Protein AF-A0A0T0MEW3-F1 (afdb_monomer_lite)

Sequence (379 aa):
MCVACGVGVAAASILLGLDPAGAGITGSLVVGASIAAVGAVALGVAAVANQVATTSRGANTIASVVLGVFYVLRMVGDLGDGRLTWLSPIGWGQEMQPWGANRWWVLGPLLGLTIVLLLVALRVEARRD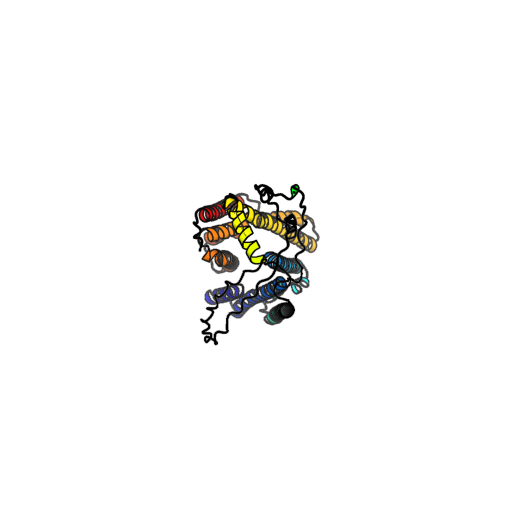LGAGLVAERPGRSGAPARYASSLGRPVGPPVRVPRPGDDRPARRRRHADAGTRRRHRHRLPARPPRRAHRPGRHRVRRPVSRGPAQRRGGRMAELQLAGAMSRLRWAAGRLAIPVVGTAVLLVIGGALFGGAYGASIGETGHVGSLALAALAYWPAVMVILGVAVALFGWLPRAAVVGPWAALGAMWVIVIAGDALHLPSWVLDALPFSATPYQPAEPFSWTPLLILTVVAGALVASGLTRYARRDVQLA

Structure (mmCIF, N/CA/C/O backbone):
data_AF-A0A0T0MEW3-F1
#
_entry.id   AF-A0A0T0MEW3-F1
#
loop_
_atom_site.group_PDB
_atom_site.id
_atom_site.type_symbol
_atom_site.label_atom_id
_atom_site.label_alt_id
_atom_site.label_comp_id
_atom_site.label_asym_id
_atom_site.label_entity_id
_atom_site.label_seq_id
_atom_site.pdbx_PDB_ins_code
_atom_site.Cartn_x
_atom_site.Cartn_y
_atom_site.Cartn_z
_atom_site.occupancy
_atom_site.B_iso_or_equiv
_atom_site.auth_seq_id
_atom_site.auth_comp_id
_atom_site.auth_asym_id
_atom_site.auth_atom_id
_atom_site.pdbx_PDB_model_num
ATOM 1 N N . MET A 1 1 ? -2.267 -12.738 3.607 1.00 78.12 1 MET A N 1
ATOM 2 C CA . MET A 1 1 ? -2.539 -11.995 2.359 1.00 78.12 1 MET A CA 1
ATOM 3 C C . MET A 1 1 ? -1.394 -12.153 1.374 1.00 78.12 1 MET A C 1
ATOM 5 O O . MET A 1 1 ? -1.615 -12.813 0.379 1.00 78.12 1 MET A O 1
ATOM 9 N N . CYS A 1 2 ? -0.190 -11.645 1.660 1.00 84.56 2 CYS A N 1
ATOM 10 C CA . CYS A 1 2 ? 0.954 -11.687 0.735 1.00 84.56 2 CYS A CA 1
ATOM 11 C C . CYS A 1 2 ? 1.259 -13.091 0.191 1.00 84.56 2 CYS A C 1
ATOM 13 O O . CYS A 1 2 ? 1.501 -13.230 -0.995 1.00 84.56 2 CYS A O 1
ATOM 15 N N . VAL A 1 3 ? 1.146 -14.138 1.020 1.00 85.62 3 VAL A N 1
ATOM 16 C CA . VAL A 1 3 ? 1.257 -15.539 0.568 1.00 85.62 3 VAL A CA 1
ATOM 17 C C . VAL A 1 3 ? 0.185 -15.890 -0.470 1.00 85.62 3 VAL A C 1
ATOM 19 O O . VAL A 1 3 ? 0.508 -16.418 -1.522 1.00 85.62 3 VAL A O 1
ATOM 22 N N . ALA A 1 4 ? -1.082 -15.557 -0.212 1.00 83.75 4 ALA A N 1
ATOM 23 C CA . ALA A 1 4 ? -2.175 -15.813 -1.151 1.00 83.75 4 ALA A CA 1
ATOM 24 C C . ALA A 1 4 ? -2.033 -14.988 -2.441 1.00 83.75 4 ALA A C 1
ATOM 26 O O . ALA A 1 4 ? -2.281 -15.512 -3.519 1.00 83.75 4 ALA A O 1
ATOM 27 N N . CYS A 1 5 ? -1.593 -13.729 -2.343 1.00 83.06 5 CYS A N 1
ATOM 28 C CA . CYS A 1 5 ? -1.278 -12.904 -3.510 1.00 83.06 5 CYS A CA 1
ATOM 29 C C . CYS A 1 5 ? -0.108 -13.490 -4.306 1.00 83.06 5 CYS A C 1
ATOM 31 O O . CYS A 1 5 ? -0.221 -13.610 -5.514 1.00 83.06 5 CYS A O 1
ATOM 33 N N . GLY A 1 6 ? 0.974 -13.909 -3.645 1.00 85.25 6 GLY A N 1
ATOM 34 C CA . GLY A 1 6 ? 2.127 -14.529 -4.297 1.00 85.25 6 GLY A CA 1
ATOM 35 C C . GLY A 1 6 ? 1.759 -15.832 -5.007 1.00 85.25 6 GLY A C 1
ATOM 36 O O . GLY A 1 6 ? 2.087 -16.004 -6.175 1.00 85.25 6 GLY A O 1
ATOM 37 N N . VAL A 1 7 ? 0.998 -16.709 -4.344 1.00 86.44 7 VAL A N 1
ATOM 38 C CA . VAL A 1 7 ? 0.473 -17.943 -4.955 1.00 86.44 7 VAL A CA 1
ATOM 39 C C . VAL A 1 7 ? -0.456 -17.624 -6.126 1.00 86.44 7 VAL A C 1
ATOM 41 O O . VAL A 1 7 ? -0.333 -18.240 -7.178 1.00 86.44 7 VAL A O 1
ATOM 44 N N . GLY A 1 8 ? -1.359 -16.653 -5.969 1.00 83.50 8 GLY A N 1
ATOM 45 C CA . GLY A 1 8 ? -2.284 -16.240 -7.023 1.00 83.50 8 GLY A CA 1
ATOM 46 C C . GLY A 1 8 ? -1.571 -15.665 -8.247 1.00 83.50 8 GLY A C 1
ATOM 47 O O . GLY A 1 8 ? -1.918 -16.028 -9.363 1.00 83.50 8 GLY A O 1
ATOM 48 N N . VAL A 1 9 ? -0.549 -14.828 -8.045 1.00 82.75 9 VAL A N 1
ATOM 49 C CA . VAL A 1 9 ? 0.279 -14.263 -9.123 1.00 82.75 9 VAL A CA 1
ATOM 50 C C . VAL A 1 9 ? 1.058 -15.357 -9.843 1.00 82.75 9 VAL A C 1
ATOM 52 O O . VAL A 1 9 ? 1.016 -15.414 -11.068 1.00 82.75 9 VAL A O 1
ATOM 55 N N . ALA A 1 10 ? 1.711 -16.259 -9.105 1.00 86.81 10 ALA A N 1
ATOM 56 C CA . ALA A 1 10 ? 2.430 -17.381 -9.704 1.00 86.81 10 ALA A CA 1
ATOM 57 C C . ALA A 1 10 ? 1.488 -18.280 -10.518 1.00 86.81 10 ALA A C 1
ATOM 59 O O . ALA A 1 10 ? 1.775 -18.595 -11.669 1.00 86.81 10 ALA A O 1
ATOM 60 N N . ALA A 1 11 ? 0.334 -18.644 -9.949 1.00 86.56 11 ALA A N 1
ATOM 61 C CA . ALA A 1 11 ? -0.658 -19.473 -10.623 1.00 86.56 11 ALA A CA 1
ATOM 62 C C . ALA A 1 11 ? -1.227 -18.787 -11.870 1.00 86.56 11 ALA A C 1
ATOM 64 O O . ALA A 1 11 ? -1.316 -19.421 -12.914 1.00 86.56 11 ALA A O 1
ATOM 65 N N . ALA A 1 12 ? -1.576 -17.500 -11.785 1.00 82.31 12 ALA A N 1
ATOM 66 C CA . ALA A 1 12 ? -2.077 -16.741 -12.925 1.00 82.31 12 ALA A CA 1
ATOM 67 C C . ALA A 1 12 ? -1.033 -16.661 -14.046 1.00 82.31 12 ALA A C 1
ATOM 69 O O . ALA A 1 12 ? -1.367 -16.925 -15.194 1.00 82.31 12 ALA A O 1
ATOM 70 N N . SER A 1 13 ? 0.228 -16.372 -13.712 1.00 81.62 13 SER A N 1
ATOM 71 C CA . SER A 1 13 ? 1.321 -16.308 -14.688 1.00 81.62 13 SER A CA 1
ATOM 72 C C . SER A 1 13 ? 1.526 -17.636 -15.418 1.00 81.62 13 SER A C 1
ATOM 74 O O . SER A 1 13 ? 1.603 -17.647 -16.643 1.00 81.62 13 SER A O 1
ATOM 76 N N . ILE A 1 14 ? 1.528 -18.752 -14.678 1.00 85.19 14 ILE A N 1
ATOM 77 C CA . ILE A 1 14 ? 1.686 -20.102 -15.242 1.00 85.19 14 ILE A CA 1
ATOM 78 C C . ILE A 1 14 ? 0.483 -20.477 -16.115 1.00 85.19 14 ILE A C 1
ATOM 80 O O . ILE A 1 14 ? 0.652 -20.953 -17.233 1.00 85.19 14 ILE A O 1
ATOM 84 N N . LEU A 1 15 ? -0.741 -20.278 -15.612 1.00 85.94 15 LEU A N 1
ATOM 85 C CA . LEU A 1 15 ? -1.967 -20.691 -16.305 1.00 85.94 15 LEU A CA 1
ATOM 86 C C . LEU A 1 15 ? -2.233 -19.878 -17.573 1.00 85.94 15 LEU A C 1
ATOM 88 O O . LEU A 1 15 ? -2.817 -20.401 -18.517 1.00 85.94 15 LEU A O 1
ATOM 92 N N . LEU A 1 16 ? -1.830 -18.607 -17.584 1.00 80.38 16 LEU A N 1
ATOM 93 C CA . LEU A 1 16 ? -2.060 -17.686 -18.696 1.00 80.38 16 LEU A CA 1
ATOM 94 C C . LEU A 1 16 ? -0.855 -17.601 -19.643 1.00 80.38 16 LEU A C 1
ATOM 96 O O . LEU A 1 16 ? -0.922 -16.874 -20.628 1.00 80.38 16 LEU A O 1
ATOM 100 N N . GLY A 1 17 ? 0.231 -18.335 -19.364 1.00 77.81 17 GLY A N 1
ATOM 101 C CA . GLY A 1 17 ? 1.435 -18.334 -20.194 1.00 77.81 17 GLY A CA 1
ATOM 102 C C . GLY A 1 17 ? 2.085 -16.953 -20.305 1.00 77.81 17 GLY A C 1
ATOM 103 O O . GLY A 1 17 ? 2.639 -16.629 -21.349 1.00 77.81 17 GLY A O 1
ATOM 104 N N . LEU A 1 18 ? 2.001 -16.138 -19.245 1.00 72.56 18 LEU A N 1
ATOM 105 C CA . LEU A 1 18 ? 2.554 -14.773 -19.211 1.00 72.56 18 LEU A CA 1
ATOM 106 C C . LEU A 1 18 ? 4.083 -14.751 -19.084 1.00 72.56 18 LEU A C 1
ATOM 108 O O . LEU A 1 18 ? 4.691 -13.682 -19.059 1.00 72.56 18 LEU A O 1
ATOM 112 N N . ASP A 1 19 ? 4.705 -15.923 -18.968 1.00 75.56 19 ASP A N 1
ATOM 113 C CA . ASP A 1 19 ? 6.149 -16.052 -18.873 1.00 75.56 19 ASP A CA 1
ATOM 114 C C . ASP A 1 19 ? 6.805 -15.693 -20.221 1.00 75.56 19 ASP A C 1
ATOM 116 O O . ASP A 1 19 ? 6.339 -16.143 -21.273 1.00 75.56 19 ASP A O 1
ATOM 120 N N . PRO A 1 20 ? 7.918 -14.936 -20.225 1.00 76.56 20 PRO A N 1
ATOM 121 C CA . PRO A 1 20 ? 8.686 -14.693 -21.439 1.00 76.56 20 PRO A CA 1
ATOM 122 C C . PRO A 1 20 ? 9.071 -16.005 -22.133 1.00 76.56 20 PRO A C 1
ATOM 124 O O . PRO A 1 20 ? 9.399 -17.001 -21.476 1.00 76.56 20 PRO A O 1
ATOM 127 N N . ALA A 1 21 ? 9.063 -16.003 -23.468 1.00 70.00 21 ALA A N 1
ATOM 128 C CA . ALA A 1 21 ? 9.368 -17.190 -24.260 1.00 70.00 21 ALA A CA 1
ATOM 129 C C . ALA A 1 21 ? 10.727 -17.794 -23.853 1.00 70.00 21 ALA A C 1
ATOM 131 O O . ALA A 1 21 ? 11.759 -17.128 -23.899 1.00 70.00 21 ALA A O 1
ATOM 132 N N . GLY A 1 22 ? 10.715 -19.064 -23.435 1.00 67.00 22 GLY A N 1
ATOM 133 C CA . GLY A 1 22 ? 11.908 -19.792 -22.988 1.00 67.00 22 GLY A CA 1
ATOM 134 C C . GLY A 1 22 ? 12.275 -19.640 -21.503 1.00 67.00 22 GLY A C 1
ATOM 135 O O . GLY A 1 22 ? 13.175 -20.341 -21.049 1.00 67.00 22 GLY A O 1
ATOM 136 N N . ALA A 1 23 ? 11.579 -18.803 -20.722 1.00 70.38 23 ALA A N 1
ATOM 137 C CA . ALA A 1 23 ? 11.878 -18.604 -19.295 1.00 70.38 23 ALA A CA 1
ATOM 138 C C . ALA A 1 23 ? 11.374 -19.744 -18.383 1.00 70.38 23 ALA A C 1
ATOM 140 O O . ALA A 1 23 ? 11.892 -19.937 -17.278 1.00 70.38 23 ALA A O 1
ATOM 141 N N . GLY A 1 24 ? 10.379 -20.510 -18.846 1.00 80.94 24 GLY A N 1
ATOM 142 C CA . GLY A 1 24 ? 9.725 -21.573 -18.079 1.00 80.94 24 GLY A CA 1
ATOM 143 C C . GLY A 1 24 ? 9.004 -21.071 -16.817 1.00 80.94 24 GLY A C 1
ATOM 144 O O . GLY A 1 24 ? 8.998 -19.882 -16.505 1.00 80.94 24 GLY A O 1
ATOM 145 N N . ILE A 1 25 ? 8.436 -22.003 -16.042 1.00 88.06 25 ILE A N 1
ATOM 146 C CA . ILE A 1 25 ? 7.653 -21.679 -14.830 1.00 88.06 25 ILE A CA 1
ATOM 147 C C . ILE A 1 25 ? 8.505 -21.167 -13.658 1.00 88.06 25 ILE A C 1
ATOM 149 O O . ILE A 1 25 ? 7.986 -20.735 -12.629 1.00 88.06 25 ILE A O 1
ATOM 153 N N . THR A 1 26 ? 9.834 -21.256 -13.767 1.00 88.56 26 THR A N 1
ATOM 154 C CA . THR A 1 26 ? 10.750 -20.896 -12.681 1.00 88.56 26 THR A CA 1
ATOM 155 C C . THR A 1 26 ? 10.594 -19.428 -12.302 1.00 88.56 26 THR A C 1
ATOM 157 O O . THR A 1 26 ? 10.495 -19.127 -11.115 1.00 88.56 26 THR A O 1
ATOM 160 N N . GLY A 1 27 ? 10.510 -18.521 -13.281 1.00 86.00 27 GLY A N 1
ATOM 161 C CA . GLY A 1 27 ? 10.327 -17.091 -13.015 1.00 86.00 27 GLY A CA 1
ATOM 162 C C . GLY A 1 27 ? 9.002 -16.780 -12.322 1.00 86.00 27 GLY A C 1
ATOM 163 O O . GLY A 1 27 ? 8.975 -16.021 -11.351 1.00 86.00 27 GLY A O 1
ATOM 164 N N . SER A 1 28 ? 7.928 -17.460 -12.723 1.00 88.62 28 SER A N 1
ATOM 165 C CA . SER A 1 28 ? 6.604 -17.335 -12.110 1.00 88.62 28 SER A CA 1
ATOM 166 C C . SER A 1 28 ? 6.584 -17.836 -10.659 1.00 88.62 28 SER A C 1
ATOM 168 O O . SER A 1 28 ? 5.953 -17.235 -9.787 1.00 88.62 28 SER A O 1
ATOM 170 N N . LEU A 1 29 ? 7.319 -18.907 -10.352 1.00 92.06 29 LEU A N 1
ATOM 171 C CA . LEU A 1 29 ? 7.488 -19.373 -8.974 1.00 92.06 29 LEU A CA 1
ATOM 172 C C . LEU A 1 29 ? 8.343 -18.403 -8.141 1.00 92.06 29 LEU A C 1
ATOM 174 O O . LEU A 1 29 ? 8.017 -18.154 -6.978 1.00 92.06 29 LEU A O 1
ATOM 178 N N . VAL A 1 30 ? 9.396 -17.822 -8.728 1.00 92.06 30 VAL A N 1
ATOM 179 C CA . VAL A 1 30 ? 10.261 -16.833 -8.064 1.00 92.06 30 VAL A CA 1
ATOM 180 C C . VAL A 1 30 ? 9.477 -15.577 -7.683 1.00 92.06 30 VAL A C 1
ATOM 182 O O . VAL A 1 30 ? 9.603 -15.119 -6.547 1.00 92.06 30 VAL A O 1
ATOM 185 N N . VAL A 1 31 ? 8.639 -15.034 -8.575 1.00 88.75 31 VAL A N 1
ATOM 186 C CA . VAL A 1 31 ? 7.814 -13.853 -8.251 1.00 88.75 31 VAL A CA 1
ATOM 187 C C . VAL A 1 31 ? 6.801 -14.157 -7.144 1.00 88.75 31 VAL A C 1
ATOM 189 O O . VAL A 1 31 ? 6.610 -13.352 -6.233 1.00 88.75 31 VAL A O 1
ATOM 192 N N . GLY A 1 32 ? 6.188 -15.346 -7.154 1.00 90.62 32 GLY A N 1
ATOM 193 C CA . GLY A 1 32 ? 5.273 -15.750 -6.089 1.00 90.62 32 GLY A CA 1
ATOM 194 C C . GLY A 1 32 ? 5.978 -15.886 -4.739 1.00 90.62 32 GLY A C 1
ATOM 195 O O . GLY A 1 32 ? 5.484 -15.394 -3.718 1.00 90.62 32 GLY A O 1
ATOM 196 N N . ALA A 1 33 ? 7.157 -16.513 -4.738 1.00 94.06 33 ALA A N 1
ATOM 197 C CA . ALA A 1 33 ? 7.983 -16.694 -3.551 1.00 94.06 33 ALA A CA 1
ATOM 198 C C . ALA A 1 33 ? 8.490 -15.359 -2.988 1.00 94.06 33 ALA A C 1
ATOM 200 O O . ALA A 1 33 ? 8.439 -15.164 -1.772 1.00 94.06 33 ALA A O 1
ATOM 201 N N . SER A 1 34 ? 8.918 -14.421 -3.840 1.00 92.56 34 SER A N 1
ATOM 202 C CA . SER A 1 34 ? 9.419 -13.116 -3.399 1.00 92.56 34 SER A CA 1
ATOM 203 C C . SER A 1 34 ? 8.325 -12.290 -2.712 1.00 92.56 34 SER A C 1
ATOM 205 O O . SER A 1 34 ? 8.532 -11.802 -1.598 1.00 92.56 34 SER A O 1
ATOM 207 N N . ILE A 1 35 ? 7.121 -12.221 -3.296 1.00 90.44 35 ILE A N 1
ATOM 208 C CA . ILE A 1 35 ? 5.960 -11.528 -2.708 1.00 90.44 35 ILE A CA 1
ATOM 209 C C . ILE A 1 35 ? 5.582 -12.153 -1.356 1.00 90.44 35 ILE A C 1
ATOM 211 O O . ILE A 1 35 ? 5.345 -11.444 -0.369 1.00 90.44 35 ILE A O 1
ATOM 215 N N . ALA A 1 36 ? 5.534 -13.486 -1.289 1.00 93.06 36 ALA A N 1
ATOM 216 C CA . ALA A 1 36 ? 5.204 -14.204 -0.064 1.00 93.06 36 ALA A CA 1
ATOM 217 C C . ALA A 1 36 ? 6.242 -13.953 1.044 1.00 93.06 36 ALA A C 1
ATOM 219 O O . ALA A 1 36 ? 5.865 -13.663 2.183 1.00 93.06 36 ALA A O 1
ATOM 220 N N . ALA A 1 37 ? 7.532 -14.014 0.707 1.00 94.06 37 ALA A N 1
ATOM 221 C CA . ALA A 1 37 ? 8.636 -13.865 1.647 1.00 94.06 37 ALA A CA 1
ATOM 222 C C . ALA A 1 37 ? 8.771 -12.434 2.190 1.00 94.06 37 ALA A C 1
ATOM 224 O O . ALA A 1 37 ? 8.900 -12.256 3.402 1.00 94.06 37 ALA A O 1
ATOM 225 N N . VAL A 1 38 ? 8.638 -11.405 1.344 1.00 93.19 38 VAL A N 1
ATOM 226 C CA . VAL A 1 38 ? 8.601 -9.999 1.800 1.00 93.19 38 VAL A CA 1
ATOM 227 C C . VAL A 1 38 ? 7.426 -9.776 2.757 1.00 93.19 38 VAL A C 1
ATOM 229 O O . VAL A 1 38 ? 7.566 -9.134 3.802 1.00 93.19 38 VAL A O 1
ATOM 232 N N . GLY A 1 39 ? 6.268 -10.371 2.458 1.00 92.25 39 GLY A N 1
ATOM 233 C CA . GLY A 1 39 ? 5.118 -10.342 3.356 1.00 92.25 39 GLY A CA 1
ATOM 234 C C . GLY A 1 39 ? 5.349 -11.048 4.694 1.00 92.25 39 GLY A C 1
ATOM 235 O O . GLY A 1 39 ? 4.831 -10.600 5.717 1.00 92.25 39 GLY A O 1
ATOM 236 N N . ALA A 1 40 ? 6.131 -12.126 4.706 1.00 95.00 40 ALA A N 1
ATOM 237 C CA . ALA A 1 40 ? 6.497 -12.838 5.925 1.00 95.00 40 ALA A CA 1
ATOM 238 C C . ALA A 1 40 ? 7.426 -11.993 6.816 1.00 95.00 40 ALA A C 1
ATOM 240 O O . ALA A 1 40 ? 7.202 -11.911 8.025 1.00 95.00 40 ALA A O 1
ATOM 241 N N . VAL A 1 41 ? 8.378 -11.261 6.223 1.00 95.94 41 VAL A N 1
ATOM 242 C CA . VAL A 1 41 ? 9.205 -10.284 6.952 1.00 95.94 41 VAL A CA 1
ATOM 243 C C . VAL A 1 41 ? 8.331 -9.191 7.571 1.00 95.94 41 VAL A C 1
ATOM 245 O O . VAL A 1 41 ? 8.471 -8.889 8.756 1.00 95.94 41 VAL A O 1
ATOM 248 N N . ALA A 1 42 ? 7.380 -8.636 6.811 1.00 94.12 42 ALA A N 1
ATOM 249 C CA . ALA A 1 42 ? 6.447 -7.632 7.325 1.00 94.12 42 ALA A CA 1
ATOM 250 C C . ALA A 1 42 ? 5.596 -8.162 8.495 1.00 94.12 42 ALA A C 1
ATOM 252 O O . ALA A 1 42 ? 5.351 -7.439 9.462 1.00 94.12 42 ALA A O 1
ATOM 253 N N . LEU A 1 43 ? 5.196 -9.437 8.449 1.00 94.62 43 LEU A N 1
ATOM 254 C CA . LEU A 1 43 ? 4.528 -10.111 9.562 1.00 94.62 43 LEU A CA 1
ATOM 255 C C . LEU A 1 43 ? 5.446 -10.222 10.786 1.00 94.62 43 LEU A C 1
ATOM 257 O O . LEU A 1 43 ? 5.003 -9.919 11.892 1.00 94.62 43 LEU A O 1
ATOM 261 N N . GLY A 1 44 ? 6.713 -10.601 10.604 1.00 95.25 44 GLY A N 1
ATOM 262 C CA . GLY A 1 44 ? 7.704 -10.635 11.683 1.00 95.25 44 GLY A CA 1
ATOM 263 C C . GLY A 1 44 ? 7.891 -9.264 12.343 1.00 95.25 44 GLY A C 1
ATOM 264 O O . GLY A 1 44 ? 7.857 -9.154 13.568 1.00 95.25 44 GLY A O 1
ATOM 265 N N . VAL A 1 45 ? 7.991 -8.198 11.542 1.00 95.81 45 VAL A N 1
ATOM 266 C CA . VAL A 1 45 ? 8.050 -6.809 12.032 1.00 95.81 45 VAL A CA 1
ATOM 267 C C . VAL A 1 45 ? 6.796 -6.456 12.834 1.00 95.81 45 VAL A C 1
ATOM 269 O O . VAL A 1 45 ? 6.903 -5.911 13.932 1.00 95.81 45 VAL A O 1
ATOM 272 N N . ALA A 1 46 ? 5.607 -6.789 12.324 1.00 92.75 46 ALA A N 1
ATOM 273 C CA . ALA A 1 46 ? 4.348 -6.545 13.023 1.00 92.75 46 ALA A CA 1
ATOM 274 C C . ALA A 1 46 ? 4.260 -7.322 14.347 1.00 92.75 46 ALA A C 1
ATOM 276 O O . ALA A 1 46 ? 3.796 -6.772 15.347 1.00 92.75 46 ALA A O 1
ATOM 277 N N . ALA A 1 47 ? 4.752 -8.564 14.381 1.00 93.56 47 ALA A N 1
ATOM 278 C CA . ALA A 1 47 ? 4.816 -9.371 15.594 1.00 93.56 47 ALA A CA 1
ATOM 279 C C . ALA A 1 47 ? 5.702 -8.700 16.653 1.00 93.56 47 ALA A C 1
ATOM 281 O O . ALA A 1 47 ? 5.252 -8.494 17.777 1.00 93.56 47 ALA A O 1
ATOM 282 N N . VAL A 1 48 ? 6.913 -8.264 16.288 1.00 94.00 48 VAL A N 1
ATOM 283 C CA . VAL A 1 48 ? 7.810 -7.530 17.199 1.00 94.00 48 VAL A CA 1
ATOM 284 C C . VAL A 1 48 ? 7.177 -6.211 17.656 1.00 94.00 48 VAL A C 1
ATOM 286 O O . VAL A 1 48 ? 7.166 -5.913 18.850 1.00 94.00 48 VAL A O 1
ATOM 289 N N . ALA A 1 49 ? 6.586 -5.438 16.742 1.00 92.25 49 ALA A N 1
ATOM 290 C CA . ALA A 1 49 ? 5.920 -4.176 17.065 1.00 92.25 49 ALA A CA 1
ATOM 291 C C . ALA A 1 49 ? 4.765 -4.360 18.066 1.00 92.25 49 ALA A C 1
ATOM 293 O O . ALA A 1 49 ? 4.592 -3.542 18.975 1.00 92.25 49 ALA A O 1
ATOM 294 N N . ASN A 1 50 ? 4.012 -5.457 17.946 1.00 90.31 50 ASN A N 1
ATOM 295 C CA . ASN A 1 50 ? 2.948 -5.819 18.880 1.00 90.31 50 ASN A CA 1
ATOM 296 C C . ASN A 1 50 ? 3.484 -6.125 20.290 1.00 90.31 50 ASN A C 1
ATOM 298 O O . ASN A 1 50 ? 2.822 -5.831 21.285 1.00 90.31 50 ASN A O 1
ATOM 302 N N . GLN A 1 51 ? 4.710 -6.645 20.388 1.00 89.06 51 GLN A N 1
ATOM 303 C CA . GLN A 1 51 ? 5.369 -6.874 21.674 1.00 89.06 51 GLN A CA 1
ATOM 304 C C . GLN A 1 51 ? 5.950 -5.598 22.302 1.00 89.06 51 GLN A C 1
ATOM 306 O O . GLN A 1 51 ? 6.140 -5.549 23.518 1.00 89.06 51 GLN A O 1
ATOM 311 N N . VAL A 1 52 ? 6.195 -4.541 21.526 1.00 85.75 52 VAL A N 1
ATOM 312 C CA . VAL A 1 52 ? 6.691 -3.254 22.048 1.00 85.75 52 VAL A CA 1
ATOM 313 C C . VAL A 1 52 ? 5.540 -2.345 22.481 1.00 85.75 52 VAL A C 1
ATOM 315 O O . VAL A 1 52 ? 5.603 -1.707 23.536 1.00 85.75 52 VAL A O 1
ATOM 318 N N . ALA A 1 53 ? 4.475 -2.289 21.682 1.00 85.94 53 ALA A N 1
ATOM 319 C CA . ALA A 1 53 ? 3.360 -1.385 21.914 1.00 85.94 53 ALA A CA 1
ATOM 320 C C . ALA A 1 53 ? 2.374 -1.892 22.981 1.00 85.94 53 ALA A C 1
ATOM 322 O O . ALA A 1 53 ? 2.163 -3.088 23.180 1.00 85.94 53 ALA A O 1
ATOM 323 N N . THR A 1 54 ? 1.710 -0.947 23.645 1.00 78.62 54 THR A N 1
ATOM 324 C CA . THR A 1 54 ? 0.578 -1.198 24.557 1.00 78.62 54 THR A CA 1
ATOM 325 C C . THR A 1 54 ? -0.769 -1.210 23.849 1.00 78.62 54 THR A C 1
ATOM 327 O O . THR A 1 54 ? -1.742 -1.745 24.373 1.00 78.62 54 THR A O 1
ATOM 330 N N . THR A 1 55 ? -0.848 -0.608 22.662 1.00 81.69 55 THR A N 1
ATOM 331 C CA . THR A 1 55 ? -2.090 -0.453 21.903 1.00 81.69 55 THR A CA 1
ATOM 332 C C . THR A 1 55 ? -1.913 -0.960 20.481 1.00 81.69 55 THR A C 1
ATOM 334 O O . THR A 1 55 ? -0.851 -0.793 19.881 1.00 81.69 55 THR A O 1
ATOM 337 N N . SER A 1 56 ? -2.987 -1.492 19.891 1.00 82.38 56 SER A N 1
ATOM 338 C CA . SER A 1 56 ? -2.992 -1.922 18.485 1.00 82.38 56 SER A CA 1
ATOM 339 C C . SER A 1 56 ? -2.641 -0.777 17.530 1.00 82.38 56 SER A C 1
ATOM 341 O O . SER A 1 56 ? -2.008 -0.989 16.502 1.00 82.38 56 SER A O 1
ATOM 343 N N . ARG A 1 57 ? -3.014 0.464 17.880 1.00 80.44 57 ARG A N 1
ATOM 344 C CA . ARG A 1 57 ? -2.660 1.650 17.091 1.00 80.44 57 ARG A CA 1
ATOM 345 C C . ARG A 1 57 ? -1.156 1.921 17.134 1.00 80.44 57 ARG A C 1
ATOM 347 O O . ARG A 1 57 ? -0.575 2.139 16.082 1.00 80.44 57 ARG A O 1
ATOM 354 N N . GLY A 1 58 ? -0.538 1.869 18.316 1.00 81.88 58 GLY A N 1
ATOM 355 C CA . GLY A 1 58 ? 0.910 2.033 18.462 1.00 81.88 58 GLY A CA 1
ATOM 356 C C . GLY A 1 58 ? 1.699 0.946 17.730 1.00 81.88 58 GLY A C 1
ATOM 357 O O . GLY A 1 58 ? 2.655 1.270 17.033 1.00 81.88 58 GLY A O 1
ATOM 358 N N . ALA A 1 59 ? 1.256 -0.314 17.813 1.00 86.94 59 ALA A N 1
ATOM 359 C CA . ALA A 1 59 ? 1.875 -1.430 17.093 1.00 86.94 59 ALA A CA 1
ATOM 360 C C . ALA A 1 59 ? 1.848 -1.202 15.574 1.00 86.94 59 ALA A C 1
ATOM 362 O O . ALA A 1 59 ? 2.882 -1.290 14.915 1.00 86.94 59 ALA A O 1
ATOM 363 N N . ASN A 1 60 ? 0.682 -0.825 15.037 1.00 88.19 60 ASN A N 1
ATOM 364 C CA . ASN A 1 60 ? 0.530 -0.522 13.615 1.00 88.19 60 ASN A CA 1
ATOM 365 C C . ASN A 1 60 ? 1.402 0.665 13.188 1.00 88.19 60 ASN A C 1
ATOM 367 O O . ASN A 1 60 ? 2.030 0.600 12.140 1.00 88.19 60 ASN A O 1
ATOM 371 N N . THR A 1 61 ? 1.491 1.728 13.995 1.00 88.00 61 THR A N 1
ATOM 372 C CA . THR A 1 61 ? 2.370 2.867 13.688 1.00 88.00 61 THR A CA 1
ATOM 373 C C . THR A 1 61 ? 3.837 2.445 13.630 1.00 88.00 61 THR A C 1
ATOM 375 O O . THR A 1 61 ? 4.520 2.804 12.676 1.00 88.00 61 THR A O 1
ATOM 378 N N . ILE A 1 62 ? 4.322 1.668 14.606 1.00 89.19 62 ILE A N 1
ATOM 379 C CA . ILE A 1 62 ? 5.712 1.186 14.625 1.00 89.19 62 ILE A CA 1
ATOM 380 C C . ILE A 1 62 ? 5.994 0.327 13.390 1.00 89.19 62 ILE A C 1
ATOM 382 O O . ILE A 1 62 ? 6.970 0.579 12.687 1.00 89.19 62 ILE A O 1
ATOM 386 N N . ALA A 1 63 ? 5.124 -0.642 13.090 1.00 91.00 63 ALA A N 1
ATOM 387 C CA . ALA A 1 63 ? 5.290 -1.511 11.929 1.00 91.00 63 ALA A CA 1
ATOM 388 C C . ALA A 1 63 ? 5.318 -0.710 10.616 1.00 91.00 63 ALA A C 1
ATOM 390 O O . ALA A 1 63 ? 6.217 -0.904 9.800 1.00 91.00 63 ALA A O 1
ATOM 391 N N . SER A 1 64 ? 4.394 0.240 10.440 1.00 89.31 64 SER A N 1
ATOM 392 C CA . SER A 1 64 ? 4.358 1.103 9.256 1.00 89.31 64 SER A CA 1
ATOM 393 C C . SER A 1 64 ? 5.601 1.981 9.121 1.00 89.31 64 SER A C 1
ATOM 395 O O . SER A 1 64 ? 6.092 2.153 8.011 1.00 89.31 64 SER A O 1
ATOM 397 N N . VAL A 1 65 ? 6.137 2.520 10.223 1.00 91.25 65 VAL A N 1
ATOM 398 C CA . VAL A 1 65 ? 7.376 3.315 10.196 1.00 91.25 65 VAL A CA 1
ATOM 399 C C . VAL A 1 65 ? 8.564 2.450 9.785 1.00 91.25 65 VAL A C 1
ATOM 401 O O . VAL A 1 65 ? 9.320 2.852 8.908 1.00 91.25 65 VAL A O 1
ATOM 404 N N . VAL A 1 66 ? 8.708 1.251 10.356 1.00 93.06 66 VAL A N 1
ATOM 405 C CA . VAL A 1 66 ? 9.797 0.325 10.001 1.00 93.06 66 VAL A CA 1
ATOM 406 C C . VAL A 1 66 ? 9.732 -0.061 8.520 1.00 93.06 66 VAL A C 1
ATOM 408 O O . VAL A 1 66 ? 10.737 0.016 7.818 1.00 93.06 66 VAL A O 1
ATOM 411 N N . LEU A 1 67 ? 8.544 -0.412 8.018 1.00 91.19 67 LEU A N 1
ATOM 412 C CA . LEU A 1 67 ? 8.352 -0.723 6.598 1.00 91.19 67 LEU A CA 1
ATOM 413 C C . LEU A 1 67 ? 8.598 0.495 5.698 1.00 91.19 67 LEU A C 1
ATOM 415 O O . LEU A 1 67 ? 9.208 0.354 4.642 1.00 91.19 67 LEU A O 1
ATOM 419 N N . GLY A 1 68 ? 8.180 1.689 6.126 1.00 88.44 68 GLY A N 1
ATOM 420 C CA . GLY A 1 68 ? 8.463 2.942 5.429 1.00 88.44 68 GLY A CA 1
ATOM 421 C C . GLY A 1 68 ? 9.963 3.222 5.327 1.00 88.44 68 GLY A C 1
ATOM 422 O O . GLY A 1 68 ? 10.442 3.573 4.255 1.00 88.44 68 GLY A O 1
ATOM 423 N N . VAL A 1 69 ? 10.727 2.983 6.399 1.00 90.25 69 VAL A N 1
ATOM 424 C CA . VAL A 1 69 ? 12.195 3.095 6.385 1.00 90.25 69 VAL A CA 1
ATOM 425 C C . VAL A 1 69 ? 12.807 2.101 5.400 1.00 90.25 69 VAL A C 1
ATOM 427 O O . VAL A 1 69 ? 13.630 2.498 4.581 1.00 90.25 69 VAL A O 1
ATOM 430 N N . PHE A 1 70 ? 12.377 0.835 5.406 1.00 92.06 70 PHE A N 1
ATOM 431 C CA . PHE A 1 70 ? 12.849 -0.143 4.419 1.00 92.06 70 PHE A CA 1
ATOM 432 C C . PHE A 1 70 ? 12.508 0.254 2.981 1.00 92.06 70 PHE A C 1
ATOM 434 O O . PHE A 1 70 ? 13.315 0.022 2.080 1.00 92.06 70 PHE A O 1
ATOM 441 N N . TYR A 1 71 ? 11.342 0.860 2.756 1.00 87.31 71 TYR A N 1
ATOM 442 C CA . TYR A 1 71 ? 10.952 1.355 1.441 1.00 87.31 71 TYR A CA 1
ATOM 443 C C . TYR A 1 71 ? 11.828 2.529 0.988 1.00 87.31 71 TYR A C 1
ATOM 445 O O . TYR A 1 71 ? 12.275 2.539 -0.155 1.00 87.31 71 TYR A O 1
ATOM 453 N N . VAL A 1 72 ? 12.132 3.478 1.879 1.00 86.50 72 VAL A N 1
ATOM 454 C CA . VAL A 1 72 ? 13.031 4.605 1.578 1.00 86.50 72 VAL A CA 1
ATOM 455 C C . VAL A 1 72 ? 14.455 4.119 1.314 1.00 86.50 72 VAL A C 1
ATOM 457 O O . VAL A 1 72 ? 15.054 4.532 0.329 1.00 86.50 72 VAL A O 1
ATOM 460 N N . LEU A 1 73 ? 14.982 3.203 2.134 1.00 86.69 73 LEU A N 1
ATOM 461 C CA . LEU A 1 73 ? 16.303 2.601 1.910 1.00 86.69 73 LEU A CA 1
ATOM 462 C C . LEU A 1 73 ? 16.385 1.910 0.547 1.00 86.69 73 LEU A C 1
ATOM 464 O O . LEU A 1 73 ? 17.372 2.081 -0.162 1.00 86.69 73 LEU A O 1
ATOM 468 N N . ARG A 1 74 ? 15.329 1.177 0.169 1.00 87.75 74 ARG A N 1
ATOM 469 C CA . ARG A 1 74 ? 15.212 0.558 -1.157 1.00 87.75 74 ARG A CA 1
ATOM 470 C C . ARG A 1 74 ? 15.230 1.620 -2.255 1.00 87.75 74 ARG A C 1
ATOM 472 O O . ARG A 1 74 ? 16.056 1.553 -3.146 1.00 87.75 74 ARG A O 1
ATOM 479 N N . MET A 1 75 ? 14.361 2.621 -2.148 1.00 82.88 75 MET A N 1
ATOM 480 C CA . MET A 1 75 ? 14.225 3.686 -3.140 1.00 82.88 75 MET A CA 1
ATOM 481 C C . MET A 1 75 ? 15.535 4.452 -3.368 1.00 82.88 75 MET A C 1
ATOM 483 O O . MET A 1 75 ? 15.881 4.746 -4.504 1.00 82.88 75 MET A O 1
ATOM 487 N N . VAL A 1 76 ? 16.272 4.763 -2.298 1.00 82.50 76 VAL A N 1
ATOM 488 C CA . VAL A 1 76 ? 17.593 5.404 -2.395 1.00 82.50 76 VAL A CA 1
ATOM 489 C C . VAL A 1 76 ? 18.622 4.450 -3.004 1.00 82.50 76 VAL A C 1
ATOM 491 O O . VAL A 1 76 ? 19.468 4.880 -3.779 1.00 82.50 76 VAL A O 1
ATOM 494 N N . GLY A 1 77 ? 18.554 3.159 -2.670 1.00 82.94 77 GLY A N 1
ATOM 495 C CA . GLY A 1 77 ? 19.452 2.151 -3.225 1.00 82.94 77 GLY A CA 1
ATOM 496 C C . GLY A 1 77 ? 19.293 1.931 -4.723 1.00 82.94 77 GLY A C 1
ATOM 497 O O . GLY A 1 77 ? 20.306 1.780 -5.401 1.00 82.94 77 GLY A O 1
ATOM 498 N N . ASP A 1 78 ? 18.064 1.996 -5.234 1.00 82.75 78 ASP A N 1
ATOM 499 C CA . ASP A 1 78 ? 17.768 1.845 -6.664 1.00 82.75 78 ASP A CA 1
ATOM 500 C C . ASP A 1 78 ? 18.367 2.967 -7.527 1.00 82.75 78 ASP A C 1
ATOM 502 O O . ASP A 1 78 ? 18.546 2.790 -8.728 1.00 82.75 78 ASP A O 1
ATOM 506 N N . LEU A 1 79 ? 18.661 4.124 -6.926 1.00 80.75 79 LEU A N 1
ATOM 507 C CA . LEU A 1 79 ? 19.201 5.304 -7.608 1.00 80.75 79 LEU A CA 1
ATOM 508 C C . LEU A 1 79 ? 20.738 5.373 -7.584 1.00 80.75 79 LEU A C 1
ATOM 510 O O . LEU A 1 79 ? 21.313 6.280 -8.178 1.00 80.75 79 LEU A O 1
ATOM 514 N N . GLY A 1 80 ? 21.405 4.455 -6.881 1.00 75.94 80 GLY A N 1
ATOM 515 C CA . GLY A 1 80 ? 22.866 4.393 -6.779 1.00 75.94 80 GLY A CA 1
ATOM 516 C C . GLY A 1 80 ? 23.417 3.019 -7.162 1.00 75.94 80 GLY A C 1
ATOM 517 O O . GLY A 1 80 ? 22.800 2.272 -7.912 1.00 75.94 80 GLY A O 1
ATOM 518 N N . ASP A 1 81 ? 24.558 2.635 -6.586 1.00 75.00 81 ASP A N 1
ATOM 519 C CA . ASP A 1 81 ? 25.264 1.380 -6.912 1.00 75.00 81 ASP A CA 1
ATOM 520 C C . ASP A 1 81 ? 24.577 0.096 -6.380 1.00 75.00 81 ASP A C 1
ATOM 522 O O . ASP A 1 81 ? 25.218 -0.944 -6.215 1.00 75.00 81 ASP A O 1
ATOM 526 N N . GLY A 1 82 ? 23.305 0.157 -5.970 1.00 76.06 82 GLY A N 1
ATOM 527 C CA . GLY A 1 82 ? 22.540 -0.982 -5.440 1.00 76.06 82 GLY A CA 1
ATOM 528 C C . GLY A 1 82 ? 22.961 -1.493 -4.051 1.00 76.06 82 GLY A C 1
ATOM 529 O O . GLY A 1 82 ? 22.266 -2.316 -3.454 1.00 76.06 82 GLY A O 1
ATOM 530 N N . ARG A 1 83 ? 24.059 -0.997 -3.455 1.00 82.19 83 ARG A N 1
ATOM 531 C CA . ARG A 1 83 ? 24.533 -1.435 -2.119 1.00 82.19 83 ARG A CA 1
ATOM 532 C C . ARG A 1 83 ? 23.518 -1.156 -1.005 1.00 82.19 83 ARG A C 1
ATOM 534 O O . ARG A 1 83 ? 23.386 -1.963 -0.089 1.00 82.19 83 ARG A O 1
ATOM 541 N N . LEU A 1 84 ? 22.782 -0.043 -1.085 1.00 80.00 84 LEU A N 1
ATOM 542 C CA . LEU A 1 84 ? 21.723 0.280 -0.119 1.00 80.00 84 LEU A CA 1
ATOM 543 C C . LEU A 1 84 ? 20.457 -0.569 -0.320 1.00 80.00 84 LEU A C 1
ATOM 545 O O . LEU A 1 84 ? 19.752 -0.829 0.655 1.00 80.00 84 LEU A O 1
ATOM 549 N N . THR A 1 85 ? 20.201 -1.077 -1.532 1.00 84.19 85 THR A N 1
ATOM 550 C CA . THR A 1 85 ? 19.084 -1.998 -1.806 1.00 84.19 85 THR A CA 1
ATOM 551 C C . THR A 1 85 ? 19.228 -3.281 -0.984 1.00 84.19 85 THR A C 1
ATOM 553 O O . THR A 1 85 ? 18.241 -3.790 -0.450 1.00 84.19 85 THR A O 1
ATOM 556 N N . TRP A 1 86 ? 20.468 -3.731 -0.749 1.00 87.06 86 TRP A N 1
ATOM 557 C CA . TRP A 1 86 ? 20.780 -4.873 0.117 1.00 87.06 86 TRP A CA 1
ATOM 558 C C . TRP A 1 86 ? 20.553 -4.632 1.619 1.00 87.06 86 TRP A C 1
ATOM 560 O O . TRP A 1 86 ? 20.570 -5.596 2.382 1.00 87.06 86 TRP A O 1
ATOM 570 N N . LEU A 1 87 ? 20.293 -3.400 2.070 1.00 88.19 87 LEU A N 1
ATOM 571 C CA . LEU A 1 87 ? 19.888 -3.119 3.458 1.00 88.19 87 LEU A CA 1
ATOM 572 C C . LEU A 1 87 ? 18.377 -3.249 3.674 1.00 88.19 87 LEU A C 1
ATOM 574 O O . LEU A 1 87 ? 17.904 -3.207 4.812 1.00 88.19 87 LEU A O 1
ATOM 578 N N . SER A 1 88 ? 17.610 -3.393 2.594 1.00 91.62 88 SER A N 1
ATOM 579 C CA . SER A 1 88 ? 16.162 -3.502 2.646 1.00 91.62 88 SER A CA 1
ATOM 580 C C . SER A 1 88 ? 15.719 -4.927 2.312 1.00 91.62 88 SER A C 1
ATOM 582 O O . SER A 1 88 ? 15.992 -5.404 1.209 1.00 91.62 88 SER A O 1
ATOM 584 N N . PRO A 1 89 ? 14.942 -5.599 3.182 1.00 92.12 89 PRO A N 1
ATOM 585 C CA . PRO A 1 89 ? 14.339 -6.882 2.827 1.00 92.12 89 PRO A CA 1
ATOM 586 C C . PRO A 1 89 ? 13.361 -6.750 1.649 1.00 92.12 89 PRO A C 1
ATOM 588 O O . PRO A 1 89 ? 13.109 -7.720 0.945 1.00 92.12 89 PRO A O 1
ATOM 591 N N . ILE A 1 90 ? 12.832 -5.550 1.384 1.00 89.38 90 ILE A N 1
ATOM 592 C CA . ILE A 1 90 ? 12.025 -5.298 0.184 1.00 89.38 90 ILE A CA 1
ATOM 593 C C . ILE A 1 90 ? 12.914 -5.363 -1.070 1.00 89.38 90 ILE A C 1
ATOM 595 O O . ILE A 1 90 ? 12.506 -5.940 -2.074 1.00 89.38 90 ILE A O 1
ATOM 599 N N . GLY A 1 91 ? 14.139 -4.831 -0.991 1.00 87.88 91 GLY A N 1
ATOM 600 C CA . GLY A 1 91 ? 15.134 -4.909 -2.064 1.00 87.88 91 GLY A CA 1
ATOM 601 C C . GLY A 1 91 ? 15.553 -6.346 -2.375 1.00 87.88 91 GLY A C 1
ATOM 602 O O . GLY A 1 91 ? 15.604 -6.731 -3.539 1.00 87.88 91 GLY A O 1
ATOM 603 N N . TRP A 1 92 ? 15.732 -7.186 -1.350 1.00 92.56 92 TRP A N 1
ATOM 604 C CA . TRP A 1 92 ? 16.022 -8.617 -1.534 1.00 92.56 92 TRP A CA 1
ATOM 605 C C . TRP A 1 92 ? 14.947 -9.333 -2.362 1.00 92.56 92 TRP A C 1
ATOM 607 O O . TRP A 1 92 ? 15.268 -10.159 -3.210 1.00 92.56 92 TRP A O 1
ATOM 617 N N . GLY A 1 93 ? 13.669 -8.990 -2.165 1.00 89.25 93 GLY A N 1
ATOM 618 C CA . GLY A 1 93 ? 12.578 -9.549 -2.965 1.00 89.25 93 GLY A CA 1
ATOM 619 C C . GLY A 1 93 ? 12.700 -9.239 -4.463 1.00 89.25 93 GLY A C 1
ATOM 620 O O . GLY A 1 93 ? 12.374 -10.092 -5.285 1.00 89.25 93 GLY A O 1
ATOM 621 N N . GLN A 1 94 ? 13.205 -8.057 -4.829 1.00 87.25 94 GLN A N 1
ATOM 622 C CA . GLN A 1 94 ? 13.449 -7.685 -6.228 1.00 87.25 94 GLN A CA 1
ATOM 623 C C . GLN A 1 94 ? 14.746 -8.284 -6.777 1.00 87.25 94 GLN A C 1
ATOM 625 O O . GLN A 1 94 ? 14.779 -8.697 -7.933 1.00 87.25 94 GLN A O 1
ATOM 630 N N . GLU A 1 95 ? 15.780 -8.421 -5.944 1.00 90.62 95 GLU A N 1
ATOM 631 C CA . GLU A 1 95 ? 17.037 -9.096 -6.302 1.00 90.62 95 GLU A CA 1
ATOM 632 C C . GLU A 1 95 ? 16.865 -10.589 -6.605 1.00 90.62 95 GLU A C 1
ATOM 634 O O . GLU A 1 95 ? 17.731 -11.194 -7.235 1.00 90.62 95 GLU A O 1
ATOM 639 N N . MET A 1 96 ? 15.728 -11.193 -6.243 1.00 91.88 96 MET A N 1
ATOM 640 C CA . MET A 1 96 ? 15.362 -12.513 -6.763 1.00 91.88 96 MET A CA 1
ATOM 641 C C . MET A 1 96 ? 15.217 -12.524 -8.299 1.00 91.88 96 MET A C 1
ATOM 643 O O . MET A 1 96 ? 15.307 -13.596 -8.891 1.00 91.88 96 MET A O 1
ATOM 647 N N . GLN A 1 97 ? 15.056 -11.354 -8.936 1.00 87.81 97 GLN A N 1
ATOM 648 C CA . GLN A 1 97 ? 15.017 -11.127 -10.387 1.00 87.81 97 GLN A CA 1
ATOM 649 C C . GLN A 1 97 ? 14.173 -12.174 -11.134 1.00 87.81 97 GLN A C 1
ATOM 651 O O . GLN A 1 97 ? 14.731 -12.984 -11.888 1.00 87.81 97 GLN A O 1
ATOM 656 N N . PRO A 1 98 ? 12.842 -12.189 -10.914 1.00 87.81 98 PRO A N 1
ATOM 657 C CA . PRO A 1 98 ? 11.948 -13.106 -11.611 1.00 87.81 98 PRO A CA 1
ATOM 658 C C . PRO A 1 98 ? 12.095 -12.959 -13.129 1.00 87.81 98 PRO A C 1
ATOM 660 O O . PRO A 1 98 ? 12.164 -11.839 -13.631 1.00 87.81 98 PRO A O 1
ATOM 663 N N . TRP A 1 99 ? 12.186 -14.083 -13.841 1.00 83.69 99 TRP A N 1
ATOM 664 C CA . TRP A 1 99 ? 12.425 -14.163 -15.295 1.00 83.69 99 TRP A CA 1
ATOM 665 C C . TRP A 1 99 ? 13.761 -13.581 -15.792 1.00 83.69 99 TRP A C 1
ATOM 667 O O . TRP A 1 99 ? 14.061 -13.683 -16.976 1.00 83.69 99 TRP A O 1
ATOM 677 N N . GLY A 1 100 ? 14.585 -13.030 -14.899 1.00 86.12 100 GLY A N 1
ATOM 678 C CA . GLY A 1 100 ? 15.985 -12.703 -15.148 1.00 86.12 100 GLY A CA 1
ATOM 679 C C . GLY A 1 100 ? 16.884 -13.827 -14.642 1.00 86.12 100 GLY A C 1
ATOM 680 O O . GLY A 1 100 ? 16.828 -14.961 -15.114 1.00 86.12 100 GLY A O 1
ATOM 681 N N . ALA A 1 101 ? 17.701 -13.529 -13.631 1.00 87.62 101 ALA A N 1
ATOM 682 C CA . ALA A 1 101 ? 18.616 -14.506 -13.043 1.00 87.62 101 ALA A CA 1
ATOM 683 C C . ALA A 1 101 ? 17.941 -15.543 -12.119 1.00 87.62 101 ALA A C 1
ATOM 685 O O . ALA A 1 101 ? 18.600 -16.512 -11.746 1.00 87.62 101 ALA A O 1
ATOM 686 N N . ASN A 1 102 ? 16.671 -15.358 -11.723 1.00 90.50 102 ASN A N 1
ATOM 687 C CA . ASN A 1 102 ? 15.925 -16.277 -10.847 1.00 90.50 102 ASN A CA 1
ATOM 688 C C . ASN A 1 102 ? 16.719 -16.687 -9.587 1.00 90.50 102 ASN A C 1
ATOM 690 O O . ASN A 1 102 ? 16.918 -17.870 -9.295 1.00 90.50 102 ASN A O 1
ATOM 694 N N . ARG A 1 103 ? 17.220 -15.698 -8.836 1.00 92.81 103 ARG A N 1
ATOM 695 C CA . ARG A 1 103 ? 18.153 -15.886 -7.713 1.00 92.81 103 ARG A CA 1
ATOM 696 C C . ARG A 1 103 ? 17.453 -16.435 -6.462 1.00 92.81 103 ARG A C 1
ATOM 698 O O . ARG A 1 103 ? 17.254 -15.731 -5.475 1.00 92.81 103 ARG A O 1
ATOM 705 N N . TRP A 1 104 ? 17.130 -17.727 -6.471 1.00 93.38 104 TRP A N 1
ATOM 706 C CA . TRP A 1 104 ? 16.457 -18.433 -5.369 1.00 93.38 104 TRP A CA 1
ATOM 707 C C . TRP A 1 104 ? 17.173 -18.348 -4.024 1.00 93.38 104 TRP A C 1
ATOM 709 O O . TRP A 1 104 ? 16.523 -18.358 -2.981 1.00 93.38 104 TRP A O 1
ATOM 719 N N . TRP A 1 105 ? 18.502 -18.240 -4.026 1.00 93.94 105 TRP A N 1
ATOM 720 C CA . TRP A 1 105 ? 19.280 -18.174 -2.790 1.00 93.94 105 TRP A CA 1
ATOM 721 C C . TRP A 1 105 ? 18.921 -16.951 -1.931 1.00 93.94 105 TRP A C 1
ATOM 723 O O . TRP A 1 105 ? 19.027 -17.034 -0.711 1.00 93.94 105 TRP A O 1
ATOM 733 N N . VAL A 1 106 ? 18.419 -15.860 -2.533 1.00 94.25 106 VAL A N 1
ATOM 734 C CA . VAL A 1 106 ? 17.970 -14.642 -1.827 1.00 94.25 106 VAL A CA 1
ATOM 735 C C . VAL A 1 106 ? 16.693 -14.890 -1.002 1.00 94.25 106 VAL A C 1
ATOM 737 O O . VAL A 1 106 ? 16.408 -14.170 -0.044 1.00 94.25 106 VAL A O 1
ATOM 740 N N . LEU A 1 107 ? 15.967 -15.982 -1.267 1.00 94.50 107 LEU A N 1
ATOM 741 C CA . LEU A 1 107 ? 14.875 -16.440 -0.405 1.00 94.50 107 LEU A CA 1
ATOM 742 C C . LEU A 1 107 ? 15.377 -16.844 0.990 1.00 94.50 107 LEU A C 1
ATOM 744 O O . LEU A 1 107 ? 14.701 -16.603 1.989 1.00 94.50 107 LEU A O 1
ATOM 748 N N . GLY A 1 108 ? 16.577 -17.426 1.066 1.00 95.44 108 GLY A N 1
ATOM 749 C CA . GLY A 1 108 ? 17.222 -17.848 2.309 1.00 95.44 108 GLY A CA 1
ATOM 750 C C . GLY A 1 108 ? 17.324 -16.730 3.354 1.00 95.44 108 GLY A C 1
ATOM 751 O O . GLY A 1 108 ? 16.768 -16.889 4.443 1.00 95.44 108 GLY A O 1
ATOM 752 N N . PRO A 1 109 ? 17.970 -15.583 3.059 1.00 95.44 109 PRO A N 1
ATOM 753 C CA . PRO A 1 109 ? 18.061 -14.476 4.004 1.00 95.44 109 PRO A CA 1
ATOM 754 C C . PRO A 1 109 ? 16.692 -13.855 4.340 1.00 95.44 109 PRO A C 1
ATOM 756 O O . PRO A 1 109 ? 16.489 -13.476 5.493 1.00 95.44 109 PRO A O 1
ATOM 759 N N . LEU A 1 110 ? 15.717 -13.820 3.418 1.00 95.00 110 LEU A N 1
ATOM 760 C CA . LEU A 1 110 ? 14.345 -13.364 3.718 1.00 95.00 110 LEU A CA 1
ATOM 761 C C . LEU A 1 110 ? 13.643 -14.253 4.757 1.00 95.00 110 LEU A C 1
ATOM 763 O O . LEU A 1 110 ? 13.050 -13.758 5.724 1.00 95.00 110 LEU A O 1
ATOM 767 N N . LEU A 1 111 ? 13.721 -15.573 4.577 1.00 96.25 111 LEU A N 1
ATOM 768 C CA . LEU A 1 111 ? 13.163 -16.538 5.524 1.00 96.25 111 LEU A CA 1
ATOM 769 C C . LEU A 1 111 ? 13.932 -16.517 6.849 1.00 96.25 111 LEU A C 1
ATOM 771 O O . LEU A 1 111 ? 13.312 -16.517 7.911 1.00 96.25 111 LEU A O 1
ATOM 775 N N . GLY A 1 112 ? 15.261 -16.414 6.799 1.00 96.88 112 GLY A N 1
ATOM 776 C CA . GLY A 1 112 ? 16.116 -16.280 7.977 1.00 96.88 112 GLY A CA 1
ATOM 777 C C . GLY A 1 112 ? 15.756 -15.056 8.819 1.00 96.88 112 GLY A C 1
ATOM 778 O O . GLY A 1 112 ? 15.510 -15.186 10.018 1.00 96.88 112 GLY A O 1
ATOM 779 N N . LEU A 1 113 ? 15.627 -13.879 8.197 1.00 96.50 113 LEU A N 1
ATOM 780 C CA . LEU A 1 113 ? 15.201 -12.653 8.876 1.00 96.50 113 LEU A CA 1
ATOM 781 C C . LEU A 1 113 ? 13.801 -12.799 9.484 1.00 96.50 113 LEU A C 1
ATOM 783 O O . LEU A 1 113 ? 13.578 -12.392 10.623 1.00 96.50 113 LEU A O 1
ATOM 787 N N . THR A 1 114 ? 12.869 -13.415 8.753 1.00 96.31 114 THR A N 1
ATOM 788 C CA . THR A 1 114 ? 11.517 -13.695 9.259 1.00 96.31 114 THR A CA 1
ATOM 789 C C . THR A 1 114 ? 11.569 -14.555 10.521 1.00 96.31 114 THR A C 1
ATOM 791 O O . THR A 1 114 ? 10.960 -14.202 11.530 1.00 96.31 114 THR A O 1
ATOM 794 N N . ILE A 1 115 ? 12.327 -15.655 10.493 1.00 97.56 115 ILE A N 1
ATOM 795 C CA . ILE A 1 115 ? 12.495 -16.552 11.640 1.00 97.56 115 ILE A CA 1
ATOM 796 C C . ILE A 1 115 ? 13.103 -15.791 12.819 1.00 97.56 115 ILE A C 1
ATOM 798 O O . ILE A 1 115 ? 12.573 -15.872 13.924 1.00 97.56 115 ILE A O 1
ATOM 802 N N . VAL A 1 116 ? 14.159 -15.002 12.599 1.00 97.50 116 VAL A N 1
ATOM 803 C CA . VAL A 1 116 ? 14.789 -14.192 13.653 1.00 97.50 116 VAL A CA 1
ATOM 804 C C . VAL A 1 116 ? 13.789 -13.219 14.278 1.00 97.50 116 VAL A C 1
ATOM 806 O O . VAL A 1 116 ? 13.678 -13.173 15.502 1.00 97.50 116 VAL A O 1
ATOM 809 N N . LEU A 1 117 ? 13.017 -12.483 13.475 1.00 96.81 117 LEU A N 1
ATOM 810 C CA . LEU A 1 117 ? 12.003 -11.548 13.975 1.00 96.81 117 LEU A CA 1
ATOM 811 C C . LEU A 1 117 ? 10.919 -12.259 14.793 1.00 96.81 117 LEU A C 1
ATOM 813 O O . LEU A 1 117 ? 10.538 -11.776 15.859 1.00 96.81 117 LEU A O 1
ATOM 817 N N . LEU A 1 118 ? 10.455 -13.423 14.335 1.00 96.38 118 LEU A N 1
ATOM 818 C CA . LEU A 1 118 ? 9.482 -14.231 15.069 1.00 96.38 118 LEU A CA 1
ATOM 819 C C . LEU A 1 118 ? 10.062 -14.774 16.378 1.00 96.38 118 LEU A C 1
ATOM 821 O O . LEU A 1 118 ? 9.401 -14.693 17.408 1.00 96.38 118 LEU A O 1
ATOM 825 N N . LEU A 1 119 ? 11.302 -15.265 16.379 1.00 96.06 119 LEU A N 1
ATOM 826 C CA . LEU A 1 119 ? 11.981 -15.724 17.593 1.00 96.06 119 LEU A CA 1
ATOM 827 C C . LEU A 1 119 ? 12.178 -14.585 18.596 1.00 96.06 119 LEU A C 1
ATOM 829 O O . LEU A 1 119 ? 11.973 -14.783 19.793 1.00 96.06 119 LEU A O 1
ATOM 833 N N . VAL A 1 120 ? 12.531 -13.386 18.125 1.00 94.88 120 VAL A N 1
ATOM 834 C CA . VAL A 1 120 ? 12.609 -12.183 18.962 1.00 94.88 120 VAL A CA 1
ATOM 835 C C . VAL A 1 120 ? 11.238 -11.860 19.549 1.00 94.88 120 VAL A C 1
ATOM 837 O O . VAL A 1 120 ? 11.134 -11.686 20.762 1.00 94.88 120 VAL A O 1
ATOM 840 N N . ALA A 1 121 ? 10.182 -11.842 18.732 1.00 93.19 121 ALA A N 1
ATOM 841 C CA . ALA A 1 121 ? 8.823 -11.593 19.205 1.00 93.19 121 ALA A CA 1
ATOM 842 C C . ALA A 1 121 ? 8.401 -12.615 20.276 1.00 93.19 121 ALA A C 1
ATOM 844 O O . ALA A 1 121 ? 7.972 -12.219 21.357 1.00 93.19 121 ALA A O 1
ATOM 845 N N . LEU A 1 122 ? 8.616 -13.910 20.027 1.00 91.44 122 LEU A N 1
ATOM 846 C CA . LEU A 1 122 ? 8.303 -14.987 20.969 1.00 91.44 122 LEU A CA 1
ATOM 847 C C . LEU A 1 122 ? 9.128 -14.895 22.258 1.00 91.44 122 LEU A C 1
ATOM 849 O O . LEU A 1 122 ? 8.621 -15.156 23.347 1.00 91.44 122 LEU A O 1
ATOM 853 N N . ARG A 1 123 ? 10.403 -14.500 22.173 1.00 91.69 123 ARG A N 1
ATOM 854 C CA . ARG A 1 123 ? 11.272 -14.364 23.349 1.00 91.69 123 ARG A CA 1
ATOM 855 C C . ARG A 1 123 ? 10.911 -13.154 24.205 1.00 91.69 123 ARG A C 1
ATOM 857 O O . ARG A 1 123 ? 11.055 -13.225 25.425 1.00 91.69 123 ARG A O 1
ATOM 864 N N . VAL A 1 124 ? 10.449 -12.067 23.588 1.00 88.50 124 VAL A N 1
ATOM 865 C CA . VAL A 1 124 ? 9.889 -10.916 24.308 1.00 88.50 124 VAL A CA 1
ATOM 866 C C . VAL A 1 124 ? 8.556 -11.297 24.949 1.00 88.50 124 VAL A C 1
ATOM 868 O O . VAL A 1 124 ? 8.339 -10.981 26.115 1.00 88.50 124 VAL A O 1
ATOM 871 N N . GLU A 1 125 ? 7.701 -12.028 24.233 1.00 86.75 125 GLU A N 1
ATOM 872 C CA . GLU A 1 125 ? 6.414 -12.509 24.743 1.00 86.75 125 GLU A CA 1
ATOM 873 C C . GLU A 1 125 ? 6.581 -13.427 25.958 1.00 86.75 125 GLU A C 1
ATOM 875 O O . GLU A 1 125 ? 5.945 -13.204 26.983 1.00 86.75 125 GLU A O 1
ATOM 880 N N . ALA A 1 126 ? 7.522 -14.376 25.907 1.00 84.69 126 ALA A N 1
ATOM 881 C CA . ALA A 1 126 ? 7.828 -15.283 27.016 1.00 84.69 126 ALA A CA 1
ATOM 882 C C . ALA A 1 126 ? 8.330 -14.573 28.288 1.00 84.69 126 ALA A C 1
ATOM 884 O O . ALA A 1 126 ? 8.348 -15.172 29.362 1.00 84.69 126 ALA A O 1
ATOM 885 N N . ARG A 1 127 ? 8.770 -13.313 28.174 1.00 81.06 127 ARG A N 1
ATOM 886 C CA . ARG A 1 127 ? 9.232 -12.483 29.295 1.00 81.06 127 ARG A CA 1
ATOM 887 C C . ARG A 1 127 ? 8.240 -11.381 29.680 1.00 81.06 127 ARG A C 1
ATOM 889 O O . ARG A 1 127 ? 8.504 -10.674 30.649 1.00 81.06 127 ARG A O 1
ATOM 896 N N . ARG A 1 128 ? 7.142 -11.193 28.934 1.00 70.94 128 ARG A N 1
ATOM 897 C CA . ARG A 1 128 ? 6.135 -10.161 29.222 1.00 70.94 128 ARG A CA 1
ATOM 898 C C . ARG A 1 128 ? 5.079 -10.694 30.181 1.00 70.94 128 ARG A C 1
ATOM 900 O O . ARG A 1 128 ? 4.356 -11.634 29.867 1.00 70.94 128 ARG A O 1
ATOM 907 N N . ASP A 1 129 ? 4.899 -9.991 31.294 1.00 65.75 129 ASP A N 1
ATOM 908 C CA . ASP A 1 129 ? 3.696 -10.134 32.106 1.00 65.75 129 ASP A CA 1
ATOM 909 C C . ASP A 1 129 ? 2.469 -9.637 31.318 1.00 65.75 129 ASP A C 1
ATOM 911 O O . ASP A 1 129 ? 2.483 -8.570 30.686 1.00 65.75 129 ASP A O 1
ATOM 915 N N . LEU A 1 130 ? 1.393 -10.429 31.336 1.00 56.81 130 LEU A N 1
ATOM 916 C CA . LEU A 1 130 ? 0.168 -10.181 30.572 1.00 56.81 130 LEU A CA 1
ATOM 917 C C . LEU A 1 130 ? -0.439 -8.810 30.926 1.00 56.81 130 LEU A C 1
ATOM 919 O O . LEU A 1 130 ? -1.049 -8.634 31.979 1.00 56.81 130 LEU A O 1
ATOM 923 N N . GLY A 1 131 ? -0.313 -7.844 30.009 1.00 55.72 131 GLY A N 1
ATOM 924 C CA . GLY A 1 131 ? -1.000 -6.546 30.073 1.00 55.72 131 GLY A CA 1
ATOM 925 C C . GLY A 1 131 ? -0.113 -5.297 30.082 1.00 55.72 131 GLY A C 1
ATOM 926 O O . GLY A 1 131 ? -0.647 -4.204 29.909 1.00 55.72 131 GLY A O 1
ATOM 927 N N . ALA A 1 132 ? 1.213 -5.417 30.208 1.00 55.78 132 ALA A N 1
ATOM 928 C CA . ALA A 1 132 ? 2.126 -4.268 30.165 1.00 55.78 132 ALA A CA 1
ATOM 929 C C . ALA A 1 132 ? 2.975 -4.300 28.888 1.00 55.78 132 ALA A C 1
ATOM 931 O O . ALA A 1 132 ? 3.773 -5.213 28.704 1.00 55.78 132 ALA A O 1
ATOM 932 N N . GLY A 1 133 ? 2.769 -3.351 27.968 1.00 56.25 133 GLY A N 1
ATOM 933 C CA . GLY A 1 133 ? 3.723 -3.090 26.877 1.00 56.25 133 GLY A CA 1
ATOM 934 C C . GLY A 1 133 ? 5.083 -2.700 27.437 1.00 56.25 133 GLY A C 1
ATOM 935 O O . GLY A 1 133 ? 5.139 -2.121 28.520 1.00 56.25 133 GLY A O 1
ATOM 936 N N . LEU A 1 134 ? 6.169 -2.984 26.707 1.00 56.31 134 LEU A N 1
ATOM 937 C CA . LEU A 1 134 ? 7.519 -2.546 27.103 1.00 56.31 134 LEU A CA 1
ATOM 938 C C . LEU A 1 134 ? 7.583 -1.020 27.297 1.00 56.31 134 LEU A C 1
ATOM 940 O O . LEU A 1 134 ? 8.355 -0.518 28.110 1.00 56.31 134 LEU A O 1
ATOM 944 N N . VAL A 1 135 ? 6.725 -0.283 26.586 1.00 56.22 135 VAL A N 1
ATOM 945 C CA . VAL A 1 135 ? 6.497 1.146 26.798 1.00 56.22 135 VAL A CA 1
ATOM 946 C C . VAL A 1 135 ? 5.292 1.338 27.719 1.00 56.22 135 VAL A C 1
ATOM 948 O O . VAL A 1 135 ? 4.152 1.209 27.284 1.00 56.22 135 VAL A O 1
ATOM 951 N N . ALA A 1 136 ? 5.523 1.671 28.990 1.00 52.12 136 ALA A N 1
ATOM 952 C CA . ALA A 1 136 ? 4.446 1.979 29.930 1.00 52.12 136 ALA A CA 1
ATOM 953 C C . ALA A 1 136 ? 3.579 3.156 29.435 1.00 52.12 136 ALA A C 1
ATOM 955 O O . ALA A 1 136 ? 4.099 4.181 28.983 1.00 52.12 136 ALA A O 1
ATOM 956 N N . GLU A 1 137 ? 2.251 3.046 29.562 1.00 53.72 137 GLU A N 1
ATOM 957 C CA . GLU A 1 137 ? 1.355 4.190 29.369 1.00 53.72 137 GLU A CA 1
ATOM 958 C C . GLU A 1 137 ? 1.689 5.265 30.409 1.00 53.72 137 GLU A C 1
ATOM 960 O O . GLU A 1 137 ? 1.407 5.112 31.598 1.00 53.72 137 GLU A O 1
ATOM 965 N N . ARG A 1 138 ? 2.280 6.383 29.972 1.00 46.03 138 ARG A N 1
ATOM 966 C CA . ARG A 1 138 ? 2.339 7.584 30.808 1.00 46.03 138 ARG A CA 1
ATOM 967 C C . ARG A 1 138 ? 0.906 8.102 30.982 1.00 46.03 138 ARG A C 1
ATOM 969 O O . ARG A 1 138 ? 0.261 8.384 29.969 1.00 46.03 138 ARG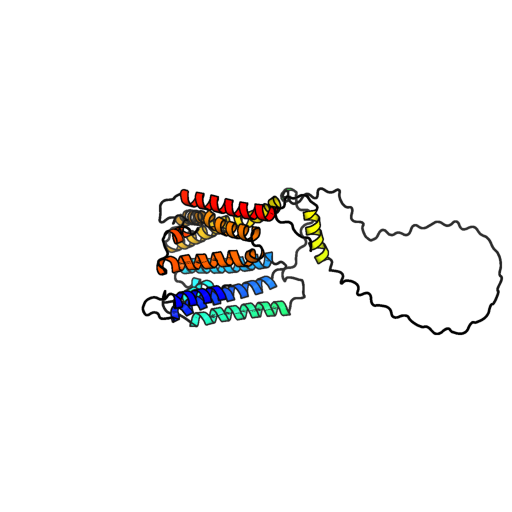 A O 1
ATOM 976 N N . PRO A 1 139 ? 0.400 8.270 32.217 1.00 49.81 139 PRO A N 1
ATOM 977 C CA . PRO A 1 139 ? -0.881 8.926 32.443 1.00 49.81 139 PRO A CA 1
ATOM 978 C C . PRO A 1 139 ? -0.867 10.304 31.771 1.00 49.81 139 PRO A C 1
ATOM 980 O O . PRO A 1 139 ? 0.041 11.105 32.003 1.00 49.81 139 PRO A O 1
ATOM 983 N N . GLY A 1 140 ? -1.844 10.570 30.902 1.00 52.38 140 GLY A N 1
ATOM 984 C CA . GLY A 1 140 ? -1.981 11.875 30.256 1.00 52.38 140 GLY A CA 1
ATOM 985 C C . GLY A 1 140 ? -2.114 12.995 31.294 1.00 52.38 140 GLY A C 1
ATOM 986 O O . GLY A 1 140 ? -2.722 12.803 32.348 1.00 52.38 140 GLY A O 1
ATOM 987 N N . ARG A 1 141 ? -1.535 14.169 31.002 1.00 43.97 141 ARG A N 1
ATOM 988 C CA . ARG A 1 141 ? -1.584 15.352 31.880 1.00 43.97 141 ARG A CA 1
ATOM 989 C C . ARG A 1 141 ? -3.034 15.692 32.251 1.00 43.97 141 ARG A C 1
ATOM 991 O O . ARG A 1 141 ? -3.869 15.877 31.372 1.00 43.97 141 ARG A O 1
ATOM 998 N N . SER A 1 142 ? -3.296 15.872 33.544 1.00 47.47 142 SER A N 1
ATOM 999 C CA . SER A 1 142 ? -4.598 16.241 34.129 1.00 47.47 142 SER A CA 1
ATOM 1000 C C . SER A 1 142 ? -5.073 17.670 33.810 1.00 47.47 142 SER A C 1
ATOM 1002 O O . SER A 1 142 ? -6.111 18.096 34.308 1.00 47.47 142 SER A O 1
ATOM 1004 N N . GLY A 1 143 ? -4.350 18.405 32.962 1.00 52.94 143 GLY A N 1
ATOM 1005 C CA . GLY A 1 143 ? -4.681 19.763 32.537 1.00 52.94 143 GLY A CA 1
ATOM 1006 C C . GLY A 1 143 ? -4.184 20.031 31.121 1.00 52.94 143 GLY A C 1
ATOM 1007 O O . GLY A 1 143 ? -3.137 20.645 30.928 1.00 52.94 143 GLY A O 1
ATOM 1008 N N . ALA A 1 144 ? -4.909 19.537 30.117 1.00 39.72 144 ALA A N 1
ATOM 1009 C CA . ALA A 1 144 ? -4.681 19.939 28.734 1.00 39.72 144 ALA A CA 1
ATOM 1010 C C . AL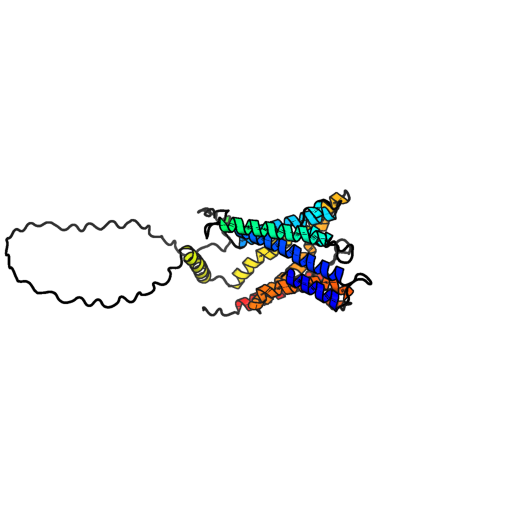A A 1 144 ? -5.316 21.330 28.501 1.00 39.72 144 ALA A C 1
ATOM 1012 O O . ALA A 1 144 ? -6.502 21.502 28.785 1.00 39.72 144 ALA A O 1
ATOM 1013 N N . PRO A 1 145 ? -4.566 22.333 28.008 1.00 49.75 145 PRO A N 1
ATOM 1014 C CA . PRO A 1 145 ? -5.102 23.668 27.748 1.00 49.75 145 PRO A CA 1
ATOM 1015 C C . PRO A 1 145 ? -6.165 23.641 26.639 1.00 49.75 145 PRO A C 1
ATOM 1017 O O . PRO A 1 145 ? -6.049 22.874 25.683 1.00 49.75 145 PRO A O 1
ATOM 1020 N N . ALA A 1 146 ? -7.173 24.518 26.742 1.00 53.72 146 ALA A N 1
ATOM 1021 C CA . ALA A 1 146 ? -8.388 24.543 25.910 1.00 53.72 146 ALA A CA 1
ATOM 1022 C C . ALA A 1 146 ? -8.153 24.594 24.384 1.00 53.72 146 ALA A C 1
ATOM 1024 O O . ALA A 1 146 ? -9.035 24.237 23.616 1.00 53.72 146 ALA A O 1
ATOM 1025 N N . ARG A 1 147 ? -6.950 24.953 23.930 1.00 48.09 147 ARG A N 1
ATOM 1026 C CA . ARG A 1 147 ? -6.533 24.891 22.517 1.00 48.09 147 ARG A CA 1
ATOM 1027 C C . ARG A 1 147 ? -6.412 23.470 21.943 1.00 48.09 147 ARG A C 1
ATOM 1029 O O . ARG A 1 147 ? -6.475 23.304 20.734 1.00 48.09 147 ARG A O 1
ATOM 1036 N N . TYR A 1 148 ? -6.273 22.449 22.794 1.00 46.44 148 TYR A N 1
ATOM 1037 C CA . TYR A 1 148 ? -6.366 21.032 22.404 1.00 46.44 148 TYR A CA 1
ATOM 1038 C C . TYR A 1 148 ? -7.776 20.457 22.595 1.00 46.44 148 TYR A C 1
ATOM 1040 O O . TYR A 1 148 ? -8.019 19.291 22.272 1.00 46.44 148 TYR A O 1
ATOM 1048 N N . ALA A 1 149 ? -8.721 21.265 23.089 1.00 44.16 149 ALA A N 1
ATOM 1049 C CA . ALA A 1 149 ? -10.132 20.929 23.040 1.00 44.16 149 ALA A CA 1
ATOM 1050 C C . ALA A 1 149 ? -10.614 21.139 21.602 1.00 44.16 149 ALA A C 1
ATOM 1052 O O . ALA A 1 149 ? -11.209 22.152 21.245 1.00 44.16 149 ALA A O 1
ATOM 1053 N N . SER A 1 150 ? -10.371 20.136 20.762 1.00 49.19 150 SER A N 1
ATOM 1054 C CA . SER A 1 150 ? -11.267 19.909 19.637 1.00 49.19 150 SER A CA 1
ATOM 1055 C C . SER A 1 150 ? -12.708 19.891 20.172 1.00 49.19 150 SER A C 1
ATOM 1057 O O . SER A 1 150 ? -12.965 19.484 21.311 1.00 49.19 150 SER A O 1
ATOM 1059 N N . SER A 1 151 ? -13.678 20.297 19.354 1.00 47.72 151 SER A N 1
ATOM 1060 C CA . SER A 1 151 ? -15.118 20.246 19.673 1.00 47.72 151 SER A CA 1
ATOM 1061 C C . SER A 1 151 ? -15.628 18.849 20.099 1.00 47.72 151 SER A C 1
ATOM 1063 O O . SER A 1 151 ? -16.781 18.697 20.496 1.00 47.72 151 SER A O 1
ATOM 1065 N N . LEU A 1 152 ? -14.752 17.840 20.051 1.00 48.72 152 LEU A N 1
ATOM 1066 C CA . LEU A 1 152 ? -14.855 16.473 20.553 1.00 48.72 152 LEU A CA 1
ATOM 1067 C C . LEU A 1 152 ? -14.760 16.310 22.087 1.00 48.72 152 LEU A C 1
ATOM 1069 O O . LEU A 1 152 ? -14.934 15.191 22.562 1.00 48.72 152 LEU A O 1
ATOM 1073 N N . GLY A 1 153 ? -14.431 17.357 22.854 1.00 44.41 153 GLY A N 1
ATOM 1074 C CA . GLY A 1 153 ? -14.026 17.206 24.260 1.00 44.41 153 GLY A CA 1
ATOM 1075 C C . GLY A 1 153 ? -14.856 17.923 25.325 1.00 44.41 153 GLY A C 1
ATOM 1076 O O . GLY A 1 153 ? -14.468 17.849 26.484 1.00 44.41 153 GLY A O 1
ATOM 1077 N N . ARG A 1 154 ? -15.952 18.626 25.002 1.00 45.16 154 ARG A N 1
ATOM 1078 C CA . ARG A 1 154 ? -16.807 19.230 26.044 1.00 45.16 154 ARG A CA 1
ATOM 1079 C C . ARG A 1 154 ? -17.699 18.148 26.667 1.00 45.16 154 ARG A C 1
ATOM 1081 O O . ARG A 1 154 ? -18.611 17.685 25.981 1.00 45.16 154 ARG A O 1
ATOM 1088 N N . PRO A 1 155 ? -17.524 17.773 27.947 1.00 43.03 155 PRO A N 1
ATOM 1089 C CA . PRO A 1 155 ? -18.606 17.136 28.670 1.00 43.03 155 PRO A CA 1
ATOM 1090 C C . PRO A 1 155 ? -19.638 18.235 28.927 1.00 43.03 155 PRO A C 1
ATOM 1092 O O . PRO A 1 155 ? -19.419 19.122 29.749 1.00 43.03 155 PRO A O 1
ATOM 1095 N N . VAL A 1 156 ? -20.747 18.226 28.191 1.00 48.12 156 VAL A N 1
ATOM 1096 C CA . VAL A 1 156 ? -21.931 18.979 28.613 1.00 48.12 156 VAL A CA 1
ATOM 1097 C C . VAL A 1 156 ? -22.564 18.158 29.728 1.00 48.12 156 VAL A C 1
ATOM 1099 O O . VAL A 1 156 ? -23.362 17.260 29.492 1.00 48.12 156 VAL A O 1
ATOM 1102 N N . GLY A 1 157 ? -22.110 18.402 30.950 1.00 48.69 157 GLY A N 1
ATOM 1103 C CA . GLY A 1 157 ? -22.662 17.804 32.154 1.00 48.69 157 GLY A CA 1
ATOM 1104 C C . GLY A 1 157 ? -22.123 18.535 33.380 1.00 48.69 157 GLY A C 1
ATOM 1105 O O . GLY A 1 157 ? -20.939 18.884 33.390 1.00 48.69 157 GLY A O 1
ATOM 1106 N N . PRO A 1 158 ? -22.957 18.808 34.399 1.00 40.50 158 PRO A N 1
ATOM 1107 C CA . PRO A 1 158 ? -22.486 19.434 35.626 1.00 40.50 158 PRO A CA 1
ATOM 1108 C C . PRO A 1 158 ? -21.382 18.570 36.259 1.00 40.50 158 PRO A C 1
ATOM 1110 O O . PRO A 1 158 ? -21.404 17.343 36.118 1.00 40.50 158 PRO A O 1
ATOM 1113 N N . PRO A 1 159 ? -20.395 19.183 36.935 1.00 41.06 159 PRO A N 1
ATOM 1114 C CA . PRO A 1 159 ? -19.255 18.465 37.487 1.00 41.06 159 PRO A CA 1
ATOM 1115 C C . PRO A 1 159 ? -19.732 17.373 38.448 1.00 41.06 159 PRO A C 1
ATOM 1117 O O . PRO A 1 159 ? -20.255 17.651 39.527 1.00 41.06 159 PRO A O 1
ATOM 1120 N N . VAL A 1 160 ? -19.539 16.110 38.058 1.00 45.97 160 VAL A N 1
ATOM 1121 C CA . VAL A 1 160 ? -19.798 14.963 38.929 1.00 45.97 160 VAL A CA 1
ATOM 1122 C C . VAL A 1 160 ? -18.735 14.975 40.020 1.00 45.97 160 VAL A C 1
ATOM 1124 O O . VAL A 1 160 ? -17.577 14.615 39.803 1.00 45.97 160 VAL A O 1
ATOM 1127 N N . ARG A 1 161 ? -19.129 15.426 41.211 1.00 34.81 161 ARG A N 1
ATOM 1128 C CA . ARG A 1 161 ? -18.309 15.374 42.418 1.00 34.81 161 ARG A CA 1
ATOM 1129 C C . ARG A 1 161 ? -18.137 13.902 42.801 1.00 34.81 161 ARG A C 1
ATOM 1131 O O . ARG A 1 161 ? -19.060 13.283 43.316 1.00 34.81 161 ARG A O 1
ATOM 1138 N N . VAL A 1 162 ? -16.969 13.332 42.510 1.00 42.44 162 VAL A N 1
ATOM 1139 C CA . VAL A 1 162 ? -16.610 11.969 42.929 1.00 42.44 162 VAL A CA 1
ATOM 1140 C C . VAL A 1 162 ? -16.506 11.957 44.461 1.00 42.44 162 VAL A C 1
ATOM 1142 O O . VAL A 1 162 ? -15.670 12.691 44.997 1.00 42.44 162 VAL A O 1
ATOM 1145 N N . PRO A 1 163 ? -17.322 11.172 45.190 1.00 39.31 163 PRO A N 1
ATOM 1146 C CA . PRO A 1 163 ? -17.181 11.046 46.635 1.00 39.31 163 PRO A CA 1
ATOM 1147 C C . PRO A 1 163 ? -15.838 10.384 46.955 1.00 39.31 163 PRO A C 1
ATOM 1149 O O . PRO A 1 163 ? -15.525 9.314 46.429 1.00 39.31 163 PRO A O 1
ATOM 1152 N N . ARG A 1 164 ? -15.025 11.032 47.796 1.00 39.72 164 ARG A N 1
ATOM 1153 C CA . ARG A 1 164 ? -13.794 10.430 48.316 1.00 39.72 164 ARG A CA 1
ATOM 1154 C C . ARG A 1 164 ? -14.179 9.285 49.263 1.00 39.72 164 ARG A C 1
ATOM 1156 O O . ARG A 1 164 ? -14.967 9.528 50.175 1.00 39.72 164 ARG A O 1
ATOM 1163 N N . PRO A 1 165 ? -13.645 8.065 49.092 1.00 41.47 165 PRO A N 1
ATOM 1164 C CA . PRO A 1 165 ? -13.824 7.016 50.082 1.00 41.47 165 PRO A CA 1
ATOM 1165 C C . PRO A 1 165 ? -12.933 7.360 51.280 1.00 41.47 165 PRO A C 1
ATOM 1167 O O . PRO A 1 165 ? -11.710 7.318 51.167 1.00 41.47 165 PRO A O 1
ATOM 1170 N N . GLY A 1 166 ? -13.535 7.777 52.394 1.00 44.53 166 GLY A N 1
ATOM 1171 C CA . GLY A 1 166 ? -12.778 8.086 53.611 1.00 44.53 166 GLY A CA 1
ATOM 1172 C C . GLY A 1 166 ? -13.442 9.005 54.632 1.00 44.53 166 GLY A C 1
ATOM 1173 O O . GLY A 1 166 ? -12.880 9.160 55.709 1.00 44.53 166 GLY A O 1
ATOM 1174 N N . ASP A 1 167 ? -14.613 9.582 54.351 1.00 42.62 167 ASP A N 1
ATOM 1175 C CA . ASP A 1 167 ? -15.299 10.480 55.296 1.00 42.62 167 ASP A CA 1
ATOM 1176 C C . ASP A 1 167 ? -16.511 9.816 55.977 1.00 42.62 167 ASP A C 1
ATOM 1178 O O . ASP A 1 167 ? -17.547 10.433 56.195 1.00 42.62 167 ASP A O 1
ATOM 1182 N N . ASP A 1 168 ? -16.376 8.540 56.348 1.00 45.12 168 ASP A N 1
ATOM 1183 C CA . ASP A 1 168 ? -17.291 7.887 57.289 1.00 45.12 168 ASP A CA 1
ATOM 1184 C C . ASP A 1 168 ? -16.764 8.094 58.715 1.00 45.12 168 ASP A C 1
ATOM 1186 O O . ASP A 1 168 ? -16.245 7.183 59.364 1.00 45.12 168 ASP A O 1
ATOM 1190 N N . ARG A 1 169 ? -16.880 9.324 59.229 1.00 43.53 169 ARG A N 1
ATOM 1191 C CA . ARG A 1 169 ? -16.834 9.530 60.682 1.00 43.53 169 ARG A CA 1
ATOM 1192 C C . ARG A 1 169 ? -18.189 9.109 61.251 1.00 43.53 169 ARG A C 1
ATOM 1194 O O . ARG A 1 169 ? -19.194 9.741 60.922 1.00 43.53 169 ARG A O 1
ATOM 1201 N N . PRO A 1 170 ? -18.267 8.087 62.120 1.00 41.81 170 PRO A N 1
ATOM 1202 C CA . PRO A 1 170 ? -19.535 7.710 62.717 1.00 41.81 170 PRO A CA 1
ATOM 1203 C C . PRO A 1 170 ? -20.024 8.853 63.608 1.00 41.81 170 PRO A C 1
ATOM 1205 O O . PRO A 1 170 ? -19.343 9.280 64.544 1.00 41.81 170 PRO A O 1
ATOM 1208 N N . ALA A 1 171 ? -21.223 9.349 63.302 1.00 39.97 171 ALA A N 1
ATOM 1209 C CA . ALA A 1 171 ? -21.942 10.312 64.113 1.00 39.97 171 ALA A CA 1
ATOM 1210 C C . ALA A 1 171 ? -22.068 9.775 65.548 1.00 39.97 171 ALA A C 1
ATOM 1212 O O . ALA A 1 171 ? -22.831 8.850 65.837 1.00 39.97 171 ALA A O 1
ATOM 1213 N N . ARG A 1 172 ? -21.285 10.362 66.458 1.00 38.72 172 ARG A N 1
ATOM 1214 C CA . ARG A 1 172 ? -21.334 10.116 67.899 1.00 38.72 172 ARG A CA 1
ATOM 1215 C C . ARG A 1 172 ? -22.703 10.585 68.403 1.00 38.72 172 ARG A C 1
ATOM 1217 O O . ARG A 1 172 ? -22.886 11.750 68.747 1.00 38.72 172 ARG A O 1
ATOM 1224 N N . ARG A 1 173 ? -23.689 9.682 68.432 1.00 42.50 173 ARG A N 1
ATOM 1225 C CA . ARG A 1 173 ? -24.938 9.886 69.178 1.00 42.50 173 ARG A CA 1
ATOM 1226 C C . ARG A 1 173 ? -24.565 10.081 70.647 1.00 42.50 173 ARG A C 1
ATOM 1228 O O . ARG A 1 173 ? -24.240 9.122 71.342 1.00 42.50 173 ARG A O 1
ATOM 1235 N N . ARG A 1 174 ? -24.608 11.332 71.108 1.00 40.28 174 ARG A N 1
ATOM 1236 C CA . ARG A 1 174 ? -24.650 11.674 72.530 1.00 40.28 174 ARG A CA 1
ATOM 1237 C C . ARG A 1 174 ? -25.916 11.038 73.107 1.00 40.28 174 ARG A C 1
ATOM 1239 O O . ARG A 1 174 ? -27.017 11.506 72.840 1.00 40.28 174 ARG A O 1
ATOM 1246 N N . ARG A 1 175 ? -25.769 9.935 73.839 1.00 39.12 175 ARG A N 1
ATOM 1247 C CA . ARG A 1 175 ? -26.788 9.486 74.789 1.00 39.12 175 ARG A CA 1
ATOM 1248 C C . ARG A 1 175 ? -26.422 10.081 76.139 1.00 39.12 175 ARG A C 1
ATOM 1250 O O . ARG A 1 175 ? -25.328 9.836 76.641 1.00 39.12 175 ARG A O 1
ATOM 1257 N N . HIS A 1 176 ? -27.333 10.898 76.653 1.00 37.94 176 HIS A N 1
ATOM 1258 C CA . HIS A 1 176 ? -27.351 11.344 78.035 1.00 37.94 176 HIS A CA 1
ATOM 1259 C C . HIS A 1 176 ? -27.285 10.120 78.952 1.00 37.94 176 HIS A C 1
ATOM 1261 O O . HIS A 1 176 ? -28.062 9.176 78.794 1.00 37.94 176 HIS A O 1
ATOM 1267 N N . ALA A 1 177 ? -26.306 10.130 79.851 1.00 37.00 177 ALA A N 1
ATOM 1268 C CA . ALA A 1 177 ? -26.278 9.255 81.002 1.00 37.00 177 ALA A CA 1
ATOM 1269 C C . ALA A 1 177 ? -27.250 9.842 82.023 1.00 37.00 177 ALA A C 1
ATOM 1271 O O . ALA A 1 177 ? -27.074 10.988 82.429 1.00 37.00 177 ALA A O 1
ATOM 1272 N N . ASP A 1 178 ? -28.251 9.058 82.402 1.00 39.34 178 ASP A N 1
ATOM 1273 C CA . ASP A 1 178 ? -29.000 9.294 83.623 1.00 39.34 178 ASP A CA 1
ATOM 1274 C C . ASP A 1 178 ? -28.889 8.046 84.495 1.00 39.34 178 ASP A C 1
ATOM 1276 O O . ASP A 1 178 ? -28.955 6.907 84.016 1.00 39.34 178 ASP A O 1
ATOM 1280 N N . ALA A 1 179 ? -28.575 8.290 85.758 1.00 36.66 179 ALA A N 1
ATOM 1281 C CA . ALA A 1 179 ? -28.238 7.291 86.750 1.00 36.66 179 ALA A CA 1
ATOM 1282 C C . ALA A 1 179 ? -29.512 6.629 87.285 1.00 36.66 179 ALA A C 1
ATOM 1284 O O . ALA A 1 179 ? -30.508 7.288 87.558 1.00 36.66 179 ALA A O 1
ATOM 1285 N N . GLY A 1 180 ? -29.474 5.312 87.482 1.00 33.12 180 GLY A N 1
ATOM 1286 C CA . GLY A 1 180 ? -30.633 4.580 87.982 1.00 33.12 180 GLY A CA 1
ATOM 1287 C C . GLY A 1 180 ? -30.306 3.141 88.338 1.00 33.12 180 GLY A C 1
ATOM 1288 O O . GLY A 1 180 ? -30.540 2.214 87.573 1.00 33.12 180 GLY A O 1
ATOM 1289 N N . THR A 1 181 ? -29.735 2.973 89.521 1.00 38.00 181 THR A N 1
ATOM 1290 C CA . THR A 1 181 ? -29.646 1.733 90.294 1.00 38.00 181 THR A CA 1
ATOM 1291 C C . THR A 1 181 ? -30.930 0.893 90.234 1.00 38.00 181 THR A C 1
ATOM 1293 O O . THR A 1 181 ? -31.999 1.408 90.542 1.00 38.00 181 THR A O 1
ATOM 1296 N N . ARG A 1 182 ? -30.822 -0.428 89.988 1.00 38.03 182 ARG A N 1
ATOM 1297 C CA . ARG A 1 182 ? -31.396 -1.485 90.864 1.00 38.03 182 ARG A CA 1
ATOM 1298 C C . ARG A 1 182 ? -31.193 -2.922 90.345 1.00 38.03 182 ARG A C 1
ATOM 1300 O O . ARG A 1 182 ? -31.634 -3.304 89.274 1.00 38.03 182 ARG A O 1
ATOM 1307 N N . ARG A 1 183 ? -30.531 -3.695 91.215 1.00 36.59 183 ARG A N 1
ATOM 1308 C CA . ARG A 1 183 ? -30.772 -5.086 91.658 1.00 36.59 183 ARG A CA 1
ATOM 1309 C C . ARG A 1 183 ? -31.316 -6.144 90.677 1.00 36.59 183 ARG A C 1
ATOM 1311 O O . ARG A 1 183 ? -32.475 -6.141 90.299 1.00 36.59 183 ARG A O 1
ATOM 1318 N N . ARG A 1 184 ? -30.458 -7.163 90.504 1.00 39.47 184 ARG A N 1
ATOM 1319 C CA . ARG A 1 184 ? -30.679 -8.616 90.697 1.00 39.47 184 ARG A CA 1
ATOM 1320 C C . ARG A 1 184 ? -32.104 -9.145 90.466 1.00 39.47 184 ARG A C 1
ATOM 1322 O O . ARG A 1 184 ? -32.960 -8.898 91.296 1.00 39.47 184 ARG A O 1
ATOM 1329 N N . HIS A 1 185 ? -32.246 -10.096 89.541 1.00 38.06 185 HIS A N 1
ATOM 1330 C CA . HIS A 1 185 ? -32.787 -11.422 89.868 1.00 38.06 185 HIS A CA 1
ATOM 1331 C C . HIS A 1 185 ? -32.310 -12.471 88.853 1.00 38.06 185 HIS A C 1
ATOM 1333 O O . HIS A 1 185 ? -32.445 -12.318 87.643 1.00 38.06 185 HIS A O 1
ATOM 1339 N N . ARG A 1 186 ? -31.692 -13.533 89.381 1.00 39.59 186 ARG A N 1
ATOM 1340 C CA . ARG A 1 186 ? -31.342 -14.763 88.667 1.00 39.59 186 ARG A CA 1
ATOM 1341 C C . ARG A 1 186 ? -32.613 -15.596 88.502 1.00 39.59 186 ARG A C 1
ATOM 1343 O O . ARG A 1 186 ? -33.259 -15.865 89.507 1.00 39.59 186 ARG A O 1
ATOM 1350 N N . HIS A 1 187 ? -32.874 -16.110 87.304 1.00 40.81 187 HIS A N 1
ATOM 1351 C CA . HIS A 1 187 ? -33.645 -17.341 87.138 1.00 40.81 187 HIS A CA 1
ATOM 1352 C C . HIS A 1 187 ? -32.939 -18.266 86.145 1.00 40.81 187 HIS A C 1
ATOM 1354 O O . HIS A 1 187 ? -32.695 -17.921 84.992 1.00 40.81 187 HIS A O 1
ATOM 1360 N N . ARG A 1 188 ? -32.557 -19.436 86.666 1.00 42.72 188 ARG A N 1
ATOM 1361 C CA . ARG A 1 188 ? -32.093 -20.613 85.929 1.00 42.72 188 ARG A CA 1
ATOM 1362 C C . ARG A 1 188 ? -33.279 -21.233 85.191 1.00 42.72 188 ARG A C 1
ATOM 1364 O O . ARG A 1 188 ? -34.320 -21.413 85.816 1.00 42.72 188 ARG A O 1
ATOM 1371 N N . LEU A 1 189 ? -33.082 -21.657 83.943 1.00 49.38 189 LEU A N 1
ATOM 1372 C CA . LEU A 1 189 ? -33.907 -22.677 83.287 1.00 49.38 189 LEU A CA 1
ATOM 1373 C C . LEU A 1 189 ? -33.023 -23.640 82.465 1.00 49.38 189 LEU A C 1
ATOM 1375 O O . LEU A 1 189 ? -31.919 -23.252 82.074 1.00 49.38 189 LEU A O 1
ATOM 1379 N N . PRO A 1 190 ? -33.455 -24.905 82.283 1.00 50.72 190 PRO A N 1
ATOM 1380 C CA . PRO A 1 190 ? -32.560 -26.044 82.097 1.00 50.72 190 PRO A CA 1
ATOM 1381 C C . PRO A 1 190 ? -32.281 -26.429 80.635 1.00 50.72 190 PRO A C 1
ATOM 1383 O O . PRO A 1 190 ? -32.934 -25.987 79.689 1.00 50.72 190 PRO A O 1
ATOM 1386 N N . ALA A 1 191 ? -31.271 -27.289 80.502 1.00 42.81 191 ALA A N 1
ATOM 1387 C CA . ALA A 1 191 ? -30.687 -27.832 79.283 1.00 42.81 191 ALA A CA 1
ATOM 1388 C C . ALA A 1 191 ? -31.678 -28.579 78.367 1.00 42.81 191 ALA A C 1
ATOM 1390 O O . ALA A 1 191 ? -32.529 -29.339 78.826 1.00 42.81 191 ALA A O 1
ATOM 1391 N N . ARG A 1 192 ? -31.494 -28.421 77.047 1.00 45.22 192 ARG A N 1
ATOM 1392 C CA . ARG A 1 192 ? -32.094 -29.253 75.986 1.00 45.22 192 ARG A CA 1
ATOM 1393 C C . ARG A 1 192 ? -30.987 -30.007 75.218 1.00 45.22 192 ARG A C 1
ATOM 1395 O O . ARG A 1 192 ? -29.945 -29.403 74.965 1.00 45.22 192 ARG A O 1
ATOM 1402 N N . PRO A 1 193 ? -31.196 -31.280 74.824 1.00 59.12 193 PRO A N 1
ATOM 1403 C CA . PRO A 1 193 ? -30.199 -32.100 74.126 1.00 59.12 193 PRO A CA 1
ATOM 1404 C C . PRO A 1 193 ? -30.149 -31.814 72.605 1.00 59.12 193 PRO A C 1
ATOM 1406 O O . PRO A 1 193 ? -31.032 -31.131 72.072 1.00 59.12 193 PRO A O 1
ATOM 1409 N N . PRO A 1 194 ? -29.110 -32.289 71.884 1.00 50.38 194 PRO A N 1
ATOM 1410 C CA . PRO A 1 194 ? -28.708 -31.720 70.602 1.00 50.38 194 PRO A CA 1
ATOM 1411 C C . PRO A 1 194 ? -29.563 -32.234 69.437 1.00 50.38 194 PRO A C 1
ATOM 1413 O O . PRO A 1 194 ? -29.692 -33.437 69.211 1.00 50.38 194 PRO A O 1
ATOM 1416 N N . ARG A 1 195 ? -30.110 -31.310 68.638 1.00 42.59 195 ARG A N 1
ATOM 1417 C CA . ARG A 1 195 ? -30.726 -31.630 67.344 1.00 42.59 195 ARG A CA 1
ATOM 1418 C C . ARG A 1 195 ? -29.663 -31.646 66.245 1.00 42.59 195 ARG A C 1
ATOM 1420 O O . ARG A 1 195 ? -28.927 -30.682 66.054 1.00 42.59 195 ARG A O 1
ATOM 1427 N N . ARG A 1 196 ? -29.621 -32.776 65.536 1.00 40.94 196 ARG A N 1
ATOM 1428 C CA . ARG A 1 196 ? -28.785 -33.085 64.372 1.00 40.94 196 ARG A CA 1
ATOM 1429 C C . ARG A 1 196 ? -28.836 -31.961 63.331 1.00 40.94 196 ARG A C 1
ATOM 1431 O O . ARG A 1 196 ? -29.905 -31.583 62.860 1.00 40.94 196 ARG A O 1
ATOM 1438 N N . ALA A 1 197 ? -27.662 -31.453 62.965 1.00 40.56 197 ALA A N 1
ATOM 1439 C CA . ALA A 1 197 ? -27.487 -30.454 61.924 1.00 40.56 197 ALA A CA 1
ATOM 1440 C C . ALA A 1 197 ? -27.590 -31.105 60.535 1.00 40.56 197 ALA A C 1
ATOM 1442 O O . ALA A 1 197 ? -26.632 -31.701 60.048 1.00 40.56 197 ALA A O 1
ATOM 1443 N N . HIS A 1 198 ? -28.736 -30.954 59.873 1.00 41.62 198 HIS A N 1
ATOM 1444 C CA . HIS A 1 198 ? -28.833 -31.151 58.430 1.00 41.62 198 HIS A CA 1
ATOM 1445 C C . HIS A 1 198 ? -28.454 -29.824 57.755 1.00 41.62 198 HIS A C 1
ATOM 1447 O O . HIS A 1 198 ? -29.223 -28.866 57.762 1.00 41.62 198 HIS A O 1
ATOM 1453 N N . ARG A 1 199 ? -27.224 -29.731 57.233 1.00 45.94 199 ARG A N 1
ATOM 1454 C CA . ARG A 1 199 ? -26.800 -28.638 56.342 1.00 45.94 199 ARG A CA 1
ATOM 1455 C C . ARG A 1 199 ? -27.526 -28.804 54.999 1.00 45.94 199 ARG A C 1
ATOM 1457 O O . ARG A 1 199 ? -27.254 -29.800 54.332 1.00 45.94 199 ARG A O 1
ATOM 1464 N N . PRO A 1 200 ? -28.354 -27.851 54.538 1.00 45.06 200 PRO A N 1
ATOM 1465 C CA . PRO A 1 200 ? -28.748 -27.825 53.141 1.00 45.06 200 PRO A CA 1
ATOM 1466 C C . PRO A 1 200 ? -27.549 -27.355 52.310 1.00 45.06 200 PRO A C 1
ATOM 1468 O O . PRO A 1 200 ? -26.840 -26.412 52.682 1.00 45.06 200 PRO A O 1
ATOM 1471 N N . GLY A 1 201 ? -27.302 -28.050 51.200 1.00 42.19 201 GLY A N 1
ATOM 1472 C CA . GLY A 1 201 ? -26.239 -27.748 50.253 1.00 42.19 201 GLY A CA 1
ATOM 1473 C C . GLY A 1 201 ? -26.296 -26.292 49.802 1.00 42.19 201 GLY A C 1
ATOM 1474 O O . GLY A 1 201 ? -27.287 -25.823 49.247 1.00 42.19 201 GLY A O 1
ATOM 1475 N N . ARG A 1 202 ? -25.205 -25.560 50.036 1.00 44.69 202 ARG A N 1
ATOM 1476 C CA . ARG A 1 202 ? -24.998 -24.244 49.439 1.00 44.69 202 ARG A CA 1
ATOM 1477 C C . ARG A 1 202 ? -24.844 -24.443 47.934 1.00 44.69 202 ARG A C 1
ATOM 1479 O O . ARG A 1 202 ? -23.767 -24.825 47.478 1.00 44.69 202 ARG A O 1
ATOM 1486 N N . HIS A 1 203 ? -25.893 -24.152 47.170 1.00 44.22 203 HIS A N 1
ATOM 1487 C CA . HIS A 1 203 ? -25.752 -23.860 45.750 1.00 44.22 203 HIS A CA 1
ATOM 1488 C C . HIS A 1 203 ? -24.700 -22.755 45.613 1.00 44.22 203 HIS A C 1
ATOM 1490 O O . HIS A 1 203 ? -24.912 -21.612 46.023 1.00 44.22 203 HIS A O 1
ATOM 1496 N N . ARG A 1 204 ? -23.522 -23.112 45.088 1.00 48.44 204 ARG A N 1
ATOM 1497 C CA . ARG A 1 204 ? -22.533 -22.144 44.617 1.00 48.44 204 ARG A CA 1
ATOM 1498 C C . ARG A 1 204 ? -23.192 -21.378 43.476 1.00 48.44 204 ARG A C 1
ATOM 1500 O O . ARG A 1 204 ? -23.117 -21.791 42.323 1.00 48.44 204 ARG A O 1
ATOM 1507 N N . VAL A 1 205 ? -23.831 -20.258 43.801 1.00 49.75 205 VAL A N 1
ATOM 1508 C CA . VAL A 1 205 ? -24.119 -19.208 42.829 1.00 49.75 205 VAL A CA 1
ATOM 1509 C C . VAL A 1 205 ? -22.761 -18.827 42.247 1.00 49.75 205 VAL A C 1
ATOM 1511 O O . VAL A 1 205 ? -21.934 -18.218 42.931 1.00 49.75 205 VAL A O 1
ATOM 1514 N N . ARG A 1 206 ? -22.486 -19.279 41.017 1.00 44.50 206 ARG A N 1
ATOM 1515 C CA . ARG A 1 206 ? -21.352 -18.811 40.219 1.00 44.50 206 ARG A CA 1
ATOM 1516 C C . ARG A 1 206 ? -21.499 -17.295 40.147 1.00 44.50 206 ARG A C 1
ATOM 1518 O O . ARG A 1 206 ? -22.349 -16.791 39.421 1.00 44.50 206 ARG A O 1
ATOM 1525 N N . ARG A 1 207 ? -20.718 -16.568 40.951 1.00 45.09 207 ARG A N 1
ATOM 1526 C CA . ARG A 1 207 ? -20.618 -15.115 40.824 1.00 45.09 207 ARG A CA 1
ATOM 1527 C C . ARG A 1 207 ? -20.189 -14.841 39.380 1.00 45.09 207 ARG A C 1
ATOM 1529 O O . ARG A 1 207 ? -19.204 -15.448 38.949 1.00 45.09 207 ARG A O 1
ATOM 1536 N N . PRO A 1 208 ? -20.900 -13.992 38.623 1.00 47.66 208 PRO A N 1
ATOM 1537 C CA . PRO A 1 208 ? -20.431 -13.599 37.307 1.00 47.66 208 PRO A CA 1
ATOM 1538 C C . PRO A 1 208 ? -19.033 -13.007 37.471 1.00 47.66 208 PRO A C 1
ATOM 1540 O O . PRO A 1 208 ? -18.807 -12.184 38.362 1.00 47.66 208 PRO A O 1
ATOM 1543 N N . VAL A 1 209 ? -18.096 -13.481 36.650 1.00 55.31 209 VAL A N 1
ATOM 1544 C CA . VAL A 1 209 ? -16.718 -12.987 36.597 1.00 55.31 209 VAL A CA 1
ATOM 1545 C C . VAL A 1 209 ? -16.779 -11.465 36.502 1.00 55.31 209 VAL A C 1
ATOM 1547 O O . VAL A 1 209 ? -17.243 -10.904 35.508 1.00 55.31 209 VAL A O 1
ATOM 1550 N N . SER A 1 210 ? -16.379 -10.782 37.573 1.00 48.56 210 SER A N 1
ATOM 1551 C CA . SER A 1 210 ? -16.357 -9.328 37.617 1.00 48.56 210 SER A CA 1
ATOM 1552 C C . SER A 1 210 ? -15.311 -8.846 36.621 1.00 48.56 210 SER A C 1
ATOM 1554 O O . SER A 1 210 ? -14.115 -8.895 36.903 1.00 48.56 210 SER A O 1
ATOM 1556 N N . ARG A 1 211 ? -15.765 -8.403 35.444 1.00 47.50 211 ARG A N 1
ATOM 1557 C CA . ARG A 1 211 ? -14.923 -7.752 34.434 1.00 47.50 211 ARG A CA 1
ATOM 1558 C C . ARG A 1 211 ? -14.093 -6.656 35.108 1.00 47.50 211 ARG A C 1
ATOM 1560 O O . ARG A 1 211 ? -14.650 -5.814 35.824 1.00 47.50 211 ARG A O 1
ATOM 1567 N N . GLY A 1 212 ? -12.777 -6.709 34.899 1.00 39.25 212 GLY A N 1
ATOM 1568 C CA . GLY A 1 212 ? -11.809 -5.835 35.555 1.00 39.25 212 GLY A CA 1
ATOM 1569 C C . GLY A 1 212 ? -12.054 -4.339 35.286 1.00 39.25 212 GLY A C 1
ATOM 1570 O O . GLY A 1 212 ? -12.753 -3.981 34.329 1.00 39.25 212 GLY A O 1
ATOM 1571 N N . PRO A 1 213 ? -11.468 -3.439 36.100 1.00 46.38 213 PRO A N 1
ATOM 1572 C CA . PRO A 1 213 ? -11.690 -1.990 36.020 1.00 46.38 213 PRO A CA 1
ATOM 1573 C C . PRO A 1 213 ? -11.432 -1.389 34.628 1.00 46.38 213 PRO A C 1
ATOM 1575 O O . PRO A 1 213 ? -12.124 -0.456 34.222 1.00 46.38 213 PRO A O 1
ATOM 1578 N N . ALA A 1 214 ? -10.484 -1.951 33.870 1.00 43.03 214 ALA A N 1
ATOM 1579 C CA . ALA A 1 214 ? -10.151 -1.516 32.513 1.00 43.03 214 ALA A CA 1
ATOM 1580 C C . ALA A 1 214 ? -11.282 -1.785 31.502 1.00 43.03 214 ALA A C 1
ATOM 1582 O O . ALA A 1 214 ? -11.608 -0.926 30.684 1.00 43.03 214 ALA A O 1
ATOM 1583 N N . GLN A 1 215 ? -11.961 -2.931 31.606 1.00 43.56 215 GLN A N 1
ATOM 1584 C CA . GLN A 1 215 ? -13.042 -3.293 30.685 1.00 43.56 215 GLN A CA 1
ATOM 1585 C C . GLN A 1 215 ? -14.335 -2.517 30.974 1.00 43.56 215 GLN A C 1
ATOM 1587 O O . GLN A 1 215 ? -15.091 -2.200 30.058 1.00 43.56 215 GLN A O 1
ATOM 1592 N N . ARG A 1 216 ? -14.540 -2.109 32.237 1.00 41.47 216 ARG A N 1
ATOM 1593 C CA . ARG A 1 216 ? -15.590 -1.149 32.622 1.00 41.47 216 ARG A CA 1
ATOM 1594 C C . ARG A 1 216 ? -15.341 0.254 32.060 1.00 41.47 216 ARG A C 1
ATOM 1596 O O . ARG A 1 216 ? -16.305 0.951 31.759 1.00 41.47 216 ARG A O 1
ATOM 1603 N N . ARG A 1 217 ? -14.075 0.672 31.907 1.00 45.16 217 ARG A N 1
ATOM 1604 C CA . ARG A 1 217 ? -13.716 1.976 31.317 1.00 45.16 217 ARG A CA 1
ATOM 1605 C C . ARG A 1 217 ? -13.995 2.019 29.816 1.00 45.16 2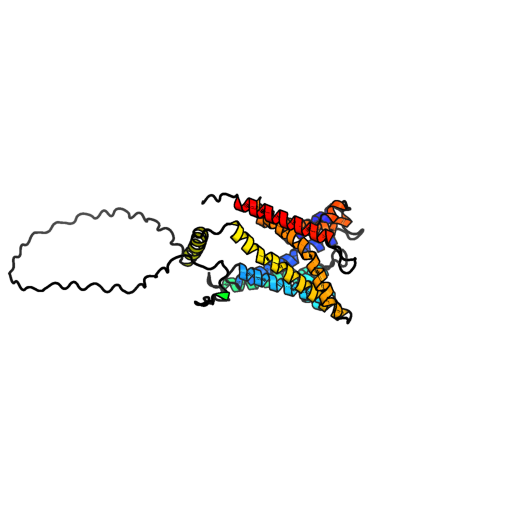17 ARG A C 1
ATOM 1607 O O . ARG A 1 217 ? -14.605 2.981 29.368 1.00 45.16 217 ARG A O 1
ATOM 1614 N N . GLY A 1 218 ? -13.628 0.976 29.067 1.00 41.84 218 GLY A N 1
ATOM 1615 C CA . GLY A 1 218 ? -13.907 0.894 27.626 1.00 41.84 218 GLY A CA 1
ATOM 1616 C C . GLY A 1 218 ? -15.406 0.892 27.302 1.00 41.84 218 GLY A C 1
ATOM 1617 O O . GLY A 1 218 ? -15.843 1.643 26.433 1.00 41.84 218 GLY A O 1
ATOM 1618 N N . GLY A 1 219 ? -16.197 0.120 28.060 1.00 45.81 219 GLY A N 1
ATOM 1619 C CA . GLY A 1 219 ? -17.658 0.079 27.920 1.00 45.81 219 GLY A CA 1
ATOM 1620 C C . GLY A 1 219 ? -18.332 1.409 28.268 1.00 45.81 219 GLY A C 1
ATOM 1621 O O . GLY A 1 219 ? -19.129 1.908 27.483 1.00 45.81 219 GLY A O 1
ATOM 1622 N N . ARG A 1 220 ? -17.937 2.052 29.379 1.00 46.88 220 ARG A N 1
ATOM 1623 C CA . ARG A 1 220 ? -18.485 3.364 29.763 1.00 46.88 220 ARG A CA 1
ATOM 1624 C C . ARG A 1 220 ? -18.091 4.490 28.819 1.00 46.88 220 ARG A C 1
ATOM 1626 O O . ARG A 1 220 ? -18.891 5.391 28.627 1.00 46.88 220 ARG A O 1
ATOM 1633 N N . MET A 1 221 ? -16.889 4.472 28.237 1.00 48.88 221 MET A N 1
ATOM 1634 C CA . MET A 1 221 ? -16.491 5.485 27.251 1.00 48.88 221 MET A CA 1
ATOM 1635 C C . MET A 1 221 ? -17.354 5.373 25.987 1.00 48.88 221 MET A C 1
ATOM 1637 O O . MET A 1 221 ? -17.763 6.392 25.443 1.00 48.88 221 MET A O 1
ATOM 1641 N N . ALA A 1 222 ? -17.669 4.144 25.560 1.00 45.84 222 ALA A N 1
ATOM 1642 C CA . ALA A 1 222 ? -18.564 3.885 24.435 1.00 45.84 222 ALA A CA 1
ATOM 1643 C C . ALA A 1 222 ? -20.028 4.247 24.758 1.00 45.84 222 ALA A C 1
ATOM 1645 O O . ALA A 1 222 ? -20.678 4.904 23.949 1.00 45.84 222 ALA A O 1
ATOM 1646 N N . GLU A 1 223 ? -20.526 3.906 25.953 1.00 52.62 223 GLU A N 1
ATOM 1647 C CA . GLU A 1 223 ? -21.874 4.274 26.425 1.00 52.62 223 GLU A CA 1
ATOM 1648 C C . GLU A 1 223 ? -22.034 5.791 26.620 1.00 52.62 223 GLU A C 1
ATOM 1650 O O . GLU A 1 223 ? -23.049 6.354 26.224 1.00 52.62 223 GLU A O 1
ATOM 1655 N N . LEU A 1 224 ? -21.024 6.489 27.153 1.00 50.59 224 LEU A N 1
ATOM 1656 C CA . LEU A 1 224 ? -21.040 7.950 27.323 1.00 50.59 224 LEU A CA 1
ATOM 1657 C C . LEU A 1 224 ? -20.895 8.698 25.989 1.00 50.59 224 LEU A C 1
ATOM 1659 O O . LEU A 1 224 ? -21.465 9.774 25.829 1.00 50.59 224 LEU A O 1
ATOM 1663 N N . GLN A 1 225 ? -20.175 8.129 25.016 1.00 52.38 225 GLN A N 1
ATOM 1664 C CA . GLN A 1 225 ? -20.099 8.673 23.654 1.00 52.38 225 GLN A CA 1
ATOM 1665 C C . GLN A 1 225 ? -21.392 8.471 22.857 1.00 52.38 225 GLN A C 1
ATOM 1667 O O . GLN A 1 225 ? -21.660 9.260 21.956 1.00 52.38 225 GLN A O 1
ATOM 1672 N N . LEU A 1 226 ? -22.190 7.450 23.186 1.00 50.47 226 LEU A N 1
ATOM 1673 C CA . LEU A 1 226 ? -23.529 7.244 22.626 1.00 50.47 226 LEU A CA 1
ATOM 1674 C C . LEU A 1 226 ? -24.605 8.062 23.359 1.00 50.47 226 LEU A C 1
ATOM 1676 O O . LEU A 1 226 ? -25.605 8.423 22.745 1.00 50.47 226 LEU A O 1
ATOM 1680 N N . ALA A 1 227 ? -24.391 8.392 24.637 1.00 54.00 227 ALA A N 1
ATOM 1681 C CA . ALA A 1 227 ? -25.281 9.246 25.426 1.00 54.00 227 ALA A CA 1
ATOM 1682 C C . ALA A 1 227 ? -25.141 10.747 25.095 1.00 54.00 227 ALA A C 1
ATOM 1684 O O . ALA A 1 227 ? -26.064 11.522 25.336 1.00 54.00 227 ALA A O 1
ATOM 1685 N N . GLY A 1 228 ? -24.012 11.169 24.516 1.00 49.62 228 GLY A N 1
ATOM 1686 C CA . GLY A 1 228 ? -23.865 12.485 23.897 1.00 49.62 228 GLY A CA 1
ATOM 1687 C C . GLY A 1 228 ? -24.272 12.425 22.428 1.00 49.62 228 GLY A C 1
ATOM 1688 O O . GLY A 1 228 ? -23.638 11.716 21.656 1.00 49.62 228 GLY A O 1
ATOM 1689 N N . ALA A 1 229 ? -25.303 13.175 22.036 1.00 46.41 229 ALA A N 1
ATOM 1690 C CA . ALA A 1 229 ? -25.867 13.240 20.686 1.00 46.41 229 ALA A CA 1
ATOM 1691 C C . ALA A 1 229 ? -24.871 13.728 19.605 1.00 46.41 229 ALA A C 1
ATOM 1693 O O . ALA A 1 229 ? -24.995 14.817 19.047 1.00 46.41 229 ALA A O 1
ATOM 1694 N N . MET A 1 230 ? -23.855 12.932 19.283 1.00 55.88 230 MET A N 1
ATOM 1695 C CA . MET A 1 230 ? -23.041 13.114 18.090 1.00 55.88 230 MET A CA 1
ATOM 1696 C C . MET A 1 230 ? -23.667 12.316 16.953 1.00 55.88 230 MET A C 1
ATOM 1698 O O . MET A 1 230 ? -23.836 11.101 17.054 1.00 55.88 230 MET A O 1
ATOM 1702 N N . SER A 1 231 ? -23.988 12.986 15.842 1.00 70.69 231 SER A N 1
ATOM 1703 C CA . SER A 1 231 ? -24.416 12.280 14.638 1.00 70.69 231 SER A CA 1
ATOM 1704 C C . SER A 1 231 ? -23.321 11.281 14.246 1.00 70.69 231 SER A C 1
ATOM 1706 O O . SER A 1 231 ? -22.139 11.623 14.146 1.00 70.69 231 SER A O 1
ATOM 1708 N N . ARG A 1 232 ? -23.703 10.015 14.052 1.00 72.25 232 ARG A N 1
ATOM 1709 C CA . ARG A 1 232 ? -22.798 8.910 13.676 1.00 72.25 232 ARG A CA 1
ATOM 1710 C C . ARG A 1 232 ? -21.931 9.271 12.462 1.00 72.25 232 ARG A C 1
ATOM 1712 O O . ARG A 1 232 ? -20.772 8.870 12.381 1.00 72.25 232 ARG A O 1
ATOM 1719 N N . LEU A 1 233 ? -22.489 10.101 11.578 1.00 72.19 233 LEU A N 1
ATOM 1720 C CA . LEU A 1 233 ? -21.832 10.733 10.436 1.00 72.19 233 LEU A CA 1
ATOM 1721 C C . LEU A 1 233 ? -20.673 11.647 10.839 1.00 72.19 233 LEU A C 1
ATOM 1723 O O . LEU A 1 233 ? -19.577 11.478 10.319 1.00 72.19 233 LEU A O 1
ATOM 1727 N N . ARG A 1 234 ? -20.868 12.573 11.785 1.00 78.56 234 ARG A N 1
ATOM 1728 C CA . ARG A 1 234 ? -19.806 13.491 12.228 1.00 78.56 234 ARG A CA 1
ATOM 1729 C C . ARG A 1 234 ? -18.651 12.741 12.882 1.00 78.56 234 ARG A C 1
ATOM 1731 O O . ARG A 1 234 ? -17.492 13.092 12.686 1.00 78.56 234 ARG A O 1
ATOM 1738 N N . TRP A 1 235 ? -18.961 11.688 13.632 1.00 78.62 235 TRP A N 1
ATOM 1739 C CA . TRP A 1 235 ? -17.942 10.826 14.225 1.00 78.62 235 TRP A CA 1
ATOM 1740 C C . TRP A 1 235 ? -17.158 10.037 13.167 1.00 78.62 235 TRP A C 1
ATOM 1742 O O . TRP A 1 235 ? -15.929 9.994 13.226 1.00 78.62 235 TRP A O 1
ATOM 1752 N N . ALA A 1 236 ? -17.845 9.449 12.182 1.00 79.75 236 ALA A N 1
ATOM 1753 C CA . ALA A 1 236 ? -17.201 8.701 11.104 1.00 79.75 236 ALA A CA 1
ATOM 1754 C C . ALA A 1 236 ? -16.359 9.621 10.204 1.00 79.75 236 ALA A C 1
ATOM 1756 O O . ALA A 1 236 ? -15.196 9.320 9.943 1.00 79.75 236 ALA A O 1
ATOM 1757 N N . ALA A 1 237 ? -16.894 10.785 9.824 1.00 80.00 237 ALA A N 1
ATOM 1758 C CA . ALA A 1 237 ? -16.182 11.805 9.056 1.00 80.00 237 ALA A CA 1
ATOM 1759 C C . ALA A 1 237 ? -14.932 12.313 9.792 1.00 80.00 237 ALA A C 1
ATOM 1761 O O . ALA A 1 237 ? -13.862 12.416 9.196 1.00 80.00 237 ALA A O 1
ATOM 1762 N N . GLY A 1 238 ? -15.019 12.529 11.111 1.00 81.31 238 GLY A N 1
ATOM 1763 C CA . GLY A 1 238 ? -13.864 12.915 11.926 1.00 81.31 238 GLY A CA 1
ATOM 1764 C C . GLY A 1 238 ? -12.728 11.884 11.916 1.00 81.31 238 GLY A C 1
ATOM 1765 O O . GLY A 1 238 ? -11.564 12.250 12.051 1.00 81.31 238 GLY A O 1
ATOM 1766 N N . ARG A 1 239 ? -13.032 10.596 11.708 1.00 84.25 239 ARG A N 1
ATOM 1767 C CA . ARG A 1 239 ? -12.012 9.541 11.580 1.00 84.25 239 ARG A CA 1
ATOM 1768 C C . ARG A 1 239 ? -11.372 9.487 10.198 1.00 84.25 239 ARG A C 1
ATOM 1770 O O . ARG A 1 239 ? -10.225 9.061 10.110 1.00 84.25 239 ARG A O 1
ATOM 1777 N N . LEU A 1 240 ? -12.080 9.925 9.158 1.00 89.88 240 LEU A N 1
ATOM 1778 C CA . LEU A 1 240 ? -11.560 9.971 7.790 1.00 89.88 240 LEU A CA 1
ATOM 1779 C C . LEU A 1 240 ? -10.551 11.104 7.580 1.00 89.88 240 LEU A C 1
ATOM 1781 O O . LEU A 1 240 ? -9.694 10.981 6.714 1.00 89.88 240 LEU A O 1
ATOM 1785 N N . ALA A 1 241 ? -10.559 12.143 8.419 1.00 89.31 241 ALA A N 1
ATOM 1786 C CA . ALA A 1 241 ? -9.560 13.211 8.351 1.00 89.31 241 ALA A CA 1
ATOM 1787 C C . ALA A 1 241 ? -8.114 12.681 8.443 1.00 89.31 241 ALA A C 1
ATOM 1789 O O . ALA A 1 241 ? -7.231 13.171 7.747 1.00 89.31 241 ALA A O 1
ATOM 1790 N N . ILE A 1 242 ? -7.880 11.645 9.260 1.00 86.94 242 ILE A N 1
ATOM 1791 C CA . ILE A 1 242 ? -6.547 11.056 9.452 1.00 86.94 242 ILE A CA 1
ATOM 1792 C C . ILE A 1 242 ? -6.008 10.425 8.156 1.00 86.94 242 ILE A C 1
ATOM 1794 O O . ILE A 1 242 ? -4.932 10.837 7.734 1.00 86.94 242 ILE A O 1
ATOM 1798 N N . PRO A 1 243 ? -6.682 9.451 7.507 1.00 90.00 243 PRO A N 1
ATOM 1799 C CA . PRO A 1 243 ? -6.189 8.888 6.252 1.00 90.00 243 PRO A CA 1
ATOM 1800 C C . PRO A 1 243 ? -6.196 9.900 5.100 1.00 90.00 243 PRO A C 1
ATOM 1802 O O . PRO A 1 243 ? -5.282 9.864 4.286 1.00 90.00 243 PRO A O 1
ATOM 1805 N N . VAL A 1 244 ? -7.159 10.827 5.041 1.00 93.44 244 VAL A N 1
ATOM 1806 C CA . VAL A 1 244 ? -7.230 11.856 3.984 1.00 93.44 244 VAL A CA 1
ATOM 1807 C C . VAL A 1 244 ? -6.002 12.771 4.022 1.00 93.44 244 VAL A C 1
ATOM 1809 O O . VAL A 1 244 ? -5.291 12.889 3.028 1.00 93.44 244 VAL A O 1
ATOM 1812 N N . VAL A 1 245 ? -5.705 13.365 5.183 1.00 94.38 245 VAL A N 1
ATOM 1813 C CA . VAL A 1 245 ? -4.538 14.249 5.350 1.00 94.38 245 VAL A CA 1
ATOM 1814 C C . VAL A 1 245 ? -3.241 13.445 5.363 1.00 94.38 245 VAL A C 1
ATOM 1816 O O . VAL A 1 245 ? -2.262 13.831 4.734 1.00 94.38 245 VAL A O 1
ATOM 1819 N N . GLY A 1 246 ? -3.229 12.306 6.056 1.00 91.12 246 GLY A N 1
ATOM 1820 C CA . GLY A 1 246 ? -2.042 11.468 6.198 1.00 91.12 246 GLY A CA 1
ATOM 1821 C C . GLY A 1 246 ? -1.515 10.958 4.860 1.00 91.12 246 GLY A C 1
ATOM 1822 O O . GLY A 1 246 ? -0.312 10.985 4.644 1.00 91.12 246 GLY A O 1
ATOM 1823 N N . THR A 1 247 ? -2.391 10.547 3.940 1.00 93.62 24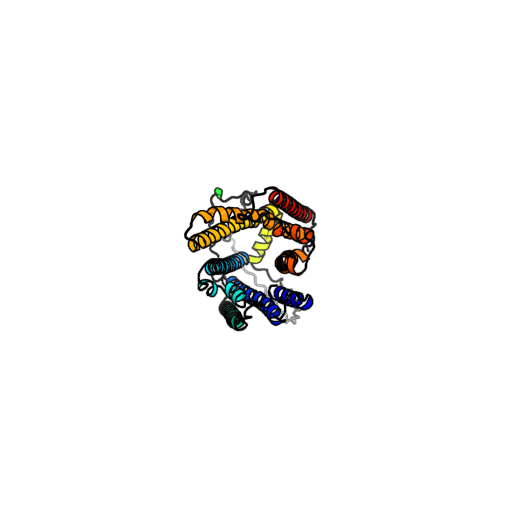7 THR A N 1
ATOM 1824 C CA . THR A 1 247 ? -1.973 10.104 2.597 1.00 93.62 247 THR A CA 1
ATOM 1825 C C . THR A 1 247 ? -1.427 11.248 1.749 1.00 93.62 247 THR A C 1
ATOM 1827 O O . THR A 1 247 ? -0.400 11.053 1.111 1.00 93.62 247 THR A O 1
ATOM 1830 N N . ALA A 1 248 ? -2.027 12.443 1.789 1.00 95.69 248 ALA A N 1
ATOM 1831 C CA . ALA A 1 248 ? -1.482 13.619 1.102 1.00 95.69 248 ALA A CA 1
ATOM 1832 C C . ALA A 1 248 ? -0.072 13.959 1.609 1.00 95.69 248 ALA A C 1
ATOM 1834 O O . ALA A 1 248 ? 0.856 14.120 0.822 1.00 95.69 248 ALA A O 1
ATOM 1835 N N . VAL A 1 249 ? 0.106 14.000 2.935 1.00 95.19 249 VAL A N 1
ATOM 1836 C CA . VAL A 1 249 ? 1.409 14.259 3.564 1.00 95.19 249 VAL A CA 1
ATOM 1837 C C . VAL A 1 249 ? 2.426 13.182 3.186 1.00 95.19 249 VAL A C 1
ATOM 1839 O O . VAL A 1 249 ? 3.555 13.511 2.835 1.00 95.19 249 VAL A O 1
ATOM 1842 N N . LEU A 1 250 ? 2.038 11.905 3.218 1.00 91.75 250 LEU A N 1
ATOM 1843 C CA . LEU A 1 250 ? 2.922 10.800 2.842 1.00 91.75 250 LEU A CA 1
ATOM 1844 C C . LEU A 1 250 ? 3.313 10.836 1.361 1.00 91.75 250 LEU A C 1
ATOM 1846 O O . LEU A 1 250 ? 4.459 10.527 1.055 1.00 91.75 250 LEU A O 1
ATOM 1850 N N . LEU A 1 251 ? 2.411 11.234 0.460 1.00 93.38 251 LEU A N 1
ATOM 1851 C CA . LEU A 1 251 ? 2.727 11.408 -0.961 1.00 93.38 251 LEU A CA 1
ATOM 1852 C C . LEU A 1 251 ? 3.721 12.551 -1.175 1.00 93.38 251 LEU A C 1
ATOM 1854 O O . LEU A 1 251 ? 4.706 12.363 -1.880 1.00 93.38 251 LEU A O 1
ATOM 1858 N N . VAL A 1 252 ? 3.520 13.696 -0.516 1.00 95.06 252 VAL A N 1
ATOM 1859 C CA . VAL A 1 252 ? 4.453 14.834 -0.593 1.00 95.06 252 VAL A CA 1
ATOM 1860 C C . VAL A 1 252 ? 5.827 14.451 -0.051 1.00 95.06 252 VAL A C 1
ATOM 1862 O O . VAL A 1 252 ? 6.833 14.703 -0.708 1.00 95.06 252 VAL A O 1
ATOM 1865 N N . ILE A 1 253 ? 5.885 13.805 1.119 1.00 93.44 253 ILE A N 1
ATOM 1866 C CA . ILE A 1 253 ? 7.147 13.328 1.699 1.00 93.44 253 ILE A CA 1
ATOM 1867 C C . ILE A 1 253 ? 7.797 12.297 0.772 1.00 93.44 253 ILE A C 1
ATOM 1869 O O . ILE A 1 253 ? 8.989 12.394 0.508 1.00 93.44 253 ILE A O 1
ATOM 1873 N N . GLY A 1 254 ? 7.031 11.334 0.256 1.00 89.69 254 GLY A N 1
ATOM 1874 C CA . GLY A 1 254 ? 7.529 10.300 -0.649 1.00 89.69 254 GLY A CA 1
ATOM 1875 C C . GLY A 1 254 ? 8.104 10.879 -1.940 1.00 89.69 254 GLY A C 1
ATOM 1876 O O . GLY A 1 254 ? 9.229 10.547 -2.301 1.00 89.69 254 GLY A O 1
ATOM 1877 N N . GLY A 1 255 ? 7.381 11.792 -2.590 1.00 90.94 255 GLY A N 1
ATOM 1878 C CA . GLY A 1 255 ? 7.841 12.473 -3.799 1.00 90.94 255 GLY A CA 1
ATOM 1879 C C . GLY A 1 255 ? 9.036 13.394 -3.551 1.00 90.94 255 GLY A C 1
ATOM 1880 O O . GLY A 1 255 ? 9.955 13.419 -4.362 1.00 90.94 255 GLY A O 1
ATOM 1881 N N . ALA A 1 256 ? 9.090 14.085 -2.406 1.00 92.12 256 ALA A N 1
ATOM 1882 C CA . ALA A 1 256 ? 10.243 14.902 -2.026 1.00 92.12 256 ALA A CA 1
ATOM 1883 C C . ALA A 1 256 ? 11.488 14.048 -1.743 1.00 92.12 256 ALA A C 1
ATOM 1885 O O . ALA A 1 256 ? 12.582 14.386 -2.188 1.00 92.12 256 ALA A O 1
ATOM 1886 N N . LEU A 1 257 ? 11.328 12.926 -1.033 1.00 89.69 257 LEU A N 1
ATOM 1887 C CA . LEU A 1 257 ? 12.413 11.972 -0.804 1.00 89.69 257 LEU A CA 1
ATOM 1888 C C . LEU A 1 257 ? 12.895 11.378 -2.130 1.00 89.69 257 LEU A C 1
ATOM 1890 O O . LEU A 1 257 ? 14.102 11.290 -2.342 1.00 89.69 257 LEU A O 1
ATOM 1894 N N . PHE A 1 258 ? 11.972 11.005 -3.024 1.00 87.56 258 PHE A N 1
ATOM 1895 C CA . PHE A 1 258 ? 12.311 10.486 -4.349 1.00 87.56 258 PHE A CA 1
ATOM 1896 C C . PHE A 1 258 ? 13.051 11.529 -5.176 1.00 87.56 258 PHE A C 1
ATOM 1898 O O . PHE A 1 258 ? 14.123 11.237 -5.689 1.00 87.56 258 PHE A O 1
ATOM 1905 N N . GLY A 1 259 ? 12.555 12.765 -5.232 1.00 88.94 259 GLY A N 1
ATOM 1906 C CA . GLY A 1 259 ? 13.213 13.834 -5.974 1.00 88.94 259 GLY A CA 1
ATOM 1907 C C . GLY A 1 259 ? 14.537 14.292 -5.382 1.00 88.94 259 GLY A C 1
ATOM 1908 O O . GLY A 1 259 ? 15.428 14.668 -6.136 1.00 88.94 259 GLY A O 1
ATOM 1909 N N . GLY A 1 260 ? 14.711 14.205 -4.063 1.00 89.00 260 GLY A N 1
ATOM 1910 C CA . GLY A 1 260 ? 15.994 14.465 -3.412 1.00 89.00 260 GLY A CA 1
ATOM 1911 C C . GLY A 1 260 ? 17.020 13.381 -3.715 1.00 89.00 260 GLY A C 1
ATOM 1912 O O . GLY A 1 260 ? 18.152 13.694 -4.070 1.00 89.00 260 GLY A O 1
ATOM 1913 N N . ALA A 1 261 ? 16.615 12.112 -3.624 1.00 84.44 261 ALA A N 1
ATOM 1914 C CA . ALA A 1 261 ? 17.478 10.986 -3.958 1.00 84.44 261 ALA A CA 1
ATOM 1915 C C . ALA A 1 261 ? 17.834 10.976 -5.454 1.00 84.44 261 ALA A C 1
ATOM 1917 O O . ALA A 1 261 ? 19.001 10.824 -5.807 1.00 84.44 261 ALA A O 1
ATOM 1918 N N . TYR A 1 262 ? 16.848 11.208 -6.326 1.00 84.62 262 TYR A N 1
ATOM 1919 C CA . TYR A 1 262 ? 17.042 11.288 -7.771 1.00 84.62 262 TYR A CA 1
ATOM 1920 C C . TYR A 1 262 ? 17.952 12.463 -8.123 1.00 84.62 262 TYR A C 1
ATOM 1922 O O . TYR A 1 262 ? 18.970 12.279 -8.781 1.00 84.62 262 TYR A O 1
ATOM 1930 N N . GLY A 1 263 ? 17.659 13.651 -7.592 1.00 86.19 263 GLY A N 1
ATOM 1931 C CA . GLY A 1 263 ? 18.485 14.834 -7.791 1.00 86.19 263 GLY A CA 1
ATOM 1932 C C . GLY A 1 263 ? 19.929 14.649 -7.325 1.00 86.19 263 GLY A C 1
ATOM 1933 O O . GLY A 1 263 ? 20.852 15.058 -8.019 1.00 86.19 263 GLY A O 1
ATOM 1934 N N . ALA A 1 264 ? 20.149 13.964 -6.199 1.00 85.75 264 ALA A N 1
ATOM 1935 C CA . ALA A 1 264 ? 21.492 13.625 -5.732 1.00 85.75 264 ALA A CA 1
ATOM 1936 C C . ALA A 1 264 ? 22.224 12.649 -6.672 1.00 85.75 264 ALA A C 1
ATOM 1938 O O . ALA A 1 264 ? 23.437 12.770 -6.822 1.00 85.75 264 ALA A O 1
ATOM 1939 N N . SER A 1 265 ? 21.507 11.722 -7.321 1.00 83.12 265 SER A N 1
ATOM 1940 C CA . SER A 1 265 ? 22.099 10.765 -8.271 1.00 83.12 265 SER A CA 1
ATOM 1941 C C . SER A 1 265 ? 22.554 11.410 -9.585 1.00 83.12 265 SER A C 1
ATOM 1943 O O . SER A 1 265 ? 23.555 10.983 -10.153 1.00 83.12 265 SER A O 1
ATOM 1945 N N . ILE A 1 266 ? 21.869 12.468 -10.038 1.00 86.38 266 ILE A N 1
ATOM 1946 C CA . ILE A 1 266 ? 22.193 13.184 -11.286 1.00 86.38 266 ILE A CA 1
ATOM 1947 C C . ILE A 1 266 ? 22.935 14.515 -11.066 1.00 86.38 266 ILE A C 1
ATOM 1949 O O . ILE A 1 266 ? 23.323 15.165 -12.029 1.00 86.38 266 ILE A O 1
ATOM 1953 N N . GLY A 1 267 ? 23.135 14.934 -9.811 1.00 82.75 267 GLY A N 1
ATOM 1954 C CA . GLY A 1 267 ? 23.797 16.197 -9.455 1.00 82.75 267 GLY A CA 1
ATOM 1955 C C . GLY A 1 267 ? 22.910 17.452 -9.513 1.00 82.75 267 GLY A C 1
ATOM 1956 O O . GLY A 1 267 ? 23.428 18.561 -9.412 1.00 82.75 267 GLY A O 1
ATOM 1957 N N . GLU A 1 268 ? 21.585 17.311 -9.625 1.00 84.62 268 GLU A N 1
ATOM 1958 C CA . GLU A 1 268 ? 20.634 18.421 -9.777 1.00 84.62 268 GLU A CA 1
ATOM 1959 C C . GLU A 1 268 ? 19.548 18.428 -8.688 1.00 84.62 268 GLU A C 1
ATOM 1961 O O . GLU A 1 268 ? 18.618 17.621 -8.687 1.00 84.62 268 GLU A O 1
ATOM 1966 N N . THR A 1 269 ? 19.586 19.404 -7.778 1.00 77.31 269 THR A N 1
ATOM 1967 C CA . THR A 1 269 ? 18.666 19.483 -6.623 1.00 77.31 269 THR A CA 1
ATOM 1968 C C . THR A 1 269 ? 17.282 20.070 -6.937 1.00 77.31 269 THR A C 1
ATOM 1970 O O . THR A 1 269 ? 16.391 20.037 -6.085 1.00 77.31 269 THR A O 1
ATOM 1973 N N . GLY A 1 270 ? 17.058 20.566 -8.160 1.00 83.25 270 GLY A N 1
ATOM 1974 C CA . GLY A 1 270 ? 15.812 21.231 -8.573 1.00 83.25 270 GLY A CA 1
ATOM 1975 C C . GLY A 1 270 ? 14.567 20.332 -8.631 1.00 83.25 270 GLY A C 1
ATOM 1976 O O . GLY A 1 270 ? 13.449 20.835 -8.725 1.00 83.25 270 GLY A O 1
ATOM 1977 N N . HIS A 1 271 ? 14.731 19.011 -8.531 1.00 86.00 271 HIS A N 1
ATOM 1978 C CA . HIS A 1 271 ? 13.666 18.028 -8.762 1.00 86.00 271 HIS A CA 1
ATOM 1979 C C . HIS A 1 271 ? 12.808 17.691 -7.533 1.00 86.00 271 HIS A C 1
ATOM 1981 O O . HIS A 1 271 ? 11.773 17.038 -7.659 1.00 86.00 271 HIS A O 1
ATOM 1987 N N . VAL A 1 272 ? 13.201 18.135 -6.333 1.00 89.31 272 VAL A N 1
ATOM 1988 C CA . VAL A 1 272 ? 12.491 17.802 -5.081 1.00 89.31 272 VAL A CA 1
ATOM 1989 C C . VAL A 1 272 ? 11.045 18.299 -5.111 1.00 89.31 272 VAL A C 1
ATOM 1991 O O . VAL A 1 272 ? 10.117 17.550 -4.808 1.00 89.31 272 VAL A O 1
ATOM 1994 N N . GLY A 1 273 ? 10.846 19.567 -5.483 1.00 89.19 273 GLY A N 1
ATOM 1995 C CA . GLY A 1 273 ? 9.524 20.194 -5.490 1.00 89.19 273 GLY A CA 1
ATOM 1996 C C . GLY A 1 273 ? 8.617 19.645 -6.589 1.00 89.19 273 GLY A C 1
ATOM 1997 O O . GLY A 1 273 ? 7.452 19.345 -6.328 1.00 89.19 273 GLY A O 1
ATOM 1998 N N . SER A 1 274 ? 9.152 19.465 -7.799 1.00 88.88 274 SER A N 1
ATOM 1999 C CA . SER A 1 274 ? 8.386 18.947 -8.937 1.00 88.88 274 SER A CA 1
ATOM 2000 C C . SER A 1 274 ? 7.930 17.508 -8.704 1.00 88.88 274 SER A C 1
ATOM 2002 O O . SER A 1 274 ? 6.763 17.203 -8.938 1.00 88.88 274 SER A O 1
ATOM 2004 N N . LEU A 1 275 ? 8.789 16.643 -8.153 1.00 90.44 275 LEU A N 1
ATOM 2005 C CA . LEU A 1 275 ? 8.433 15.253 -7.855 1.00 90.44 275 LEU A CA 1
ATOM 2006 C C . LEU A 1 275 ? 7.523 15.118 -6.627 1.00 90.44 275 LEU A C 1
ATOM 2008 O O . LEU A 1 275 ? 6.657 14.243 -6.604 1.00 90.44 275 LEU A O 1
ATOM 2012 N N . ALA A 1 276 ? 7.627 16.016 -5.641 1.00 92.69 276 ALA A N 1
ATOM 2013 C CA . ALA A 1 276 ? 6.654 16.099 -4.550 1.00 92.69 276 ALA A CA 1
ATOM 2014 C C . ALA A 1 276 ? 5.246 16.465 -5.054 1.00 92.69 276 ALA A C 1
ATOM 2016 O O . ALA A 1 276 ? 4.259 15.860 -4.632 1.00 92.69 276 ALA A O 1
ATOM 2017 N N . LEU A 1 277 ? 5.150 17.425 -5.980 1.00 90.75 277 LEU A N 1
ATOM 2018 C CA . LEU A 1 277 ? 3.884 17.812 -6.608 1.00 90.75 277 LEU A CA 1
ATOM 2019 C C . LEU A 1 277 ? 3.348 16.722 -7.544 1.00 90.75 277 LEU A C 1
ATOM 2021 O O . LEU A 1 277 ? 2.152 16.434 -7.513 1.00 90.75 277 LEU A O 1
ATOM 2025 N N . ALA A 1 278 ? 4.221 16.067 -8.314 1.00 91.12 278 ALA A N 1
ATOM 2026 C CA . ALA A 1 278 ? 3.852 14.926 -9.149 1.00 91.12 278 ALA A CA 1
ATOM 2027 C C . ALA A 1 278 ? 3.277 13.778 -8.303 1.00 91.12 278 ALA A C 1
ATOM 2029 O O . ALA A 1 278 ? 2.226 13.235 -8.630 1.00 91.12 278 ALA A O 1
ATOM 2030 N N . ALA A 1 279 ? 3.896 13.460 -7.162 1.00 91.56 279 ALA A N 1
ATOM 2031 C CA . ALA A 1 279 ? 3.369 12.459 -6.236 1.00 91.56 279 ALA A CA 1
ATOM 2032 C C . ALA A 1 279 ? 2.016 12.876 -5.635 1.00 91.56 279 ALA A C 1
ATOM 2034 O O . ALA A 1 279 ? 1.121 12.045 -5.485 1.00 91.56 279 ALA A O 1
ATOM 2035 N N . LEU A 1 280 ? 1.829 14.164 -5.324 1.00 93.75 280 LEU A N 1
ATOM 2036 C CA . LEU A 1 280 ? 0.552 14.680 -4.826 1.00 93.75 280 LEU A CA 1
ATOM 2037 C C . LEU A 1 280 ? -0.577 14.561 -5.866 1.00 93.75 280 LEU A C 1
ATOM 2039 O O . LEU A 1 280 ? -1.733 14.395 -5.475 1.00 93.75 280 LEU A O 1
ATOM 2043 N N . ALA A 1 281 ? -0.269 14.564 -7.168 1.00 92.88 281 ALA A N 1
ATOM 2044 C CA . ALA A 1 281 ? -1.260 14.338 -8.223 1.00 92.88 281 ALA A CA 1
ATOM 2045 C C . ALA A 1 281 ? -1.922 12.947 -8.140 1.00 92.88 281 ALA A C 1
ATOM 2047 O O . ALA A 1 281 ? -3.059 12.795 -8.573 1.00 92.88 281 ALA A O 1
ATOM 2048 N N . TYR A 1 282 ? -1.290 11.957 -7.498 1.00 91.75 282 TYR A N 1
ATOM 2049 C CA . TYR A 1 282 ? -1.895 10.641 -7.237 1.00 91.75 282 TYR A CA 1
ATOM 2050 C C . TYR A 1 282 ? -2.889 10.636 -6.067 1.00 91.75 282 TYR A C 1
ATOM 2052 O O . TYR A 1 282 ? -3.564 9.632 -5.821 1.00 91.75 282 TYR A O 1
ATOM 2060 N N . TRP A 1 283 ? -3.016 11.735 -5.319 1.00 95.19 283 TRP A N 1
ATOM 2061 C CA . TRP A 1 283 ? -3.874 11.779 -4.135 1.00 95.19 283 TRP A CA 1
ATOM 2062 C C . TRP A 1 283 ? -5.355 11.474 -4.426 1.00 95.19 283 TRP A C 1
ATOM 2064 O O . TRP A 1 283 ? -5.923 10.657 -3.694 1.00 95.19 283 TRP A O 1
ATOM 2074 N N . PRO A 1 284 ? -5.990 12.001 -5.496 1.00 95.31 284 PRO A N 1
ATOM 2075 C CA . PRO A 1 284 ? -7.351 11.613 -5.870 1.00 95.31 284 PRO A CA 1
ATOM 2076 C C . PRO A 1 284 ? -7.504 10.109 -6.128 1.00 95.31 284 PRO A C 1
ATOM 2078 O O . PRO A 1 284 ? -8.476 9.513 -5.665 1.00 95.31 284 PRO A O 1
ATOM 2081 N N . ALA A 1 285 ? -6.525 9.467 -6.777 1.00 92.44 285 ALA A N 1
ATOM 2082 C CA . ALA A 1 285 ? -6.536 8.021 -6.999 1.00 92.44 285 ALA A CA 1
ATOM 2083 C C . ALA A 1 285 ? -6.508 7.240 -5.673 1.00 92.44 285 ALA A C 1
ATOM 2085 O O . ALA A 1 285 ? -7.295 6.313 -5.469 1.00 92.44 285 ALA A O 1
ATOM 2086 N N . VAL A 1 286 ? -5.676 7.668 -4.715 1.00 92.94 286 VAL A N 1
ATOM 2087 C CA . VAL A 1 286 ? -5.644 7.089 -3.359 1.00 92.94 286 VAL A CA 1
ATOM 2088 C C . VAL A 1 286 ? -6.983 7.284 -2.635 1.00 92.94 286 VAL A C 1
ATOM 2090 O O . VAL A 1 286 ? -7.454 6.380 -1.937 1.00 92.94 286 VAL A O 1
ATOM 2093 N N . MET A 1 287 ? -7.638 8.434 -2.821 1.00 95.00 287 MET A N 1
ATOM 2094 C CA . MET A 1 287 ? -8.960 8.701 -2.246 1.00 95.00 287 MET A CA 1
ATOM 2095 C C . MET A 1 287 ? -10.058 7.818 -2.844 1.00 95.00 287 MET A C 1
ATOM 2097 O O . MET A 1 287 ? -10.985 7.463 -2.116 1.00 95.00 287 MET A O 1
ATOM 2101 N N . VAL A 1 288 ? -9.950 7.389 -4.106 1.00 93.88 288 VAL A N 1
ATOM 2102 C CA . VAL A 1 288 ? -10.881 6.403 -4.683 1.00 93.88 288 VAL A CA 1
ATOM 2103 C C . VAL A 1 288 ? -10.779 5.072 -3.941 1.00 93.88 288 VAL A C 1
ATOM 2105 O O . VAL A 1 288 ? -11.805 4.523 -3.544 1.00 93.88 288 VAL A O 1
ATOM 2108 N N . ILE A 1 289 ? -9.567 4.586 -3.651 1.00 90.50 289 ILE A N 1
ATOM 2109 C CA . ILE A 1 289 ? -9.375 3.344 -2.881 1.00 90.50 289 ILE A CA 1
ATOM 2110 C C . ILE A 1 289 ? -9.943 3.473 -1.463 1.00 90.50 289 ILE A C 1
ATOM 2112 O O . ILE A 1 289 ? -10.638 2.572 -0.981 1.00 90.50 289 ILE A O 1
ATOM 2116 N N . LEU A 1 290 ? -9.704 4.610 -0.799 1.00 92.06 290 LEU A N 1
ATOM 2117 C CA . LEU A 1 290 ? -10.321 4.906 0.495 1.00 92.06 290 LEU A CA 1
ATOM 2118 C C . LEU A 1 290 ? -11.854 4.923 0.387 1.00 92.06 290 LEU A C 1
ATOM 2120 O O . LEU A 1 290 ? -12.537 4.359 1.241 1.00 92.06 290 LEU A O 1
ATOM 2124 N N . GLY A 1 291 ? -12.395 5.527 -0.670 1.00 92.50 291 GLY A N 1
ATOM 2125 C CA . GLY A 1 291 ? -13.821 5.560 -0.971 1.00 92.50 291 GLY A CA 1
ATOM 2126 C C . GLY A 1 291 ? -14.411 4.165 -1.141 1.00 92.50 291 GLY A C 1
ATOM 2127 O O . GLY A 1 291 ? -15.420 3.863 -0.505 1.00 92.50 291 GLY A O 1
ATOM 2128 N N . VAL A 1 292 ? -13.761 3.286 -1.909 1.00 91.25 292 VAL A N 1
ATOM 2129 C CA . VAL A 1 292 ? -14.156 1.875 -2.054 1.00 91.25 292 VAL A CA 1
ATOM 2130 C C . VAL A 1 292 ? -14.163 1.185 -0.693 1.00 91.25 292 VAL A C 1
ATOM 2132 O O . VAL A 1 292 ? -15.125 0.496 -0.360 1.00 91.25 292 VAL A O 1
ATOM 2135 N N . ALA A 1 293 ? -13.143 1.409 0.139 1.00 89.94 293 ALA A N 1
ATOM 2136 C CA . ALA A 1 293 ? -13.093 0.824 1.475 1.00 89.94 293 ALA A CA 1
ATOM 2137 C C . ALA A 1 293 ? -14.248 1.294 2.373 1.00 89.94 293 ALA A C 1
ATOM 2139 O O . ALA A 1 293 ? -14.879 0.485 3.058 1.00 89.94 293 ALA A O 1
ATOM 2140 N N . VAL A 1 294 ? -14.566 2.590 2.337 1.00 91.50 294 VAL A N 1
ATOM 2141 C CA . VAL A 1 294 ? -15.688 3.183 3.078 1.00 91.50 294 VAL A CA 1
ATOM 2142 C C . VAL A 1 294 ? -17.032 2.678 2.547 1.00 91.50 294 VAL A C 1
ATOM 2144 O O . VAL A 1 294 ? -17.916 2.350 3.342 1.00 91.50 294 VAL A O 1
ATOM 2147 N N . ALA A 1 295 ? -17.186 2.554 1.229 1.00 91.88 295 ALA A N 1
ATOM 2148 C CA . ALA A 1 295 ? -18.374 1.998 0.592 1.00 91.88 295 ALA A CA 1
ATOM 2149 C C . ALA A 1 295 ? -18.575 0.528 0.989 1.00 91.88 295 ALA A C 1
ATOM 2151 O O . ALA A 1 295 ? -19.643 0.168 1.484 1.00 91.88 295 ALA A O 1
ATOM 2152 N N . LEU A 1 296 ? -17.539 -0.310 0.889 1.00 90.06 296 LEU A N 1
ATOM 2153 C CA . LEU A 1 296 ? -17.586 -1.707 1.326 1.00 90.06 296 LEU A CA 1
ATOM 2154 C C . LEU A 1 296 ? -17.927 -1.820 2.813 1.00 90.06 296 LEU A C 1
ATOM 2156 O O . LEU A 1 296 ? -18.785 -2.617 3.181 1.00 90.06 296 LEU A O 1
ATOM 2160 N N . PHE A 1 297 ? -17.342 -0.983 3.671 1.00 86.12 297 PHE A N 1
ATOM 2161 C CA . PHE A 1 297 ? -17.706 -0.934 5.088 1.00 86.12 297 PHE A CA 1
ATOM 2162 C C . PHE A 1 297 ? -19.187 -0.582 5.301 1.00 86.12 297 PHE A C 1
ATOM 2164 O O . PHE A 1 297 ? -19.892 -1.242 6.076 1.00 86.12 297 PHE A O 1
ATOM 2171 N N . GLY A 1 298 ? -19.686 0.411 4.565 1.00 86.50 298 GLY A N 1
ATOM 2172 C CA . GLY A 1 298 ? -21.082 0.835 4.592 1.00 86.50 298 GLY A CA 1
ATOM 2173 C C . GLY A 1 298 ? -22.060 -0.229 4.091 1.00 86.50 298 GLY A C 1
ATOM 2174 O O . GLY A 1 298 ? -23.109 -0.409 4.701 1.00 86.50 298 GLY A O 1
ATOM 2175 N N . TRP A 1 299 ? -21.727 -0.976 3.035 1.00 87.88 299 TRP A N 1
ATOM 2176 C CA . TRP A 1 299 ? -22.644 -1.902 2.353 1.00 87.88 299 TRP A CA 1
ATOM 2177 C C . TRP A 1 299 ? -22.467 -3.374 2.744 1.00 87.88 299 TRP A C 1
ATOM 2179 O O . TRP A 1 299 ? -23.462 -4.065 2.950 1.00 87.88 299 TRP A O 1
ATOM 2189 N N . LEU A 1 300 ? -21.243 -3.847 2.975 1.00 87.56 300 LEU A N 1
ATOM 2190 C CA . LEU A 1 300 ? -20.914 -5.233 3.331 1.00 87.56 300 LEU A CA 1
ATOM 2191 C C . LEU A 1 300 ? -19.835 -5.270 4.438 1.00 87.56 300 LEU A C 1
ATOM 2193 O O . LEU A 1 300 ? -18.652 -5.450 4.157 1.00 87.56 300 LEU A O 1
ATOM 2197 N N . PRO A 1 301 ? -20.204 -5.182 5.730 1.00 79.75 301 PRO A N 1
ATOM 2198 C CA . PRO A 1 301 ? -19.247 -5.029 6.825 1.00 79.75 301 PRO A CA 1
ATOM 2199 C C . PRO A 1 301 ? -18.389 -6.287 7.000 1.00 79.75 301 PRO A C 1
ATOM 2201 O O . PRO A 1 301 ? -17.242 -6.196 7.423 1.00 79.75 301 PRO A O 1
ATOM 2204 N N . ARG A 1 302 ? -18.911 -7.454 6.592 1.00 82.06 302 ARG A N 1
ATOM 2205 C CA . ARG A 1 302 ? -18.155 -8.714 6.527 1.00 82.06 302 ARG A CA 1
ATOM 2206 C C . ARG A 1 302 ? -17.024 -8.653 5.496 1.00 82.06 302 ARG A C 1
ATOM 2208 O O . ARG A 1 302 ? -15.951 -9.190 5.741 1.00 82.06 302 ARG A O 1
ATOM 2215 N N . ALA A 1 303 ? -17.247 -7.966 4.377 1.00 79.88 303 ALA A N 1
ATOM 2216 C CA . ALA A 1 303 ? -16.243 -7.765 3.337 1.00 79.88 303 ALA A CA 1
ATOM 2217 C C . ALA A 1 303 ? -15.322 -6.574 3.633 1.00 79.88 303 ALA A C 1
ATOM 2219 O O . ALA A 1 303 ? -14.301 -6.431 2.982 1.00 79.88 303 ALA A O 1
ATOM 2220 N N . ALA A 1 304 ? -15.624 -5.728 4.617 1.00 75.06 304 ALA A N 1
ATOM 2221 C CA . ALA A 1 304 ? -14.853 -4.513 4.871 1.00 75.06 304 ALA A CA 1
ATOM 2222 C C . ALA A 1 304 ? -13.405 -4.770 5.306 1.00 75.06 304 ALA A C 1
ATOM 2224 O O . ALA A 1 304 ? -12.551 -3.907 5.129 1.00 75.06 304 ALA A O 1
ATOM 2225 N N . VAL A 1 305 ? -13.130 -5.946 5.879 1.00 75.19 305 VAL A N 1
ATOM 2226 C CA . VAL A 1 305 ? -11.766 -6.339 6.241 1.00 75.19 305 VAL A CA 1
ATOM 2227 C C . VAL A 1 305 ? -11.020 -6.843 5.012 1.00 75.19 305 VAL A C 1
ATOM 2229 O O . VAL A 1 305 ? -9.949 -6.340 4.726 1.00 75.19 305 VAL A O 1
ATOM 2232 N N . VAL A 1 306 ? -11.567 -7.810 4.272 1.00 78.44 306 VAL A N 1
ATOM 2233 C CA . VAL A 1 306 ? -10.841 -8.482 3.174 1.00 78.44 306 VAL A CA 1
ATOM 2234 C C . VAL A 1 306 ? -10.947 -7.725 1.848 1.00 78.44 306 VAL A C 1
ATOM 2236 O O . VAL A 1 306 ? -9.996 -7.690 1.079 1.00 78.44 306 VAL A O 1
ATOM 2239 N N . GLY A 1 307 ? -12.087 -7.097 1.586 1.00 79.94 307 GLY A N 1
ATOM 2240 C CA . GLY A 1 307 ? -12.444 -6.474 0.315 1.00 79.94 307 GLY A CA 1
ATOM 2241 C C . GLY A 1 307 ? -11.501 -5.356 -0.128 1.00 79.94 307 GLY A C 1
ATOM 2242 O O . GLY A 1 307 ? -11.002 -5.444 -1.244 1.00 79.94 307 GLY A O 1
ATOM 2243 N N . PRO A 1 308 ? -11.182 -4.348 0.708 1.00 80.56 308 PRO A N 1
ATOM 2244 C CA . PRO A 1 308 ? -10.245 -3.291 0.317 1.00 80.56 308 PRO A CA 1
ATOM 2245 C C . PRO A 1 308 ? -8.850 -3.833 -0.019 1.00 80.56 308 PRO A C 1
ATOM 2247 O O . PRO A 1 308 ? -8.232 -3.403 -0.989 1.00 80.56 308 PRO A O 1
ATOM 2250 N N . TRP A 1 309 ? -8.379 -4.821 0.745 1.00 81.44 309 TRP A N 1
ATOM 2251 C CA . TRP A 1 309 ? -7.106 -5.494 0.487 1.00 81.44 309 TRP A CA 1
ATOM 2252 C C . TRP A 1 309 ? -7.138 -6.335 -0.793 1.00 81.44 309 TRP A C 1
ATOM 2254 O O . TRP A 1 309 ? -6.175 -6.319 -1.553 1.00 81.44 309 TRP A O 1
ATOM 2264 N N . ALA A 1 310 ? -8.240 -7.039 -1.059 1.00 81.38 310 ALA A N 1
ATOM 2265 C CA . ALA A 1 310 ? -8.429 -7.797 -2.291 1.00 81.38 310 ALA A CA 1
ATOM 2266 C C . ALA A 1 310 ? -8.494 -6.877 -3.518 1.00 81.38 310 ALA A C 1
ATOM 2268 O O . ALA A 1 310 ? -7.857 -7.175 -4.521 1.00 81.38 310 ALA A O 1
ATOM 2269 N N . ALA A 1 311 ? -9.191 -5.740 -3.419 1.00 81.19 311 ALA A N 1
ATOM 2270 C CA . ALA A 1 311 ? -9.258 -4.737 -4.478 1.00 81.19 311 ALA A CA 1
ATOM 2271 C C . ALA A 1 311 ? -7.873 -4.155 -4.792 1.00 81.19 311 ALA A C 1
ATOM 2273 O O . ALA A 1 311 ? -7.489 -4.094 -5.955 1.00 81.19 311 ALA A O 1
ATOM 2274 N N . LEU A 1 312 ? -7.095 -3.804 -3.760 1.00 80.75 312 LEU A N 1
ATOM 2275 C CA . LEU A 1 312 ? -5.706 -3.363 -3.918 1.00 80.75 312 LEU A CA 1
ATOM 2276 C C . LEU A 1 312 ? -4.830 -4.429 -4.588 1.00 80.75 312 LEU A C 1
ATOM 2278 O O . LEU A 1 312 ? -4.090 -4.114 -5.515 1.00 80.75 312 LEU A O 1
ATOM 2282 N N . GLY A 1 313 ? -4.926 -5.686 -4.142 1.00 78.12 313 GLY A N 1
ATOM 2283 C CA . GLY A 1 313 ? -4.170 -6.794 -4.725 1.00 78.12 313 GLY A CA 1
ATOM 2284 C C . GLY A 1 313 ? -4.543 -7.059 -6.185 1.00 78.12 313 GLY A C 1
ATOM 2285 O O . GLY A 1 313 ? -3.658 -7.171 -7.023 1.00 78.12 313 GLY A O 1
ATOM 2286 N N . ALA A 1 314 ? -5.839 -7.107 -6.501 1.00 79.00 314 ALA A N 1
ATOM 2287 C CA . ALA A 1 314 ? -6.329 -7.313 -7.861 1.00 79.00 314 ALA A CA 1
ATOM 2288 C C . ALA A 1 314 ? -5.904 -6.174 -8.792 1.00 79.00 314 ALA A C 1
ATOM 2290 O O . ALA A 1 314 ? -5.379 -6.432 -9.866 1.00 79.00 314 ALA A O 1
ATOM 2291 N N . MET A 1 315 ? -6.062 -4.922 -8.358 1.00 81.56 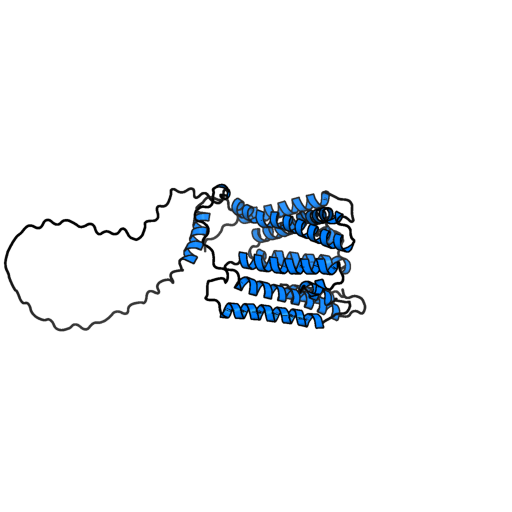315 MET A N 1
ATOM 2292 C CA . MET A 1 315 ? -5.615 -3.755 -9.115 1.00 81.56 315 MET A CA 1
ATOM 2293 C C . MET A 1 315 ? -4.113 -3.810 -9.406 1.00 81.56 315 MET A C 1
ATOM 2295 O O . MET A 1 315 ? -3.713 -3.570 -10.536 1.00 81.56 315 MET A O 1
ATOM 2299 N N . TRP A 1 316 ? -3.284 -4.169 -8.423 1.00 76.44 316 TRP A N 1
ATOM 2300 C CA . TRP A 1 316 ? -1.838 -4.309 -8.622 1.00 76.44 316 TRP A CA 1
ATOM 2301 C C . TRP A 1 316 ? -1.493 -5.390 -9.657 1.00 76.44 316 TRP A C 1
ATOM 2303 O O . TRP A 1 316 ? -0.643 -5.170 -10.515 1.00 76.44 316 TRP A O 1
ATOM 2313 N N . VAL A 1 317 ? -2.200 -6.526 -9.630 1.00 73.31 317 VAL A N 1
ATOM 2314 C CA . VAL A 1 317 ? -2.053 -7.585 -10.643 1.00 73.31 317 VAL A CA 1
ATOM 2315 C C . VAL A 1 317 ? -2.468 -7.093 -12.025 1.00 73.31 317 VAL A C 1
ATOM 2317 O O . VAL A 1 317 ? -1.739 -7.326 -12.981 1.00 73.31 317 VAL A O 1
ATOM 2320 N N . ILE A 1 318 ? -3.599 -6.391 -12.137 1.00 77.81 318 ILE A N 1
ATOM 2321 C CA . ILE A 1 318 ? -4.072 -5.849 -13.418 1.00 77.81 318 ILE A CA 1
ATOM 2322 C C . ILE A 1 318 ? -3.085 -4.811 -13.961 1.00 77.81 318 ILE A C 1
ATOM 2324 O O . ILE A 1 318 ? -2.840 -4.803 -15.155 1.00 77.81 318 ILE A O 1
ATOM 2328 N N . VAL A 1 319 ? -2.474 -3.972 -13.122 1.00 74.62 319 VAL A N 1
ATOM 2329 C CA . VAL A 1 319 ? -1.464 -3.001 -13.583 1.00 74.62 319 VAL A CA 1
ATOM 2330 C C . VAL A 1 319 ? -0.207 -3.699 -14.110 1.00 74.62 319 VAL A C 1
ATOM 2332 O O . VAL A 1 319 ? 0.346 -3.272 -15.113 1.00 74.62 319 VAL A O 1
ATOM 2335 N N . ILE A 1 320 ? 0.246 -4.777 -13.465 1.00 70.12 320 ILE A N 1
ATOM 2336 C CA . ILE A 1 320 ? 1.461 -5.496 -13.886 1.00 70.12 320 ILE A CA 1
ATOM 2337 C C . ILE A 1 320 ? 1.219 -6.372 -15.113 1.00 70.12 320 ILE A C 1
ATOM 2339 O O . ILE A 1 320 ? 2.078 -6.472 -15.982 1.00 70.12 320 ILE A O 1
ATOM 2343 N N . ALA A 1 321 ? 0.072 -7.043 -15.160 1.00 68.56 321 ALA A N 1
ATOM 2344 C CA . ALA A 1 321 ? -0.238 -8.031 -16.183 1.00 68.56 321 ALA A CA 1
ATOM 2345 C C . ALA A 1 321 ? -1.170 -7.493 -17.273 1.00 68.56 321 ALA A C 1
ATOM 2347 O O . ALA A 1 321 ? -1.462 -8.223 -18.206 1.00 68.56 321 ALA A O 1
ATOM 2348 N N . GLY A 1 322 ? -1.674 -6.264 -17.166 1.00 70.69 322 GLY A N 1
ATOM 2349 C CA . GLY A 1 322 ? -2.749 -5.751 -18.016 1.00 70.69 322 GLY A CA 1
ATOM 2350 C C . GLY A 1 322 ? -2.395 -5.727 -19.494 1.00 70.69 322 GLY A C 1
ATOM 2351 O O . GLY A 1 322 ? -3.159 -6.244 -20.310 1.00 70.69 322 GLY A O 1
ATOM 2352 N N . ASP A 1 323 ? -1.201 -5.225 -19.805 1.00 68.62 323 ASP A N 1
ATOM 2353 C CA . ASP A 1 323 ? -0.667 -5.218 -21.167 1.00 68.62 323 ASP A CA 1
ATOM 2354 C C . ASP A 1 323 ? -0.348 -6.639 -21.643 1.00 68.62 323 ASP A C 1
ATOM 2356 O O . ASP A 1 323 ? -0.698 -7.022 -22.757 1.00 68.62 323 ASP A O 1
ATOM 2360 N N . ALA A 1 324 ? 0.233 -7.471 -20.773 1.00 67.12 324 ALA A N 1
ATOM 2361 C CA . ALA A 1 324 ? 0.550 -8.865 -21.092 1.00 67.12 324 ALA A CA 1
ATOM 2362 C C . ALA A 1 324 ? -0.716 -9.710 -21.360 1.00 67.12 324 ALA A C 1
ATOM 2364 O O . ALA A 1 324 ? -0.727 -10.588 -22.222 1.00 67.12 324 ALA A O 1
ATOM 2365 N N . LEU A 1 325 ? -1.810 -9.406 -20.660 1.00 70.38 325 LEU A N 1
ATOM 2366 C CA . LEU A 1 325 ? -3.126 -10.025 -20.809 1.00 70.38 325 LEU A CA 1
ATOM 2367 C C . LEU A 1 325 ? -3.937 -9.447 -21.973 1.00 70.38 325 LEU A C 1
ATOM 2369 O O . LEU A 1 325 ? -5.054 -9.912 -22.199 1.00 70.38 325 LEU A O 1
ATOM 2373 N N . HIS A 1 326 ? -3.397 -8.459 -22.698 1.00 73.81 326 HIS A N 1
ATOM 2374 C CA . HIS A 1 326 ? -4.079 -7.755 -23.786 1.00 73.81 326 HIS A CA 1
ATOM 2375 C C . HIS A 1 326 ? -5.481 -7.281 -23.368 1.00 73.81 326 HIS A C 1
ATOM 2377 O O . HIS A 1 326 ? -6.456 -7.421 -24.114 1.00 73.81 326 HIS A O 1
ATOM 2383 N N . LEU A 1 327 ? -5.604 -6.769 -22.137 1.00 80.38 327 LEU A N 1
ATOM 2384 C CA . LEU A 1 327 ? -6.889 -6.293 -21.641 1.00 80.38 327 LEU A CA 1
ATOM 2385 C C . LEU A 1 327 ? -7.374 -5.107 -22.487 1.00 80.38 327 LEU A C 1
ATOM 2387 O O . LEU A 1 327 ? -6.565 -4.298 -22.943 1.00 80.38 327 LEU A O 1
ATOM 2391 N N . PRO A 1 328 ? -8.696 -4.963 -22.683 1.00 84.19 328 PRO A N 1
ATOM 2392 C CA . PRO A 1 328 ? -9.235 -3.802 -23.375 1.00 84.19 328 PRO A CA 1
ATOM 2393 C C . PRO A 1 328 ? -8.784 -2.504 -22.695 1.00 84.19 328 PRO A C 1
ATOM 2395 O O . PRO A 1 328 ? -8.844 -2.408 -21.467 1.00 84.19 328 PRO A O 1
ATOM 2398 N N . SER A 1 329 ? -8.414 -1.487 -23.478 1.00 82.75 329 SER A N 1
ATOM 2399 C CA . SER A 1 329 ? -7.915 -0.205 -22.954 1.00 82.75 329 SER A CA 1
ATOM 2400 C C . SER A 1 329 ? -8.865 0.434 -21.942 1.00 82.75 329 SER A C 1
ATOM 2402 O O . SER A 1 329 ? -8.421 0.883 -20.895 1.00 82.75 329 SER A O 1
ATOM 2404 N N . TRP A 1 330 ? -10.183 0.339 -22.157 1.00 84.88 330 TRP A N 1
ATOM 2405 C CA . TRP A 1 330 ? -11.181 0.863 -21.218 1.00 84.88 330 TRP A CA 1
ATOM 2406 C C . TRP A 1 330 ? -11.082 0.262 -19.804 1.00 84.88 330 TRP A C 1
ATOM 2408 O O . TRP A 1 330 ? -11.489 0.910 -18.841 1.00 84.88 330 TRP A O 1
ATOM 2418 N N . VAL A 1 331 ? -10.558 -0.963 -19.656 1.00 84.31 331 VAL A N 1
ATOM 2419 C CA . VAL A 1 331 ? -10.323 -1.595 -18.346 1.00 84.31 331 VAL A CA 1
ATOM 2420 C C . VAL A 1 331 ? -9.128 -0.950 -17.657 1.00 84.31 331 VAL A C 1
ATOM 2422 O O . VAL A 1 331 ? -9.198 -0.669 -16.462 1.00 84.31 331 VAL A O 1
ATOM 2425 N N . LEU A 1 332 ? -8.047 -0.713 -18.402 1.00 81.31 332 LEU A N 1
ATOM 2426 C CA . LEU A 1 332 ? -6.827 -0.091 -17.892 1.00 81.31 332 LEU A CA 1
ATOM 2427 C C . LEU A 1 332 ? -7.067 1.389 -17.583 1.00 81.31 332 LEU A C 1
ATOM 2429 O O . LEU A 1 332 ? -6.728 1.835 -16.491 1.00 81.31 332 LEU A O 1
ATOM 2433 N N . ASP A 1 333 ? -7.762 2.104 -18.466 1.00 82.44 333 ASP A N 1
ATOM 2434 C CA . ASP A 1 333 ? -8.127 3.517 -18.317 1.00 82.44 333 ASP A CA 1
ATOM 2435 C C . ASP A 1 333 ? -9.090 3.754 -17.142 1.00 82.44 333 ASP A C 1
ATOM 2437 O O . ASP A 1 333 ? -9.114 4.830 -16.545 1.00 82.44 333 ASP A O 1
ATOM 2441 N N . ALA A 1 334 ? -9.883 2.743 -16.769 1.00 82.38 334 ALA A N 1
ATOM 2442 C CA . ALA A 1 334 ? -10.764 2.812 -15.606 1.00 82.38 334 ALA A CA 1
ATOM 2443 C C . ALA A 1 334 ? -10.015 2.688 -14.266 1.00 82.38 334 ALA A C 1
ATOM 2445 O O . ALA A 1 334 ? -10.589 2.993 -13.213 1.00 82.38 334 ALA A O 1
ATOM 2446 N N . LEU A 1 335 ? -8.757 2.229 -14.260 1.00 85.56 335 LEU A N 1
ATOM 2447 C CA . LEU A 1 335 ? -7.991 2.085 -13.026 1.00 85.56 335 LEU A CA 1
ATOM 2448 C C . LEU A 1 335 ? -7.574 3.463 -12.492 1.00 85.56 335 LEU A C 1
ATOM 2450 O O . LEU A 1 335 ? -6.954 4.239 -13.219 1.00 85.56 335 LEU A O 1
ATOM 2454 N N . PRO A 1 336 ? -7.807 3.765 -11.197 1.00 88.00 336 PRO A N 1
ATOM 2455 C CA . PRO A 1 336 ? -7.522 5.088 -10.638 1.00 88.00 336 PRO A CA 1
ATOM 2456 C C . PRO A 1 336 ? -6.081 5.568 -10.842 1.00 88.00 336 PRO A C 1
ATOM 2458 O O . PRO A 1 336 ? -5.845 6.757 -11.038 1.00 88.00 336 PRO A O 1
ATOM 2461 N N . PHE A 1 337 ? -5.117 4.645 -10.783 1.00 84.31 337 PHE A N 1
ATOM 2462 C CA . PHE A 1 337 ? -3.697 4.960 -10.932 1.00 84.31 337 PHE A CA 1
ATOM 2463 C C . PHE A 1 337 ? -3.284 5.141 -12.394 1.00 84.31 337 PHE A C 1
ATOM 2465 O O . PHE A 1 337 ? -2.461 6.006 -12.658 1.00 84.31 337 PHE A O 1
ATOM 2472 N N . SER A 1 338 ? -3.884 4.398 -13.325 1.00 82.31 338 SER A N 1
ATOM 2473 C CA . SER A 1 338 ? -3.626 4.547 -14.763 1.00 82.31 338 SER A CA 1
ATOM 2474 C C . SER A 1 338 ? -4.265 5.815 -15.332 1.00 82.31 338 SER A C 1
ATOM 2476 O O . SER A 1 338 ? -3.713 6.443 -16.223 1.00 82.31 338 SER A O 1
ATOM 2478 N N . ALA A 1 339 ? -5.398 6.243 -14.768 1.00 83.62 339 ALA A N 1
ATOM 2479 C CA . ALA A 1 339 ? -6.040 7.506 -15.124 1.00 83.62 339 ALA A CA 1
ATOM 2480 C C . ALA A 1 339 ? -5.288 8.747 -14.600 1.00 83.62 339 ALA A C 1
ATOM 2482 O O . ALA A 1 339 ? -5.656 9.873 -14.933 1.00 83.62 339 ALA A O 1
ATOM 2483 N N . THR A 1 340 ? -4.285 8.586 -13.729 1.00 85.19 340 THR A N 1
ATOM 2484 C CA . THR A 1 340 ? -3.555 9.725 -13.154 1.00 85.19 340 THR A CA 1
ATOM 2485 C C . THR A 1 340 ? -2.512 10.246 -14.154 1.00 85.19 340 THR A C 1
ATOM 2487 O O . THR A 1 340 ? -1.766 9.438 -14.697 1.00 85.19 340 THR A O 1
ATOM 2490 N N . PRO A 1 341 ? -2.394 11.572 -14.377 1.00 80.81 341 PRO A N 1
ATOM 2491 C CA . PRO A 1 341 ? -1.420 12.122 -15.320 1.00 80.81 341 PRO A CA 1
ATOM 2492 C C . PRO A 1 341 ? 0.025 11.744 -14.964 1.00 80.81 341 PRO A C 1
ATOM 2494 O O . PRO A 1 341 ? 0.468 11.972 -13.832 1.00 80.81 341 PRO A O 1
ATOM 2497 N N . TYR A 1 342 ? 0.783 11.245 -15.942 1.00 80.38 342 TYR A N 1
ATOM 2498 C CA . TYR A 1 342 ? 2.186 10.861 -15.770 1.00 80.38 342 TYR A CA 1
ATOM 2499 C C . TYR A 1 342 ? 3.103 12.093 -15.757 1.00 80.38 342 TYR A C 1
ATOM 2501 O O . TYR A 1 342 ? 3.764 12.436 -16.732 1.00 80.38 342 TYR A O 1
ATOM 2509 N N . GLN A 1 343 ? 3.144 12.797 -14.628 1.00 79.62 343 GLN A N 1
ATOM 2510 C CA . GLN A 1 343 ? 4.070 13.911 -14.405 1.00 79.62 343 GLN A CA 1
ATOM 2511 C C . GLN A 1 343 ? 5.482 13.412 -14.055 1.00 79.62 343 GLN A C 1
ATOM 2513 O O . GLN A 1 343 ? 5.601 12.464 -13.275 1.00 79.62 343 GLN A O 1
ATOM 2518 N N . PRO A 1 344 ? 6.560 14.061 -14.538 1.00 73.69 344 PRO A N 1
ATOM 2519 C CA . PRO A 1 344 ? 6.612 15.226 -15.435 1.00 73.69 344 PRO A CA 1
ATOM 2520 C C . PRO A 1 344 ? 6.697 14.862 -16.934 1.00 73.69 344 PRO A C 1
ATOM 2522 O O . PRO A 1 344 ? 7.034 15.716 -17.747 1.00 73.69 344 PRO A O 1
ATOM 2525 N N . ALA A 1 345 ? 6.460 13.598 -17.298 1.00 79.00 345 ALA A N 1
ATOM 2526 C CA . ALA A 1 345 ? 6.631 13.103 -18.665 1.00 79.00 345 ALA A CA 1
ATOM 2527 C C . ALA A 1 345 ? 5.587 13.663 -19.649 1.00 79.00 345 ALA A C 1
ATOM 2529 O O . ALA A 1 345 ? 5.882 13.837 -20.828 1.00 79.00 345 ALA A O 1
ATOM 2530 N N . GLU A 1 346 ? 4.388 13.978 -19.161 1.00 82.56 346 GLU A N 1
ATOM 2531 C CA . GLU A 1 346 ? 3.281 14.524 -19.947 1.00 82.56 346 GLU A CA 1
ATOM 2532 C C . GLU A 1 346 ? 2.834 15.906 -19.443 1.00 82.56 346 GLU A C 1
ATOM 2534 O O . GLU A 1 346 ? 3.036 16.244 -18.272 1.00 82.56 346 GLU A O 1
ATOM 2539 N N . PRO A 1 347 ? 2.187 16.732 -20.289 1.00 81.50 347 PRO A N 1
ATOM 2540 C CA . PRO A 1 347 ? 1.612 18.000 -19.857 1.00 81.50 347 PRO A CA 1
ATOM 2541 C C . PRO A 1 347 ? 0.518 17.804 -18.800 1.00 81.50 347 PRO A C 1
ATOM 2543 O O . PRO A 1 347 ? -0.248 16.840 -18.807 1.00 81.50 347 PRO A O 1
ATOM 2546 N N . PHE A 1 348 ? 0.435 18.753 -17.873 1.00 84.50 348 PHE A N 1
ATOM 2547 C CA . PHE A 1 348 ? -0.478 18.662 -16.741 1.00 84.50 348 PHE A CA 1
ATOM 2548 C C . PHE A 1 348 ? -1.948 18.784 -17.164 1.00 84.50 348 PHE A C 1
ATOM 2550 O O . PHE A 1 348 ? -2.347 19.781 -17.767 1.00 84.50 348 PHE A O 1
ATOM 2557 N N . SER A 1 349 ? -2.771 17.798 -16.790 1.00 87.56 349 SER A N 1
ATOM 2558 C CA . SER A 1 349 ? -4.212 17.787 -17.053 1.00 87.56 349 SER A CA 1
ATOM 2559 C C . SER A 1 349 ? -5.028 17.711 -15.757 1.00 87.56 349 SER A C 1
ATOM 2561 O O . SER A 1 349 ? -4.825 16.857 -14.895 1.00 87.56 349 SER A O 1
ATOM 2563 N N . TRP A 1 350 ? -5.989 18.627 -15.609 1.00 88.81 350 TRP A N 1
ATOM 2564 C CA . TRP A 1 350 ? -6.866 18.689 -14.431 1.00 88.81 350 TRP A CA 1
ATOM 2565 C C . TRP A 1 350 ? -8.032 17.695 -14.503 1.00 88.81 350 TRP A C 1
ATOM 2567 O O . TRP A 1 350 ? -8.567 17.289 -13.471 1.00 88.81 350 TRP A O 1
ATOM 2577 N N . THR A 1 351 ? -8.438 17.305 -15.713 1.00 91.19 351 THR A N 1
ATOM 2578 C CA . THR A 1 351 ? -9.653 16.516 -15.961 1.00 91.19 351 THR A CA 1
ATOM 2579 C C . THR A 1 351 ? -9.675 15.186 -15.201 1.00 91.19 351 THR A C 1
ATOM 2581 O O . THR A 1 351 ? -10.654 14.950 -14.486 1.00 91.19 351 THR A O 1
ATOM 2584 N N . PRO A 1 352 ? -8.626 14.336 -15.252 1.00 90.06 352 PRO A N 1
ATOM 2585 C CA . PRO A 1 352 ? -8.669 13.052 -14.555 1.00 90.06 352 PRO A CA 1
ATOM 2586 C C . PRO A 1 352 ? -8.701 13.221 -13.032 1.00 90.06 352 PRO A C 1
ATOM 2588 O O . PRO A 1 352 ? -9.427 12.515 -12.334 1.00 90.06 352 PRO A O 1
ATOM 2591 N N . LEU A 1 353 ? -7.993 14.227 -12.508 1.00 91.62 353 LEU A N 1
ATOM 2592 C CA . LEU A 1 353 ? -7.952 14.528 -11.076 1.00 91.62 353 LEU A CA 1
ATOM 2593 C C . LEU A 1 353 ? -9.328 14.936 -10.536 1.00 91.62 353 LEU A C 1
ATOM 2595 O O . LEU A 1 353 ? -9.727 14.496 -9.453 1.00 91.62 353 LEU A O 1
ATOM 2599 N N . LEU A 1 354 ? -10.076 15.742 -11.296 1.00 94.38 354 LEU A N 1
ATOM 2600 C CA . LEU A 1 354 ? -11.439 16.140 -10.943 1.00 94.38 354 LEU A CA 1
ATOM 2601 C C . LEU A 1 354 ? -12.388 14.939 -10.943 1.00 94.38 354 LEU A C 1
ATOM 2603 O O . LEU A 1 354 ? -13.124 14.751 -9.973 1.00 94.38 354 LEU A O 1
ATOM 2607 N N . ILE A 1 355 ? -12.330 14.095 -11.979 1.00 93.88 355 ILE A N 1
ATOM 2608 C CA . ILE A 1 355 ? -13.160 12.887 -12.080 1.00 93.88 355 ILE A CA 1
ATOM 2609 C C . ILE A 1 355 ? -12.892 11.954 -10.894 1.00 93.88 355 ILE A C 1
ATOM 2611 O O . ILE A 1 355 ? -13.829 11.569 -10.193 1.00 93.88 355 ILE A O 1
ATOM 2615 N N . LEU A 1 356 ? -11.623 11.650 -10.603 1.00 94.19 356 LEU A N 1
ATOM 2616 C CA . LEU A 1 356 ? -11.241 10.792 -9.477 1.00 94.19 356 LEU A CA 1
ATOM 2617 C C . LEU A 1 356 ? -11.700 11.367 -8.132 1.00 94.19 356 LEU A C 1
ATOM 2619 O O . LEU A 1 356 ? -12.196 10.628 -7.282 1.00 94.19 356 LEU A O 1
ATOM 2623 N N . THR A 1 357 ? -11.603 12.686 -7.949 1.00 95.31 357 THR A N 1
ATOM 2624 C CA . THR A 1 357 ? -12.059 13.356 -6.721 1.00 95.31 357 THR A CA 1
ATOM 2625 C C . THR A 1 357 ? -13.576 13.246 -6.551 1.00 95.31 357 THR A C 1
ATOM 2627 O O . THR A 1 357 ? -14.054 12.942 -5.454 1.00 95.31 357 THR A O 1
ATOM 2630 N N . VAL A 1 358 ? -14.345 13.434 -7.629 1.00 96.50 358 VAL A N 1
ATOM 2631 C CA . VAL A 1 358 ? -15.808 13.277 -7.620 1.00 96.50 358 VAL A CA 1
ATOM 2632 C C . VAL A 1 358 ? -16.197 11.828 -7.323 1.00 96.50 358 VAL A C 1
ATOM 2634 O O . VAL A 1 358 ? -17.038 11.589 -6.454 1.00 96.50 358 VAL A O 1
ATOM 2637 N N . VAL A 1 359 ? -15.553 10.855 -7.974 1.00 95.94 359 VAL A N 1
ATOM 2638 C CA . VAL A 1 359 ? -15.787 9.419 -7.742 1.00 95.94 359 VAL A CA 1
ATOM 2639 C C . VAL A 1 359 ? -15.473 9.040 -6.294 1.00 95.94 359 VAL A C 1
ATOM 2641 O O . VAL A 1 359 ? -16.293 8.404 -5.628 1.00 95.94 359 VAL A O 1
ATOM 2644 N N . ALA A 1 360 ? -14.327 9.475 -5.766 1.00 95.81 360 ALA A N 1
ATOM 2645 C CA . ALA A 1 360 ? -13.953 9.251 -4.374 1.00 95.81 360 ALA A CA 1
ATOM 2646 C C . ALA A 1 360 ? -14.989 9.844 -3.406 1.00 95.81 360 ALA A C 1
ATOM 2648 O O . ALA A 1 360 ? -15.439 9.163 -2.480 1.00 95.81 360 ALA A O 1
ATOM 2649 N N . GLY A 1 361 ? -15.418 11.087 -3.647 1.00 95.94 361 GLY A N 1
ATOM 2650 C CA . GLY A 1 361 ? -16.453 11.759 -2.863 1.00 95.94 361 GLY A CA 1
ATOM 2651 C C . GLY A 1 361 ? -17.784 11.003 -2.872 1.00 95.94 361 GLY A C 1
ATOM 2652 O O . GLY A 1 361 ? -18.370 10.782 -1.810 1.00 95.94 361 GLY A O 1
ATOM 2653 N N . ALA A 1 362 ? -18.228 10.537 -4.042 1.00 96.56 362 ALA A N 1
ATOM 2654 C CA . ALA A 1 362 ? -19.452 9.754 -4.197 1.00 96.56 362 ALA A CA 1
ATOM 2655 C C . ALA A 1 362 ? -19.382 8.414 -3.445 1.00 96.56 362 ALA A C 1
ATOM 2657 O O . ALA A 1 362 ? -20.314 8.055 -2.720 1.00 96.56 362 ALA A O 1
ATOM 2658 N N . LEU A 1 363 ? -18.257 7.698 -3.542 1.00 95.25 363 LEU A N 1
ATOM 2659 C CA . LEU A 1 363 ? -18.039 6.441 -2.826 1.00 95.25 363 LEU A CA 1
ATOM 2660 C C . LEU A 1 363 ? -18.055 6.642 -1.306 1.00 95.25 363 LEU A C 1
ATOM 2662 O O . LEU A 1 363 ? -18.782 5.935 -0.602 1.00 95.25 363 LEU A O 1
ATOM 2666 N N . VAL A 1 364 ? -17.331 7.645 -0.797 1.00 94.25 364 VAL A N 1
ATOM 2667 C CA . VAL A 1 364 ? -17.331 7.989 0.633 1.00 94.25 364 VAL A CA 1
ATOM 2668 C C . VAL A 1 364 ? -18.739 8.364 1.101 1.00 94.25 364 VAL A C 1
ATOM 2670 O O . VAL A 1 364 ? -19.209 7.834 2.111 1.00 94.25 364 VAL A O 1
ATOM 2673 N N . ALA A 1 365 ? -19.445 9.223 0.361 1.00 93.06 365 ALA A N 1
ATOM 2674 C CA . ALA A 1 365 ? -20.811 9.624 0.686 1.00 93.06 365 ALA A CA 1
ATOM 2675 C C . ALA A 1 365 ? -21.767 8.419 0.717 1.00 93.06 365 ALA A C 1
ATOM 2677 O O . ALA A 1 365 ? -22.561 8.282 1.652 1.00 93.06 365 ALA A O 1
ATOM 2678 N N . SER A 1 366 ? -21.656 7.499 -0.245 1.00 94.44 366 SER A N 1
ATOM 2679 C CA . SER A 1 366 ? -22.474 6.281 -0.295 1.00 94.44 366 SER A CA 1
ATOM 2680 C C . SER A 1 366 ? -22.237 5.367 0.917 1.00 94.44 366 SER A C 1
ATOM 2682 O O . SER A 1 366 ? -23.188 4.890 1.540 1.00 94.44 366 SER A O 1
ATOM 2684 N N . GLY A 1 367 ? -20.977 5.171 1.320 1.00 90.38 367 GLY A N 1
ATOM 2685 C CA . GLY A 1 367 ? -20.633 4.341 2.472 1.00 90.38 367 GLY A CA 1
ATOM 2686 C C . GLY A 1 367 ? -21.092 4.958 3.791 1.00 90.38 367 GLY A C 1
ATOM 2687 O O . GLY A 1 367 ? -21.670 4.271 4.637 1.00 90.38 367 GLY A O 1
ATOM 2688 N N . LEU A 1 368 ? -20.905 6.271 3.949 1.00 90.12 368 LEU A N 1
ATOM 2689 C CA . LEU A 1 368 ? -21.312 7.011 5.144 1.00 90.12 368 LEU A CA 1
ATOM 2690 C C . LEU A 1 368 ? -22.836 7.096 5.297 1.00 90.12 368 LEU A C 1
ATOM 2692 O O . LEU A 1 368 ? -23.353 6.887 6.396 1.00 90.12 368 LEU A O 1
ATOM 2696 N N . THR A 1 369 ? -23.569 7.359 4.212 1.00 88.81 369 THR A N 1
ATOM 2697 C CA . THR A 1 369 ? -25.042 7.382 4.230 1.00 88.81 369 THR A CA 1
ATOM 2698 C C . THR A 1 369 ? -25.616 6.005 4.547 1.00 88.81 369 THR A C 1
ATOM 2700 O O . THR A 1 369 ? -26.534 5.901 5.363 1.00 88.81 369 THR A O 1
ATOM 2703 N N . ARG A 1 370 ? -25.047 4.926 3.989 1.00 88.38 370 ARG A N 1
ATOM 2704 C CA . ARG A 1 370 ? -25.476 3.561 4.318 1.00 88.38 370 ARG A CA 1
ATOM 2705 C C . ARG A 1 370 ? -25.170 3.198 5.769 1.00 88.38 370 ARG A C 1
ATOM 2707 O O . ARG A 1 370 ? -26.033 2.629 6.434 1.00 88.38 370 ARG A O 1
ATOM 2714 N N . TYR A 1 371 ? -23.996 3.573 6.276 1.00 83.94 371 TYR A N 1
ATOM 2715 C CA . TYR A 1 371 ? -23.631 3.393 7.683 1.00 83.94 371 TYR A CA 1
ATOM 2716 C C . TYR A 1 371 ? -24.587 4.132 8.631 1.00 83.94 371 TYR A C 1
ATOM 2718 O O . TYR A 1 371 ? -24.980 3.585 9.659 1.00 83.94 371 TYR A O 1
ATOM 2726 N N . ALA A 1 372 ? -25.014 5.345 8.270 1.00 83.25 372 ALA A N 1
ATOM 2727 C CA . ALA A 1 372 ? -25.965 6.125 9.059 1.00 83.25 372 ALA A CA 1
ATOM 2728 C C . ALA A 1 372 ? -27.364 5.488 9.131 1.00 83.25 372 ALA A C 1
ATOM 2730 O O . ALA A 1 372 ? -28.047 5.654 10.135 1.00 83.25 372 ALA A O 1
ATOM 2731 N N . ARG A 1 373 ? -27.767 4.748 8.089 1.00 83.50 373 ARG A N 1
ATOM 2732 C CA . ARG A 1 373 ? -29.064 4.056 7.985 1.00 83.50 373 ARG A CA 1
ATOM 2733 C C . ARG A 1 373 ? -29.052 2.623 8.540 1.00 83.50 373 ARG A C 1
ATOM 2735 O O . ARG A 1 373 ? -30.037 1.913 8.375 1.00 83.50 373 ARG A O 1
ATOM 2742 N N . ARG A 1 374 ? -27.939 2.147 9.115 1.00 78.12 374 ARG A N 1
ATOM 2743 C CA . ARG A 1 374 ? -27.871 0.810 9.723 1.00 78.12 374 ARG A CA 1
ATOM 2744 C C . ARG A 1 374 ? -28.361 0.836 11.162 1.00 78.12 374 ARG A C 1
ATOM 2746 O O . ARG A 1 374 ? -27.687 1.385 12.038 1.00 78.12 374 ARG A O 1
ATOM 2753 N N . ASP A 1 375 ? -29.473 0.154 11.399 1.00 67.56 375 ASP A N 1
ATOM 2754 C CA . ASP A 1 375 ? -29.940 -0.148 12.744 1.00 67.56 375 ASP A CA 1
ATOM 2755 C C . ASP A 1 375 ? -28.979 -1.136 13.400 1.00 67.56 375 ASP A C 1
ATOM 2757 O O . ASP A 1 375 ? -28.685 -2.214 12.880 1.00 67.56 375 ASP A O 1
ATOM 2761 N N . VAL A 1 376 ? -28.428 -0.732 14.540 1.00 59.78 376 VAL A N 1
ATOM 2762 C CA . VAL A 1 376 ? -27.554 -1.589 15.334 1.00 59.78 376 VAL A CA 1
ATOM 2763 C C . VAL A 1 376 ? -28.466 -2.323 16.298 1.00 59.78 376 VAL A C 1
ATOM 2765 O O . VAL A 1 376 ? -28.920 -1.734 17.276 1.00 59.78 376 VAL A O 1
ATOM 2768 N N . GLN A 1 377 ? -28.760 -3.590 16.010 1.00 45.34 377 GLN A N 1
ATOM 2769 C CA . GLN A 1 377 ? -29.341 -4.475 17.013 1.00 45.34 377 GLN A CA 1
ATOM 2770 C C . GLN A 1 377 ? -28.328 -4.586 18.157 1.00 45.34 377 GLN A C 1
ATOM 2772 O O . GLN A 1 377 ? -27.212 -5.071 17.966 1.00 45.34 377 GLN A O 1
ATOM 2777 N N . LEU A 1 378 ? -28.690 -4.050 19.322 1.00 43.41 378 LEU A N 1
ATOM 2778 C CA . LEU A 1 378 ? -27.963 -4.279 20.565 1.00 43.41 378 LEU A CA 1
ATOM 2779 C C . LEU A 1 378 ? -28.116 -5.770 20.890 1.00 43.41 378 LEU A C 1
ATOM 2781 O O . LEU A 1 378 ? -29.203 -6.198 21.272 1.00 43.41 378 LEU A O 1
ATOM 2785 N N . ALA A 1 379 ? -27.059 -6.541 20.639 1.00 34.25 379 ALA A N 1
ATOM 2786 C CA . ALA A 1 379 ? -26.953 -7.946 21.023 1.00 34.25 379 ALA A CA 1
ATOM 2787 C C . ALA A 1 379 ? -26.499 -8.087 22.480 1.00 34.25 379 ALA A C 1
ATOM 2789 O O . ALA A 1 379 ? -25.637 -7.278 22.907 1.00 34.25 379 ALA A O 1
#

pLDDT: mean 75.22, std 19.54, range [33.12, 97.56]

Foldseek 3Di:
DQLVLLVVQLVCCQVVVLAPPPLPSLLSNLLSLLSNLLVLLLVLQLLQLVQQDLDPVSSVVSSVVVLVVLVLLCLLLVLDPNPSLVVHSNSLSCVCPRSPPNNCVSSVVSVVSSVVSNVNSVVSVVVDDPRAHNDHDDPPDPDDDCVPPDVVDDPPDDDDDDDDPDPPPDDPPDDDDDDDDDDDDDDDDDDDDDDDDDDDDPPPPPDPDPDDPVVVVVVVVVVVVVVPPDQPLVVVVVVVVCVLVVQLVVLLVVQLSSQCSNCVSVVHNPRNRQSSVLSSLLSLLVLLLVLQLLLCCLPPVVCSVVVSVVVVSVLVSCVVCVVSSVPDVVVQCPRSNSVGDPPPVDDDDCVSSVVSNVNSVVSNVNSSVSNSPDDDDPD

Radius of gyration: 32.66 Å; chains: 1; bounding box: 59×58×116 Å

Secondary structure (DSSP, 8-state):
-HHHHHHHHHHHHHHTT-SPTT-HHHHHHHHHHHHHHHHHHHHHHHHHHHHH-SSHHHHHHHHHHHHHHHHHHHHHHHTTTSTTGGG-HHHHHHHT-TTTT--GGGHHHHHHHHHHHHHHHHHHHTT--TT--SS--PPPPS---GGG--TT----S----PPPTT--------PPP---------------PPPP--PPP-----------HHHHHHHHHHHHHHHS---HHHHHHHHHHHHHHHHHHHHHHHHHHHHHHHHHHHT-TTHHHHHHHHHHHTHHHHHHHHHHHHHHHHH-TTTTTHHHHHHHHHHHHHHHHTTTTT--HHHHHTSTTTTS--TTTS---SHHHHHHHHHHHHHHHHHHHHHHT------